Protein 3VZX (pdb70)

Nearest PDB structures (foldseek):
  3w00-assembly1_A  TM=1.002E+00  e=1.468E-45  Bacillus subtilis subsp. subtilis str. 168
  1viz-assembly3_A-2  TM=9.954E-01  e=1.372E-42  Bacillus subtilis
  1viz-assembly3_B  TM=9.935E-01  e=2.389E-42  Bacillus subtilis
  4naf-assembly1_A  TM=9.692E-01  e=4.344E-33  Geobacillus kaustophilus HTA426
  4naf-assembly1_B  TM=9.607E-01  e=8.177E-31  Geobacillus kaustophilus HTA426

Structure (mmCIF, N/CA/C/O backbone):
data_3VZX
#
_entry.id   3VZX
#
_cell.length_a   54.116
_cell.length_b   55.953
_cell.length_c   77.271
_cell.angle_alpha   90.00
_cell.angle_beta   108.46
_cell.angle_gamma   90.00
#
_symmetry.space_group_name_H-M   'P 1 21 1'
#
loop_
_entity.id
_entity.type
_entity.pdbx_description
1 polymer 'Heptaprenylglyceryl phosphate synthase'
2 non-polymer 'MAGNESIUM ION'
3 non-polymer 'CHLORIDE ION'
4 water water
#
loop_
_atom_site.group_PDB
_atom_site.id
_atom_site.type_symbol
_atom_site.label_atom_id
_atom_site.label_alt_id
_atom_site.label_comp_id
_atom_site.label_asym_id
_atom_site.label_entity_id
_atom_site.label_seq_id
_atom_site.pdbx_PDB_ins_code
_atom_site.Cartn_x
_atom_site.Cartn_y
_atom_site.Cartn_z
_atom_site.occupancy
_atom_site.B_iso_or_equiv
_atom_site.auth_seq_id
_atom_site.auth_comp_id
_atom_site.auth_asym_id
_atom_site.auth_atom_id
_atom_site.pdbx_PDB_model_num
ATOM 1 N N . MET A 1 1 ? 21.130 4.635 9.371 1.00 19.41 1 MET A N 1
ATOM 2 C CA . MET A 1 1 ? 21.535 3.307 8.794 1.00 17.34 1 MET A CA 1
ATOM 3 C C . MET A 1 1 ? 21.136 3.220 7.337 1.00 16.79 1 MET A C 1
ATOM 4 O O . MET A 1 1 ? 20.215 3.911 6.884 1.00 16.00 1 MET A O 1
ATOM 9 N N . TYR A 1 2 ? 21.845 2.358 6.614 1.00 14.45 2 TYR A N 1
ATOM 10 C CA . TYR A 1 2 ? 21.536 2.176 5.215 1.00 13.66 2 TYR A CA 1
ATOM 11 C C . TYR A 1 2 ? 20.070 1.773 5.108 1.00 14.67 2 TYR A C 1
ATOM 12 O O . TYR A 1 2 ? 19.548 1.043 5.977 1.00 18.22 2 TYR A O 1
ATOM 21 N N . ASP A 1 3 ? 19.440 2.224 4.022 1.00 15.11 3 ASP A N 1
ATOM 22 C CA . ASP A 1 3 ? 18.020 2.039 3.814 1.00 14.11 3 ASP A CA 1
ATOM 23 C C . ASP A 1 3 ? 17.679 0.839 2.976 1.00 14.93 3 ASP A C 1
ATOM 24 O O . ASP A 1 3 ? 17.807 0.886 1.744 1.00 16.55 3 ASP A O 1
ATOM 29 N N . VAL A 1 4 ? 17.206 -0.213 3.647 1.00 13.20 4 VAL A N 1
ATOM 30 C CA . VAL A 1 4 ? 16.901 -1.424 2.912 1.00 13.50 4 VAL A CA 1
ATOM 31 C C . VAL A 1 4 ? 15.725 -1.271 1.989 1.00 14.23 4 VAL A C 1
ATOM 32 O O . VAL A 1 4 ? 15.540 -2.116 1.092 1.00 13.22 4 VAL A O 1
ATOM 36 N N . THR A 1 5 ? 14.906 -0.216 2.172 1.00 14.22 5 THR A N 1
ATOM 37 C CA . THR A 1 5 ? 13.763 -0.056 1.244 1.00 14.20 5 THR A CA 1
ATOM 38 C C . THR A 1 5 ? 14.188 0.395 -0.160 1.00 16.53 5 THR A C 1
ATOM 39 O O . THR A 1 5 ? 13.352 0.421 -1.088 1.00 18.26 5 THR A O 1
ATOM 43 N N . GLU A 1 6 ? 15.458 0.739 -0.326 1.00 15.36 6 GLU A N 1
ATOM 44 C CA . GLU A 1 6 ? 15.975 1.127 -1.629 1.00 18.12 6 GLU A CA 1
ATOM 45 C C . GLU A 1 6 ? 16.754 -0.033 -2.276 1.00 17.38 6 GLU A C 1
ATOM 46 O O . GLU A 1 6 ? 17.153 0.049 -3.424 1.00 18.64 6 GLU A O 1
ATOM 52 N N . TRP A 1 7 ? 16.957 -1.117 -1.555 1.00 14.41 7 TRP A N 1
ATOM 53 C CA . TRP A 1 7 ? 17.713 -2.226 -2.171 1.00 12.84 7 TRP A CA 1
ATOM 54 C C . TRP A 1 7 ? 16.888 -3.067 -3.162 1.00 11.64 7 TRP A C 1
ATOM 55 O O . TRP A 1 7 ? 15.660 -3.064 -3.091 1.00 12.25 7 TRP A O 1
ATOM 66 N N . LYS A 1 8 ? 17.602 -3.775 -4.042 1.00 10.68 8 LYS A N 1
ATOM 67 C CA . LYS A 1 8 ? 16.960 -4.671 -5.019 1.00 11.58 8 LYS A CA 1
ATOM 68 C C . LYS A 1 8 ? 17.668 -6.028 -5.100 1.00 11.35 8 LYS A C 1
ATOM 69 O O . LYS A 1 8 ? 17.026 -7.024 -5.391 1.00 11.15 8 LYS A O 1
ATOM 75 N N . HIS A 1 9 ? 18.984 -6.041 -4.847 1.00 10.76 9 HIS A N 1
ATOM 76 C CA . HIS A 1 9 ? 19.767 -7.246 -4.991 1.00 11.59 9 HIS A CA 1
ATOM 77 C C . HIS A 1 9 ? 20.795 -7.333 -3.858 1.00 12.14 9 HIS A C 1
ATOM 78 O O . HIS A 1 9 ? 21.443 -6.351 -3.541 1.00 11.18 9 HIS A O 1
ATOM 85 N N . VAL A 1 10 ? 20.905 -8.495 -3.247 1.00 11.04 10 VAL A N 1
ATOM 86 C CA . VAL A 1 10 ? 21.957 -8.680 -2.254 1.00 10.27 10 VAL A CA 1
ATOM 87 C C . VAL A 1 10 ? 22.618 -10.059 -2.489 1.00 9.18 10 VAL A C 1
ATOM 88 O O . VAL A 1 10 ? 21.956 -10.990 -2.991 1.00 9.05 10 VAL A O 1
ATOM 92 N N . PHE A 1 11 ? 23.915 -10.160 -2.203 1.00 9.03 11 PHE A N 1
ATOM 93 C CA . PHE A 1 11 ? 24.598 -11.477 -2.229 1.00 8.38 11 PHE A CA 1
ATOM 94 C C . PHE A 1 11 ? 24.735 -11.920 -0.789 1.00 10.53 11 PHE A C 1
ATOM 95 O O . PHE A 1 11 ? 25.030 -11.098 0.091 1.00 12.53 11 PHE A O 1
ATOM 103 N N . LYS A 1 12 ? 24.458 -13.207 -0.552 1.00 11.20 12 LYS A N 1
ATOM 104 C CA . LYS A 1 12 ? 24.607 -13.724 0.820 1.00 11.06 12 LYS A CA 1
ATOM 105 C C . LYS A 1 12 ? 25.714 -14.799 0.752 1.00 13.41 12 LYS A C 1
ATOM 106 O O . LYS A 1 12 ? 25.627 -15.764 -0.036 1.00 13.14 12 LYS A O 1
ATOM 112 N N . LEU A 1 13 ? 26.762 -14.608 1.560 1.00 11.64 13 LEU A N 1
ATOM 113 C CA . LEU A 1 13 ? 27.918 -15.476 1.563 1.00 10.95 13 LEU A CA 1
ATOM 114 C C . LEU A 1 13 ? 27.936 -16.369 2.815 1.00 12.57 13 LEU A C 1
ATOM 115 O O . LEU A 1 13 ? 27.474 -15.972 3.880 1.00 14.68 13 LEU A O 1
ATOM 120 N N . ASP A 1 14 ? 28.510 -17.550 2.616 1.00 13.43 14 ASP A N 1
ATOM 121 C CA . ASP A 1 14 ? 28.702 -18.545 3.695 1.00 15.63 14 ASP A CA 1
ATOM 122 C C . ASP A 1 14 ? 30.159 -18.387 4.142 1.00 15.42 14 ASP A C 1
ATOM 123 O O . ASP A 1 14 ? 31.101 -18.712 3.422 1.00 15.85 14 ASP A O 1
ATOM 128 N N . PRO A 1 15 ? 30.376 -17.835 5.372 1.00 16.41 15 PRO A N 1
ATOM 129 C CA . PRO A 1 15 ? 31.735 -17.632 5.862 1.00 18.16 15 PRO A CA 1
ATOM 130 C C . PRO A 1 15 ? 32.563 -18.893 6.033 1.00 17.50 15 PRO A C 1
ATOM 131 O O . PRO A 1 15 ? 33.780 -18.777 6.188 1.00 19.51 15 PRO A O 1
ATOM 135 N N . ASN A 1 16 ? 31.905 -20.047 5.951 1.00 18.41 16 ASN A N 1
ATOM 136 C CA . ASN A 1 16 ? 32.641 -21.312 6.038 1.00 21.92 16 ASN A CA 1
ATOM 137 C C . ASN A 1 16 ? 33.217 -21.687 4.680 1.00 23.88 16 ASN A C 1
ATOM 138 O O . ASN A 1 16 ? 33.990 -22.642 4.592 1.00 25.17 16 ASN A O 1
ATOM 143 N N . LYS A 1 17 ? 32.836 -20.991 3.608 1.00 22.20 17 LYS A N 1
ATOM 144 C CA . LYS A 1 17 ? 33.390 -21.249 2.286 1.00 23.84 17 LYS A CA 1
ATOM 145 C C . LYS A 1 17 ? 34.265 -20.046 1.898 1.00 24.41 17 LYS A C 1
ATOM 146 O O . LYS A 1 17 ? 34.202 -18.991 2.539 1.00 24.78 17 LYS A O 1
ATOM 152 N N . ASP A 1 18 ? 35.119 -20.186 0.872 1.00 27.49 18 ASP A N 1
ATOM 153 C CA . ASP A 1 18 ? 35.960 -19.056 0.431 1.00 28.13 18 ASP A CA 1
ATOM 154 C C . ASP A 1 18 ? 35.944 -18.951 -1.071 1.00 26.90 18 ASP A C 1
ATOM 155 O O . ASP A 1 18 ? 36.123 -19.937 -1.801 1.00 26.52 18 ASP A O 1
ATOM 160 N N . LEU A 1 19 ? 35.780 -17.740 -1.545 1.00 25.50 19 LEU A N 1
ATOM 161 C CA . LEU A 1 19 ? 35.787 -17.460 -2.971 1.00 24.46 19 LEU A CA 1
ATOM 162 C C . LEU A 1 19 ? 37.244 -17.379 -3.417 1.00 25.43 19 LEU A C 1
ATOM 163 O O . LEU A 1 19 ? 38.044 -16.799 -2.709 1.00 25.68 19 LEU A O 1
ATOM 168 N N . PRO A 1 20 ? 37.571 -17.948 -4.601 1.00 25.75 20 PRO A N 1
ATOM 169 C CA . PRO A 1 20 ? 38.938 -17.952 -5.149 1.00 27.71 20 PRO A CA 1
ATOM 170 C C . PRO A 1 20 ? 39.344 -16.664 -5.739 1.00 28.21 20 PRO A C 1
ATOM 171 O O . PRO A 1 20 ? 38.484 -15.819 -6.028 1.00 27.98 20 PRO A O 1
ATOM 175 N N . ASP A 1 21 ? 40.650 -16.541 -5.963 1.00 30.74 21 ASP A N 1
ATOM 176 C CA . ASP A 1 21 ? 41.268 -15.369 -6.603 1.00 32.40 21 ASP A CA 1
ATOM 177 C C . ASP A 1 21 ? 40.667 -14.018 -6.135 1.00 31.59 21 ASP A C 1
ATOM 178 O O . ASP A 1 21 ? 40.604 -13.759 -4.940 1.00 33.48 21 ASP A O 1
ATOM 183 N N . GLU A 1 22 ? 40.243 -13.139 -7.042 1.00 28.62 22 GLU A N 1
ATOM 184 C CA . GLU A 1 22 ? 39.686 -11.852 -6.585 1.00 24.72 22 GLU A CA 1
ATOM 185 C C . GLU A 1 22 ? 38.168 -11.815 -6.733 1.00 20.59 22 GLU A C 1
ATOM 186 O O . GLU A 1 22 ? 37.567 -10.748 -7.005 1.00 19.07 22 GLU A O 1
ATOM 192 N N . GLN A 1 23 ? 37.532 -12.980 -6.624 1.00 16.31 23 GLN A N 1
ATOM 193 C CA . GLN A 1 23 ? 36.112 -13.014 -6.789 1.00 15.45 23 GLN A CA 1
ATOM 194 C C . GLN A 1 23 ? 35.354 -12.268 -5.677 1.00 13.87 23 GLN A C 1
ATOM 195 O O . GLN A 1 23 ? 34.287 -11.681 -5.928 1.00 13.84 23 GLN A O 1
ATOM 201 N N . LEU A 1 24 ? 35.855 -12.301 -4.443 1.00 13.03 24 LEU A N 1
ATOM 202 C CA . LEU A 1 24 ? 35.160 -11.602 -3.375 1.00 13.53 24 LEU A CA 1
ATOM 203 C C . LEU A 1 24 ? 35.167 -10.074 -3.658 1.00 13.62 24 LEU A C 1
ATOM 204 O O . LEU A 1 24 ? 34.133 -9.407 -3.520 1.00 12.84 24 LEU A O 1
ATOM 209 N N . GLU A 1 25 ? 36.312 -9.574 -4.092 1.00 14.40 25 GLU A N 1
ATOM 210 C CA . GLU A 1 25 ? 36.421 -8.131 -4.422 1.00 15.29 25 GLU A CA 1
ATOM 211 C C . GLU A 1 25 ? 35.480 -7.811 -5.600 1.00 14.43 25 GLU A C 1
ATOM 212 O O . GLU A 1 25 ? 34.776 -6.795 -5.594 1.00 14.39 25 GLU A O 1
ATOM 218 N N . ILE A 1 26 ? 35.479 -8.647 -6.630 1.00 14.02 26 ILE A N 1
ATOM 219 C CA . ILE A 1 26 ? 34.563 -8.406 -7.749 1.00 13.15 26 ILE A CA 1
ATOM 220 C C . ILE A 1 26 ? 33.101 -8.381 -7.285 1.00 14.00 26 ILE A C 1
ATOM 221 O O . ILE A 1 26 ? 32.272 -7.542 -7.745 1.00 13.44 26 ILE A O 1
ATOM 226 N N . LEU A 1 27 ? 32.750 -9.311 -6.408 1.00 12.97 27 LEU A N 1
ATOM 227 C CA . LEU A 1 27 ? 31.395 -9.323 -5.917 1.00 12.49 27 LEU A CA 1
ATOM 228 C C . LEU A 1 27 ? 31.066 -8.036 -5.124 1.00 11.31 27 LEU A C 1
ATOM 229 O O . LEU A 1 27 ? 30.009 -7.457 -5.259 1.00 12.76 27 LEU A O 1
ATOM 234 N N . CYS A 1 28 ? 32.001 -7.605 -4.307 1.00 11.63 28 CYS A N 1
ATOM 235 C CA . CYS A 1 28 ? 31.725 -6.442 -3.496 1.00 12.94 28 CYS A CA 1
ATOM 236 C C . CYS A 1 28 ? 31.709 -5.151 -4.292 1.00 15.61 28 CYS A C 1
ATOM 237 O O . CYS A 1 28 ? 31.051 -4.194 -3.890 1.00 15.90 28 CYS A O 1
ATOM 240 N N . GLU A 1 29 ? 32.316 -5.180 -5.456 1.00 13.70 29 GLU A N 1
ATOM 241 C CA . GLU A 1 29 ? 32.363 -3.981 -6.334 1.00 12.63 29 GLU A CA 1
ATOM 242 C C . GLU A 1 29 ? 31.343 -4.124 -7.466 1.00 14.90 29 GLU A C 1
ATOM 243 O O . GLU A 1 29 ? 31.264 -3.272 -8.354 1.00 16.53 29 GLU A O 1
ATOM 249 N N . SER A 1 30 ? 30.511 -5.158 -7.418 1.00 13.95 30 SER A N 1
ATOM 250 C CA . SER A 1 30 ? 29.574 -5.444 -8.497 1.00 14.63 30 SER A CA 1
ATOM 251 C C . SER A 1 30 ? 28.357 -4.582 -8.721 1.00 17.26 30 SER A C 1
ATOM 252 O O . SER A 1 30 ? 27.753 -4.658 -9.801 1.00 19.71 30 SER A O 1
ATOM 255 N N . GLY A 1 31 ? 27.966 -3.786 -7.761 1.00 15.21 31 GLY A N 1
ATOM 256 C CA . GLY A 1 31 ? 26.679 -3.122 -7.977 1.00 15.41 31 GLY A CA 1
ATOM 257 C C . GLY A 1 31 ? 25.571 -3.731 -7.101 1.00 14.38 31 GLY A C 1
ATOM 258 O O . GLY A 1 31 ? 24.471 -3.201 -6.969 1.00 14.70 31 GLY A O 1
ATOM 259 N N . THR A 1 32 ? 25.855 -4.870 -6.498 1.00 13.23 32 THR A N 1
ATOM 260 C CA . THR A 1 32 ? 24.872 -5.414 -5.548 1.00 11.55 32 THR A CA 1
ATOM 261 C C . THR A 1 32 ? 24.643 -4.380 -4.410 1.00 12.75 32 THR A C 1
ATOM 262 O O . THR A 1 32 ? 25.518 -3.530 -4.129 1.00 14.51 32 THR A O 1
ATOM 266 N N . ASP A 1 33 ? 23.489 -4.442 -3.776 1.00 11.45 33 ASP A N 1
ATOM 267 C CA . ASP A 1 33 ? 23.159 -3.424 -2.801 1.00 11.24 33 ASP A CA 1
ATOM 268 C C . ASP A 1 33 ? 23.676 -3.732 -1.383 1.00 10.44 33 ASP A C 1
ATOM 269 O O . ASP A 1 33 ? 23.760 -2.826 -0.551 1.00 12.30 33 ASP A O 1
ATOM 274 N N . ALA A 1 34 ? 24.053 -4.992 -1.132 1.00 10.52 34 ALA A N 1
ATOM 275 C CA . ALA A 1 34 ? 24.600 -5.346 0.182 1.00 10.27 34 ALA A CA 1
ATOM 276 C C . ALA A 1 34 ? 25.226 -6.708 0.083 1.00 10.76 34 ALA A C 1
ATOM 277 O O . ALA A 1 34 ? 24.858 -7.516 -0.777 1.00 10.28 34 ALA A O 1
ATOM 279 N N . VAL A 1 35 ? 26.210 -6.958 0.940 1.00 9.11 35 VAL A N 1
ATOM 280 C CA . VAL A 1 35 ? 26.825 -8.284 1.048 1.00 10.55 35 VAL A CA 1
ATOM 281 C C . VAL A 1 35 ? 26.461 -8.760 2.443 1.00 11.68 35 VAL A C 1
ATOM 282 O O . VAL A 1 35 ? 26.869 -8.110 3.446 1.00 13.19 35 VAL A O 1
ATOM 286 N N . ILE A 1 36 ? 25.698 -9.846 2.537 1.00 10.83 36 ILE A N 1
ATOM 287 C CA . ILE A 1 36 ? 25.252 -10.357 3.833 1.00 12.51 36 ILE A CA 1
ATOM 288 C C . ILE A 1 36 ? 26.049 -11.601 4.152 1.00 12.14 36 ILE A C 1
ATOM 289 O O . ILE A 1 36 ? 26.194 -12.460 3.309 1.00 11.16 36 ILE A O 1
ATOM 294 N N . ILE A 1 37 ? 26.609 -11.663 5.353 1.00 11.11 37 ILE A N 1
ATOM 295 C CA . ILE A 1 37 ? 27.373 -12.831 5.787 1.00 11.81 37 ILE A CA 1
ATOM 296 C C . ILE A 1 37 ? 26.370 -13.698 6.611 1.00 14.40 37 ILE A C 1
ATOM 297 O O . ILE A 1 37 ? 25.827 -13.285 7.666 1.00 13.06 37 ILE A O 1
ATOM 302 N N . GLY A 1 38 ? 26.120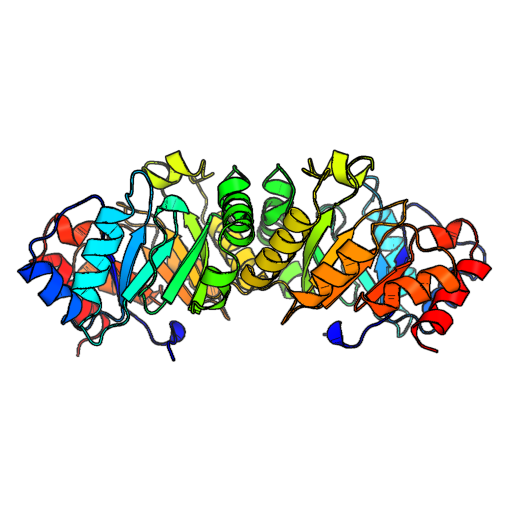 -14.904 6.103 1.00 15.40 38 GLY A N 1
ATOM 303 C CA . GLY A 1 38 ? 25.111 -15.736 6.714 1.00 19.47 38 GLY A CA 1
ATOM 304 C C . GLY A 1 38 ? 25.816 -16.949 7.205 1.00 24.05 38 GLY A C 1
ATOM 305 O O . GLY A 1 38 ? 26.598 -16.881 8.166 1.00 24.86 38 GLY A O 1
ATOM 306 N N . GLY A 1 39 ? 25.558 -18.052 6.526 1.00 27.03 39 GLY A N 1
ATOM 307 C CA . GLY A 1 39 ? 26.176 -19.322 6.904 1.00 31.49 39 GLY A CA 1
ATOM 308 C C . GLY A 1 39 ? 25.091 -20.337 7.245 1.00 35.32 39 GLY A C 1
ATOM 309 O O . GLY A 1 39 ? 23.903 -19.990 7.389 1.00 35.54 39 GLY A O 1
ATOM 310 N N . SER A 1 40 ? 25.506 -21.588 7.419 1.00 37.66 40 SER A N 1
ATOM 311 C CA . SER A 1 40 ? 24.579 -22.666 7.675 1.00 40.97 40 SER A CA 1
ATOM 312 C C . SER A 1 40 ? 24.952 -23.480 8.916 1.00 43.56 40 SER A C 1
ATOM 313 O O . SER A 1 40 ? 25.654 -24.479 8.831 1.00 44.85 40 SER A O 1
ATOM 316 N N . ASP A 1 41 ? 24.495 -23.012 10.070 1.00 46.61 41 ASP A N 1
ATOM 317 C CA . ASP A 1 41 ? 24.723 -23.669 11.361 1.00 48.42 41 ASP A CA 1
ATOM 318 C C . ASP A 1 41 ? 26.162 -23.837 11.821 1.00 48.30 41 ASP A C 1
ATOM 319 O O . ASP A 1 41 ? 26.495 -23.494 12.961 1.00 49.28 41 ASP A O 1
ATOM 324 N N . GLY A 1 42 ? 27.012 -24.383 10.957 1.00 46.80 42 GLY A N 1
ATOM 325 C CA . GLY A 1 42 ? 28.398 -24.584 11.340 1.00 44.55 42 GLY A CA 1
ATOM 326 C C . GLY A 1 42 ? 29.184 -23.288 11.460 1.00 42.62 42 GLY A C 1
ATOM 327 O O . GLY A 1 42 ? 30.408 -23.316 11.615 1.00 43.46 42 GLY A O 1
ATOM 328 N N . VAL A 1 43 ? 28.490 -22.158 11.346 1.00 39.90 43 VAL A N 1
ATOM 329 C CA . VAL A 1 43 ? 29.113 -20.824 11.454 1.00 35.91 43 VAL A CA 1
ATOM 330 C C . VAL A 1 43 ? 29.969 -20.646 12.724 1.00 32.42 43 VAL A C 1
ATOM 331 O O . VAL A 1 43 ? 29.554 -20.964 13.838 1.00 32.24 43 VAL A O 1
ATOM 335 N N . THR A 1 44 ? 31.166 -20.109 12.548 1.00 28.27 44 THR A N 1
ATOM 336 C CA . THR A 1 44 ? 32.073 -19.895 13.678 1.00 24.81 44 THR A CA 1
ATOM 337 C C . THR A 1 44 ? 32.422 -18.426 13.768 1.00 21.90 44 THR A C 1
ATOM 338 O O . THR A 1 44 ? 32.385 -17.727 12.761 1.00 20.60 44 THR A O 1
ATOM 342 N N . GLU A 1 45 ? 32.732 -17.954 14.969 1.00 19.15 45 GLU A N 1
ATOM 343 C CA . GLU A 1 45 ? 33.132 -16.592 15.159 1.00 17.77 45 GLU A CA 1
ATOM 344 C C . GLU A 1 45 ? 34.413 -16.308 14.397 1.00 17.17 45 GLU A C 1
ATOM 345 O O . GLU A 1 45 ? 34.564 -15.255 13.826 1.00 16.47 45 GLU A O 1
ATOM 351 N N . ASP A 1 46 ? 35.348 -17.252 14.320 1.00 17.14 46 ASP A N 1
ATOM 352 C CA . ASP A 1 46 ? 36.561 -16.958 13.596 1.00 16.98 46 ASP A CA 1
ATOM 353 C C . ASP A 1 46 ? 36.330 -16.763 12.093 1.00 15.62 46 ASP A C 1
ATOM 354 O O . ASP A 1 46 ? 36.967 -15.910 11.455 1.00 16.10 46 ASP A O 1
ATOM 359 N N . ASN A 1 47 ? 35.467 -17.572 11.532 1.00 15.21 47 ASN A N 1
ATOM 360 C CA . ASN A 1 47 ? 35.227 -17.414 10.096 1.00 16.30 47 ASN A CA 1
ATOM 361 C C . ASN A 1 47 ? 34.467 -16.123 9.832 1.00 14.90 47 ASN A C 1
ATOM 362 O O . ASN A 1 47 ? 34.740 -15.473 8.813 1.00 14.51 47 ASN A O 1
ATOM 367 N N . VAL A 1 48 ? 33.570 -15.750 10.732 1.00 13.79 48 VAL A N 1
ATOM 368 C CA . VAL A 1 48 ? 32.855 -14.477 10.535 1.00 13.07 48 VAL A CA 1
ATOM 369 C C . VAL A 1 48 ? 33.863 -13.315 10.648 1.00 14.28 48 VAL A C 1
ATOM 370 O O . VAL A 1 48 ? 33.781 -12.343 9.908 1.00 13.40 48 VAL A O 1
ATOM 374 N N . LEU A 1 49 ? 34.800 -13.376 11.615 1.00 13.64 49 LEU A N 1
ATOM 375 C CA . LEU A 1 49 ? 35.818 -12.321 11.755 1.00 13.73 49 LEU A CA 1
ATOM 376 C C . LEU A 1 49 ? 36.678 -12.144 10.519 1.00 13.91 49 LEU A C 1
ATOM 377 O O . LEU A 1 49 ? 36.930 -11.028 10.063 1.00 12.35 49 LEU A O 1
ATOM 382 N N . ARG A 1 50 ? 37.137 -13.246 9.937 1.00 13.19 50 ARG A N 1
ATOM 383 C CA . ARG A 1 50 ? 37.924 -13.149 8.727 1.00 13.94 50 ARG A CA 1
ATOM 384 C C . ARG A 1 50 ? 37.082 -12.518 7.628 1.00 14.42 50 ARG A C 1
ATOM 385 O O . ARG A 1 50 ? 37.596 -11.659 6.884 1.00 15.13 50 ARG A O 1
ATOM 393 N N . MET A 1 51 ? 35.814 -12.954 7.505 1.00 13.25 51 MET A N 1
ATOM 394 C CA . MET A 1 51 ? 34.966 -12.366 6.442 1.00 13.67 51 MET A CA 1
ATOM 395 C C . MET A 1 51 ? 34.761 -10.882 6.657 1.00 13.13 51 MET A C 1
ATOM 396 O O . MET A 1 51 ? 34.820 -10.070 5.726 1.00 13.78 51 MET A O 1
ATOM 401 N N . MET A 1 52 ? 34.526 -10.500 7.884 1.00 13.51 52 MET A N 1
ATOM 402 C CA . MET A 1 52 ? 34.326 -9.075 8.178 1.00 12.83 52 MET A CA 1
ATOM 403 C C . MET A 1 52 ? 35.541 -8.267 7.735 1.00 13.64 52 MET A C 1
ATOM 404 O O . MET A 1 52 ? 35.404 -7.207 7.094 1.00 13.38 52 MET A O 1
ATOM 409 N N . SER A 1 53 ? 36.734 -8.727 8.100 1.00 12.35 53 SER A N 1
ATOM 410 C CA . SER A 1 53 ? 37.942 -8.018 7.741 1.00 13.44 53 SER A CA 1
ATOM 411 C C . SER A 1 53 ? 38.150 -7.834 6.252 1.00 15.24 53 SER A C 1
ATOM 412 O O . SER A 1 53 ? 38.798 -6.861 5.835 1.00 18.78 53 SER A O 1
ATOM 415 N N . LYS A 1 54 ? 37.534 -8.707 5.454 1.00 14.73 54 LYS A N 1
ATOM 416 C CA . LYS A 1 54 ? 37.662 -8.580 4.022 1.00 16.93 54 LYS A CA 1
ATOM 417 C C . LYS A 1 54 ? 36.574 -7.655 3.435 1.00 17.32 54 LYS A C 1
ATOM 418 O O . LYS A 1 54 ? 36.844 -6.742 2.671 1.00 21.54 54 LYS A O 1
ATOM 424 N N . VAL A 1 55 ? 35.348 -7.842 3.842 1.00 13.39 55 VAL A N 1
ATOM 425 C CA . VAL A 1 55 ? 34.312 -7.022 3.242 1.00 12.82 55 VAL A CA 1
ATOM 426 C C . VAL A 1 55 ? 34.142 -5.616 3.731 1.00 13.45 55 VAL A C 1
ATOM 427 O O . VAL A 1 55 ? 33.601 -4.776 3.032 1.00 13.79 55 VAL A O 1
ATOM 431 N N . ARG A 1 56 ? 34.622 -5.340 4.921 1.00 13.27 56 ARG A N 1
ATOM 432 C CA . ARG A 1 56 ? 34.442 -4.006 5.506 1.00 12.89 56 ARG A CA 1
ATOM 433 C C 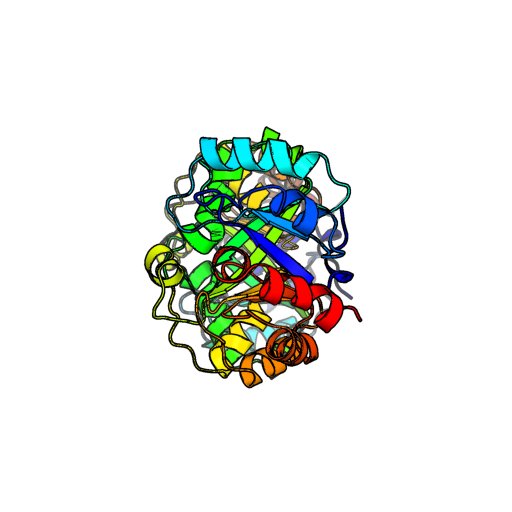. ARG A 1 56 ? 35.099 -2.867 4.715 1.00 11.77 56 ARG A C 1
ATOM 434 O O . ARG A 1 56 ? 34.661 -1.711 4.822 1.00 12.70 56 ARG A O 1
ATOM 442 N N . ARG A 1 57 ? 36.098 -3.189 3.913 1.00 13.80 57 ARG A N 1
ATOM 443 C CA . ARG A 1 57 ? 36.852 -2.155 3.217 1.00 13.83 57 ARG A CA 1
ATOM 444 C C . ARG A 1 57 ? 36.155 -1.587 1.993 1.00 13.66 57 ARG A C 1
ATOM 445 O O . ARG A 1 57 ? 36.666 -0.650 1.417 1.00 13.48 57 ARG A O 1
ATOM 453 N N . PHE A 1 58 ? 35.050 -2.187 1.597 1.00 12.79 58 PHE A N 1
ATOM 454 C CA . PHE A 1 58 ? 34.336 -1.706 0.392 1.00 12.30 58 PHE A CA 1
ATOM 455 C C . PHE A 1 58 ? 33.199 -0.765 0.766 1.00 11.58 58 PHE A C 1
ATOM 456 O O . PHE A 1 58 ? 32.720 -0.752 1.900 1.00 14.01 58 PHE A O 1
ATOM 464 N N . LEU A 1 59 ? 32.731 0.029 -0.197 1.00 12.53 59 LEU A N 1
ATOM 465 C CA . LEU A 1 59 ? 31.618 0.936 0.103 1.00 12.18 59 LEU A CA 1
ATOM 466 C C . LEU A 1 59 ? 30.315 0.191 0.292 1.00 12.40 59 LEU A C 1
ATOM 467 O O . LEU A 1 59 ? 29.433 0.650 1.011 1.00 14.18 59 LEU A O 1
ATOM 472 N N . VAL A 1 60 ? 30.150 -0.939 -0.406 1.00 11.17 60 VAL A N 1
ATOM 473 C CA . VAL A 1 60 ? 28.889 -1.661 -0.271 1.00 10.83 60 VAL A CA 1
ATOM 474 C C . VAL A 1 60 ? 28.564 -1.984 1.203 1.00 11.13 60 VAL A C 1
ATOM 475 O O . VAL A 1 60 ? 29.467 -2.365 1.974 1.00 12.09 60 VAL A O 1
ATOM 479 N N . PRO A 1 61 ? 27.294 -1.859 1.602 1.00 10.48 61 PRO A N 1
ATOM 480 C CA . PRO A 1 61 ? 26.984 -2.174 2.994 1.00 11.45 61 PRO A CA 1
ATOM 481 C C . PRO A 1 61 ? 27.287 -3.633 3.301 1.00 11.93 61 PRO A C 1
ATOM 482 O O . PRO A 1 61 ? 26.932 -4.522 2.486 1.00 11.42 61 PRO A O 1
ATOM 486 N N . CYS A 1 62 ? 27.972 -3.883 4.420 1.00 9.78 62 CYS A N 1
ATOM 487 C CA . CYS A 1 62 ? 28.196 -5.267 4.834 1.00 12.07 62 CYS A CA 1
ATOM 488 C C . CYS A 1 62 ? 27.278 -5.561 6.038 1.00 11.79 62 CYS A C 1
ATOM 489 O O . CYS A 1 62 ? 27.128 -4.755 6.987 1.00 12.01 62 CYS A O 1
ATOM 492 N N . VAL A 1 63 ? 26.646 -6.719 5.998 1.00 10.59 63 VAL A N 1
ATOM 493 C CA . VAL A 1 63 ? 25.661 -7.070 6.977 1.00 10.60 63 VAL A CA 1
ATOM 494 C C . VAL A 1 63 ? 25.994 -8.438 7.572 1.00 11.08 63 VAL A C 1
ATOM 495 O O . VAL A 1 63 ? 26.368 -9.365 6.843 1.00 12.33 63 VAL A O 1
ATOM 499 N N . LEU A 1 64 ? 25.868 -8.553 8.894 1.00 10.02 64 LEU A N 1
ATOM 500 C CA . LEU A 1 64 ? 25.997 -9.872 9.528 1.00 11.45 64 LEU A CA 1
ATOM 501 C C . LEU A 1 64 ? 24.607 -10.377 9.878 1.00 10.75 64 LEU A C 1
ATOM 502 O O . LEU A 1 64 ? 23.861 -9.712 10.572 1.00 11.59 64 LEU A O 1
ATOM 507 N N . GLU A 1 65 ? 24.222 -11.518 9.301 1.00 11.23 65 GLU A N 1
ATOM 508 C CA . GLU A 1 65 ? 22.960 -12.120 9.744 1.00 12.54 65 GLU A CA 1
ATOM 509 C C . GLU A 1 65 ? 23.324 -12.976 10.951 1.00 13.45 65 GLU A C 1
ATOM 510 O O . GLU A 1 65 ? 24.054 -13.960 10.850 1.00 17.43 65 GLU A O 1
ATOM 516 N N . VAL A 1 66 ? 22.820 -12.574 12.110 1.00 13.11 66 VAL A N 1
ATOM 517 C CA . VAL A 1 66 ? 23.137 -13.235 13.374 1.00 17.03 66 VAL A CA 1
ATOM 518 C C . VAL A 1 66 ? 22.303 -14.468 13.624 1.00 19.53 66 VAL A C 1
ATOM 519 O O . VAL A 1 66 ? 21.198 -14.334 14.107 1.00 22.37 66 VAL A O 1
ATOM 523 N N . SER A 1 67 ? 22.874 -15.630 13.337 1.00 21.16 67 SER A N 1
ATOM 524 C CA . SER A 1 67 ? 22.153 -16.899 13.569 1.00 24.19 67 SER A CA 1
ATOM 525 C C . SER A 1 67 ? 22.691 -17.605 14.815 1.00 26.76 67 SER A C 1
ATOM 526 O O . SER A 1 67 ? 22.236 -18.700 15.156 1.00 26.97 67 SER A O 1
ATOM 529 N N . ALA A 1 68 ? 23.686 -17.021 15.463 1.00 23.32 68 ALA A N 1
ATOM 530 C CA . ALA A 1 68 ? 24.217 -17.617 16.708 1.00 24.08 68 ALA A CA 1
ATOM 531 C C . ALA A 1 68 ? 24.878 -16.493 17.476 1.00 23.31 68 ALA A C 1
ATOM 532 O O . ALA A 1 68 ? 25.713 -15.830 16.884 1.00 21.11 68 ALA A O 1
ATOM 534 N N . ILE A 1 69 ? 24.571 -16.288 18.767 1.00 23.35 69 ILE A N 1
ATOM 535 C CA . ILE A 1 69 ? 25.168 -15.145 19.438 1.00 25.94 69 ILE A CA 1
ATOM 536 C C . ILE A 1 69 ? 26.647 -15.352 19.664 1.00 22.84 69 ILE A C 1
ATOM 537 O O . ILE A 1 69 ? 27.377 -14.379 19.770 1.00 23.10 69 ILE A O 1
ATOM 542 N N . GLU A 1 70 ? 27.094 -16.604 19.679 1.00 23.41 70 GLU A N 1
ATOM 543 C CA . GLU A 1 70 ? 28.528 -16.848 19.840 1.00 23.60 70 GLU A CA 1
ATOM 544 C C . GLU A 1 70 ? 29.317 -16.352 18.656 1.00 21.82 70 GLU A C 1
ATOM 545 O O . GLU A 1 70 ? 30.523 -16.203 18.752 1.00 19.70 70 GLU A O 1
ATOM 551 N N . ALA A 1 71 ? 28.647 -16.054 17.544 1.00 20.78 71 ALA A N 1
ATOM 552 C CA . ALA A 1 71 ? 29.384 -15.619 16.389 1.00 21.63 71 ALA A CA 1
ATOM 553 C C . ALA A 1 71 ? 29.176 -14.143 16.075 1.00 20.68 71 ALA A C 1
ATOM 554 O O . ALA A 1 71 ? 29.489 -13.708 14.934 1.00 26.59 71 ALA A O 1
ATOM 556 N N . ILE A 1 72 ? 28.679 -13.367 17.024 1.00 20.32 72 ILE A N 1
ATOM 557 C CA . ILE A 1 72 ? 28.548 -11.946 16.756 1.00 21.73 72 ILE A CA 1
ATOM 558 C C . ILE A 1 72 ? 29.963 -11.380 16.742 1.00 21.99 72 ILE A C 1
ATOM 559 O O . ILE A 1 72 ? 30.825 -11.755 17.574 1.00 23.92 72 ILE A O 1
ATOM 564 N N . VAL A 1 73 ? 30.212 -10.493 15.808 1.00 17.32 73 VAL A N 1
ATOM 565 C CA . VAL A 1 73 ? 31.517 -9.888 15.653 1.00 16.47 73 VAL A CA 1
ATOM 566 C C . VAL A 1 73 ? 31.306 -8.424 15.328 1.00 16.07 73 VAL A C 1
ATOM 567 O O . VAL A 1 73 ? 30.471 -8.105 14.459 1.00 15.07 73 VAL A O 1
ATOM 571 N N . PRO A 1 74 ? 32.041 -7.517 15.981 1.00 15.34 74 PRO A N 1
ATOM 572 C CA . PRO A 1 74 ? 31.914 -6.079 15.699 1.00 14.85 74 PRO A CA 1
ATOM 573 C C . PRO A 1 74 ? 32.481 -5.770 14.292 1.00 14.07 74 PRO A C 1
ATOM 574 O O . PRO A 1 74 ? 33.267 -6.525 13.780 1.00 15.38 74 PRO A O 1
ATOM 578 N N . GLY A 1 75 ? 32.079 -4.653 13.698 1.00 12.08 75 GLY A N 1
ATOM 579 C CA . GLY A 1 75 ? 32.689 -4.280 12.456 1.00 14.30 75 GLY A CA 1
ATOM 580 C C . GLY A 1 75 ? 31.818 -4.217 11.246 1.00 14.02 75 GLY A C 1
ATOM 581 O O . GLY A 1 75 ? 32.276 -3.723 10.199 1.00 15.39 75 GLY A O 1
ATOM 582 N N . PHE A 1 76 ? 30.596 -4.723 11.370 1.00 12.60 76 PHE A N 1
ATOM 583 C CA . PHE A 1 76 ? 29.690 -4.677 10.223 1.00 12.05 76 PHE A CA 1
ATOM 584 C C . PHE A 1 76 ? 28.847 -3.436 10.191 1.00 13.40 76 PHE A C 1
ATOM 585 O O . PHE A 1 76 ? 28.632 -2.757 11.213 1.00 13.28 76 PHE A O 1
ATOM 593 N N . ASP A 1 77 ? 28.392 -3.096 9.003 1.00 12.21 77 ASP A N 1
ATOM 594 C CA . ASP A 1 77 ? 27.560 -1.920 8.920 1.00 12.43 77 ASP A CA 1
ATOM 595 C C . ASP A 1 77 ? 26.173 -2.105 9.559 1.00 13.70 77 ASP A C 1
ATOM 596 O O . ASP A 1 77 ? 25.625 -1.176 10.171 1.00 15.21 77 ASP A O 1
ATOM 601 N N . LEU A 1 78 ? 25.600 -3.290 9.418 1.00 13.02 78 LEU A N 1
ATOM 602 C CA . LEU A 1 78 ? 24.244 -3.586 9.918 1.00 12.27 78 LEU A CA 1
ATOM 603 C C . LEU A 1 78 ? 24.271 -5.024 10.389 1.00 11.68 78 LEU A C 1
ATOM 604 O O . LEU A 1 78 ? 25.047 -5.854 9.856 1.00 12.32 78 LEU A O 1
ATOM 609 N N . TYR A 1 79 ? 23.403 -5.303 11.351 1.00 10.69 79 TYR A N 1
ATOM 610 C CA . TYR A 1 79 ? 23.256 -6.665 11.871 1.00 9.92 79 TYR A CA 1
ATOM 611 C C . TYR A 1 79 ? 21.785 -7.001 11.725 1.00 11.13 79 TYR A C 1
ATOM 612 O O . TYR A 1 79 ? 20.891 -6.252 12.173 1.00 12.41 79 TYR A O 1
ATOM 621 N N . PHE A 1 80 ? 21.539 -8.150 11.078 1.00 9.93 80 PHE A N 1
ATOM 622 C CA . PHE A 1 80 ? 20.147 -8.587 10.933 1.00 10.89 80 PHE A CA 1
ATOM 623 C C . PHE A 1 80 ? 19.946 -9.711 11.958 1.00 12.23 80 PHE A C 1
ATOM 624 O O . PHE A 1 80 ? 20.734 -10.674 11.987 1.00 13.26 80 PHE A O 1
ATOM 632 N N . ILE A 1 81 ? 18.895 -9.591 12.768 1.00 11.43 81 ILE A N 1
ATOM 633 C CA . ILE A 1 81 ? 18.655 -10.647 13.754 1.00 14.64 81 ILE A CA 1
ATOM 634 C C . ILE A 1 81 ? 17.353 -11.301 13.356 1.00 13.61 81 ILE A C 1
ATOM 635 O O . ILE A 1 81 ? 16.274 -10.674 13.407 1.00 12.72 81 ILE A O 1
ATOM 640 N N . PRO A 1 82 ? 17.414 -12.575 12.942 1.00 13.14 82 PRO A N 1
ATOM 641 C CA . PRO A 1 82 ? 16.159 -13.216 12.535 1.00 14.92 82 PRO A CA 1
ATOM 642 C C . PRO A 1 82 ? 15.258 -13.668 13.624 1.00 13.54 82 PRO A C 1
ATOM 643 O O . PRO A 1 82 ? 15.709 -14.095 14.689 1.00 14.88 82 PRO A O 1
ATOM 647 N N . SER A 1 83 ? 13.963 -13.543 13.372 1.00 12.16 83 SER A N 1
ATOM 648 C CA . SER A 1 83 ? 12.949 -14.147 14.236 1.00 11.70 83 SER A CA 1
ATOM 649 C C . SER A 1 83 ? 12.290 -15.149 13.265 1.00 12.30 83 SER A C 1
ATOM 650 O O . SER A 1 83 ? 11.676 -14.704 12.258 1.00 13.69 83 SER A O 1
ATOM 653 N N . VAL A 1 84 ? 12.408 -16.458 13.527 1.00 10.76 84 VAL A N 1
ATOM 654 C CA . VAL A 1 84 ? 11.859 -17.458 12.596 1.00 11.63 84 VAL A CA 1
ATOM 655 C C . VAL A 1 84 ? 10.374 -17.617 13.009 1.00 11.34 84 VAL A C 1
ATOM 656 O O . VAL A 1 84 ? 10.011 -18.295 13.988 1.00 11.22 84 VAL A O 1
ATOM 660 N N . LEU A 1 85 ? 9.538 -16.909 12.259 1.00 13.13 85 LEU A N 1
ATOM 661 C CA . LEU A 1 85 ? 8.159 -16.783 12.689 1.00 12.44 85 LEU A CA 1
ATOM 662 C C . LEU A 1 85 ? 7.412 -18.081 12.771 1.00 12.34 85 LEU A C 1
ATOM 663 O O . LEU A 1 85 ? 6.475 -18.191 13.589 1.00 13.61 85 LEU A O 1
ATOM 668 N N . ASN A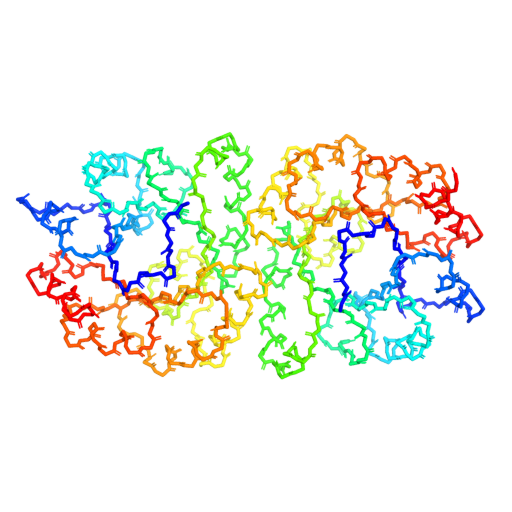 1 86 ? 7.791 -19.018 11.892 1.00 12.95 86 ASN A N 1
ATOM 669 C CA . ASN A 1 86 ? 7.116 -20.299 11.897 1.00 12.13 86 ASN A CA 1
ATOM 670 C C . ASN A 1 86 ? 7.868 -21.387 12.680 1.00 13.39 86 ASN A C 1
ATOM 671 O O . ASN A 1 86 ? 7.628 -22.579 12.512 1.00 14.69 86 ASN A O 1
ATOM 676 N N . SER A 1 87 ? 8.788 -20.964 13.553 1.00 13.78 87 SER A N 1
ATOM 677 C CA . SER A 1 87 ? 9.490 -21.943 14.384 1.00 13.12 87 SER A CA 1
ATOM 678 C C . SER A 1 87 ? 8.578 -22.480 15.509 1.00 15.17 87 SER A C 1
ATOM 679 O O . SER A 1 87 ? 7.769 -21.743 16.056 1.00 15.03 87 SER A O 1
ATOM 682 N N . LYS A 1 88 ? 8.728 -23.765 15.816 1.00 15.42 88 LYS A N 1
ATOM 683 C CA . LYS A 1 88 ? 7.995 -24.369 16.931 1.00 17.51 88 LYS A CA 1
ATOM 684 C C . LYS A 1 88 ? 8.780 -24.111 18.226 1.00 18.55 88 LYS A C 1
ATOM 685 O O . LYS A 1 88 ? 8.325 -24.491 19.324 1.00 22.55 88 LYS A O 1
ATOM 691 N N . ASN A 1 89 ? 9.932 -23.470 18.138 1.00 16.86 89 ASN A N 1
ATOM 692 C CA . ASN A 1 89 ? 10.787 -23.255 19.319 1.00 19.07 89 ASN A CA 1
ATOM 693 C C . ASN A 1 89 ? 10.915 -21.759 19.610 1.00 18.71 89 ASN A C 1
ATOM 694 O O . ASN A 1 89 ? 11.441 -20.982 18.788 1.00 19.63 89 ASN A O 1
ATOM 699 N N . ALA A 1 90 ? 10.407 -21.330 20.759 1.00 18.81 90 ALA A N 1
ATOM 700 C CA . ALA A 1 90 ? 10.520 -19.911 21.108 1.00 18.90 90 ALA A CA 1
ATOM 701 C C . ALA A 1 90 ? 11.933 -19.371 21.058 1.00 18.62 90 ALA A C 1
ATOM 702 O O . ALA A 1 90 ? 12.151 -18.141 20.846 1.00 18.61 90 ALA A O 1
ATOM 704 N N . ASP A 1 91 ? 12.950 -20.221 21.240 1.00 18.16 91 ASP A N 1
ATOM 705 C CA . ASP A 1 91 ? 14.297 -19.655 21.180 1.00 19.89 91 ASP A CA 1
ATOM 706 C C . ASP A 1 91 ? 14.688 -19.025 19.851 1.00 18.39 91 ASP A C 1
ATOM 707 O O . ASP A 1 91 ? 15.525 -18.141 19.819 1.00 20.60 91 ASP A O 1
ATOM 712 N N . TRP A 1 92 ? 14.071 -19.510 18.770 1.00 16.24 92 TRP A N 1
ATOM 713 C CA . TRP A 1 92 ? 14.308 -18.975 17.467 1.00 13.84 92 TRP A CA 1
ATOM 714 C C . TRP A 1 92 ? 13.407 -17.785 17.125 1.00 14.29 92 TRP A C 1
ATOM 715 O O . TRP A 1 92 ? 13.582 -17.198 16.070 1.00 13.30 92 TRP A O 1
ATOM 726 N N . ILE A 1 93 ? 12.470 -17.442 18.025 1.00 14.68 93 ILE A N 1
ATOM 727 C CA . ILE A 1 93 ? 11.597 -16.297 17.754 1.00 14.51 93 ILE A CA 1
ATOM 728 C C . ILE A 1 93 ? 12.042 -15.097 18.544 1.00 16.37 93 ILE A C 1
ATOM 729 O O . ILE A 1 93 ? 12.242 -14.041 17.957 1.00 19.02 93 ILE A O 1
ATOM 734 N N . VAL A 1 94 ? 12.211 -15.270 19.847 1.00 18.49 94 VAL A N 1
ATOM 735 C CA . VAL A 1 94 ? 12.625 -14.166 20.731 1.00 22.14 94 VAL A CA 1
ATOM 736 C C . VAL A 1 94 ? 13.828 -14.555 21.608 1.00 24.61 94 VAL A C 1
ATOM 737 O O . VAL A 1 94 ? 14.590 -13.674 21.982 1.00 22.53 94 VAL A O 1
ATOM 741 N N . GLY A 1 95 ? 13.978 -15.845 21.922 1.00 25.77 95 GLY A N 1
ATOM 742 C CA . GLY A 1 95 ? 15.070 -16.282 22.789 1.00 30.51 95 GLY A CA 1
ATOM 743 C C . GLY A 1 95 ? 16.468 -15.712 22.540 1.00 33.50 95 GLY A C 1
ATOM 744 O O . GLY A 1 95 ? 17.134 -15.234 23.471 1.00 33.88 95 GLY A O 1
ATOM 745 N N . MET A 1 96 ? 16.914 -15.738 21.292 1.00 33.69 96 MET A N 1
ATOM 746 C CA . MET A 1 96 ? 18.242 -15.254 20.932 1.00 35.68 96 MET A CA 1
ATOM 747 C C . MET A 1 96 ? 18.370 -13.746 21.022 1.00 33.47 96 MET A C 1
ATOM 748 O O . MET A 1 96 ? 19.439 -13.209 21.372 1.00 32.74 96 MET A O 1
ATOM 753 N N . HIS A 1 97 ? 17.307 -13.046 20.668 1.00 29.94 97 HIS A N 1
ATOM 754 C CA . HIS A 1 97 ? 17.336 -11.590 20.764 1.00 24.91 97 HIS A CA 1
ATOM 755 C C . HIS A 1 97 ? 17.556 -11.278 22.249 1.00 25.09 97 HIS A C 1
ATOM 756 O O . HIS A 1 97 ? 18.307 -10.349 22.575 1.00 24.15 97 HIS A O 1
ATOM 763 N N . GLN A 1 98 ? 16.874 -12.028 23.125 1.00 24.50 98 GLN A N 1
ATOM 764 C CA . GLN A 1 98 ? 16.934 -11.782 24.564 1.00 24.29 98 GLN A CA 1
ATOM 765 C C . GLN A 1 98 ? 18.314 -12.103 25.062 1.00 25.58 98 GLN A C 1
ATOM 766 O O . GLN A 1 98 ? 18.811 -11.396 25.926 1.00 21.88 98 GLN A O 1
ATOM 772 N N . LYS A 1 99 ? 18.932 -13.152 24.503 1.00 26.21 99 LYS A N 1
ATOM 773 C CA . LYS A 1 99 ? 20.283 -13.550 24.968 1.00 28.91 99 LYS A CA 1
ATOM 774 C C . LYS A 1 99 ? 21.276 -12.484 24.591 1.00 28.13 99 LYS A C 1
ATOM 775 O O . LYS A 1 99 ? 22.107 -12.090 25.426 1.00 28.75 99 LYS A O 1
ATOM 781 N N . ALA A 1 100 ? 21.168 -12.018 23.352 1.00 27.53 100 ALA A N 1
ATOM 782 C CA . ALA A 1 100 ? 22.030 -10.988 22.828 1.00 26.92 100 ALA A CA 1
ATOM 783 C C . ALA A 1 100 ? 21.904 -9.747 23.673 1.00 26.29 100 ALA A C 1
ATOM 784 O O . ALA A 1 100 ? 22.901 -9.080 23.948 1.00 25.84 100 ALA A O 1
ATOM 786 N N . MET A 1 101 ? 20.674 -9.425 24.101 1.00 23.41 101 MET A N 1
ATOM 787 C CA . MET A 1 101 ? 20.548 -8.193 24.877 1.00 20.59 101 MET A CA 1
ATOM 788 C C . MET A 1 101 ? 21.023 -8.412 26.288 1.00 19.19 101 MET A C 1
ATOM 789 O O . MET A 1 101 ? 21.522 -7.474 26.898 1.00 18.78 101 MET A O 1
ATOM 794 N N . LYS A 1 102 ? 20.855 -9.611 26.802 1.00 19.85 102 LYS A N 1
ATOM 795 C CA . LYS A 1 102 ? 21.265 -9.870 28.185 1.00 21.99 102 LYS A CA 1
ATOM 796 C C . LYS A 1 102 ? 22.783 -9.994 28.264 1.00 23.16 102 LYS A C 1
ATOM 797 O O . LYS A 1 102 ? 23.416 -9.455 29.177 1.00 23.15 102 LYS A O 1
ATOM 803 N N . GLU A 1 103 ? 23.358 -10.692 27.309 1.00 23.36 103 GLU A N 1
ATOM 804 C CA . GLU A 1 103 ? 24.820 -10.902 27.346 1.00 24.60 103 GLU A CA 1
ATOM 805 C C . GLU A 1 103 ? 25.659 -9.824 26.723 1.00 23.20 103 GLU A C 1
ATOM 806 O O . GLU A 1 103 ? 26.796 -9.577 27.175 1.00 23.48 103 GLU A O 1
ATOM 812 N N . TYR A 1 104 ? 25.118 -9.186 25.695 1.00 19.35 104 TYR A N 1
ATOM 813 C CA . TYR A 1 104 ? 25.866 -8.165 24.941 1.00 19.89 104 TYR A CA 1
ATOM 814 C C . TYR A 1 104 ? 25.099 -6.885 24.751 1.00 20.03 104 TYR A C 1
ATOM 815 O O . TYR A 1 104 ? 25.141 -6.297 23.677 1.00 18.80 104 TYR A O 1
ATOM 824 N N . GLY A 1 105 ? 24.405 -6.462 25.801 1.00 20.38 105 GLY A N 1
ATOM 825 C CA . GLY A 1 105 ? 23.613 -5.244 25.698 1.00 21.04 105 GLY A CA 1
ATOM 826 C C . GLY A 1 105 ? 24.368 -4.007 25.251 1.00 21.86 105 GLY A C 1
ATOM 827 O O . GLY A 1 105 ? 23.847 -3.180 24.458 1.00 20.26 105 GLY A O 1
ATOM 828 N N . GLU A 1 106 ? 25.600 -3.864 25.712 1.00 21.14 106 GLU A N 1
ATOM 829 C CA . GLU A 1 106 ? 26.372 -2.676 25.382 1.00 21.51 106 GLU A CA 1
ATOM 830 C C . GLU A 1 106 ? 26.766 -2.722 23.909 1.00 20.73 106 GLU A C 1
ATOM 831 O O . GLU A 1 106 ? 26.700 -1.714 23.180 1.00 22.18 106 GLU A O 1
ATOM 837 N N . LEU A 1 107 ? 27.152 -3.895 23.461 1.00 19.87 107 LEU A N 1
ATOM 838 C CA . LEU A 1 107 ? 27.506 -4.039 22.068 1.00 20.04 107 LEU A CA 1
ATOM 839 C C . LEU A 1 107 ? 26.277 -3.804 21.174 1.00 19.82 107 LEU A C 1
ATOM 840 O O . LEU A 1 107 ? 26.367 -3.114 20.170 1.00 19.79 107 LEU A O 1
ATOM 845 N N . MET A 1 108 ? 25.136 -4.373 21.548 1.00 18.82 108 MET A N 1
ATOM 846 C CA . MET A 1 108 ? 23.931 -4.169 20.744 1.00 19.86 108 MET A CA 1
ATOM 847 C C . MET A 1 108 ? 23.602 -2.693 20.554 1.00 21.49 108 MET A C 1
ATOM 848 O O . MET A 1 108 ? 23.269 -2.238 19.467 1.00 22.35 108 MET A O 1
ATOM 853 N N . SER A 1 109 ? 23.749 -1.925 21.622 1.00 22.11 109 SER A N 1
ATOM 854 C CA . SER A 1 109 ? 23.453 -0.507 21.572 1.00 24.89 109 SER A CA 1
ATOM 855 C C . SER A 1 109 ? 24.374 0.224 20.611 1.00 25.88 109 SER A C 1
ATOM 856 O O . SER A 1 109 ? 23.952 1.173 19.969 1.00 29.16 109 SER A O 1
ATOM 859 N N . MET A 1 110 ? 25.628 -0.193 20.505 1.00 24.48 110 MET A N 1
ATOM 860 C CA . MET A 1 110 ? 26.541 0.526 19.643 1.00 25.10 110 MET A CA 1
ATOM 861 C C . MET A 1 110 ? 26.412 0.155 18.163 1.00 23.90 110 MET A C 1
ATOM 862 O O . MET A 1 110 ? 26.900 0.868 17.278 1.00 26.03 110 MET A O 1
ATOM 867 N N . GLU A 1 111 ? 25.747 -0.950 17.909 1.00 19.95 111 GLU A N 1
ATOM 868 C CA . GLU A 1 111 ? 25.570 -1.396 16.527 1.00 19.42 111 GLU A CA 1
ATOM 869 C C . GLU A 1 111 ? 24.229 -1.077 15.935 1.00 18.89 111 GLU A C 1
ATOM 870 O O . GLU A 1 111 ? 23.255 -0.746 16.632 1.00 20.37 111 GLU A O 1
ATOM 876 N N . GLU A 1 112 ? 24.140 -1.113 14.615 1.00 16.80 112 GLU A N 1
ATOM 877 C CA . GLU A 1 112 ? 22.816 -0.859 13.955 1.00 16.24 112 GLU A CA 1
ATOM 878 C C . GLU A 1 112 ? 22.182 -2.232 13.745 1.00 16.44 112 GLU A C 1
ATOM 879 O O . GLU A 1 112 ? 22.735 -3.042 13.009 1.00 14.78 112 GLU A O 1
ATOM 885 N N . ILE A 1 113 ? 21.040 -2.450 14.388 1.00 15.69 113 ILE A N 1
ATOM 886 C CA . ILE A 1 113 ? 20.399 -3.778 14.395 1.00 16.96 113 ILE A CA 1
ATOM 887 C C . ILE A 1 113 ? 19.060 -3.674 13.719 1.00 16.74 113 ILE A C 1
ATOM 888 O O . ILE A 1 113 ? 18.280 -2.733 13.963 1.00 18.92 113 ILE A O 1
ATOM 893 N N . VAL A 1 114 ? 18.759 -4.671 12.905 1.00 14.75 114 VAL A N 1
ATOM 894 C CA . VAL A 1 114 ? 17.494 -4.718 12.181 1.00 16.75 114 VAL A CA 1
ATOM 895 C C . VAL A 1 114 ? 16.835 -6.086 12.460 1.00 16.45 114 VAL A C 1
ATOM 896 O O . VAL A 1 114 ? 17.477 -7.126 12.290 1.00 16.92 114 VAL A O 1
ATOM 900 N N . ALA A 1 115 ? 15.572 -6.076 12.866 1.00 15.62 115 ALA A N 1
ATOM 901 C CA . ALA A 1 115 ? 14.906 -7.340 13.111 1.00 17.25 115 ALA A CA 1
ATOM 902 C C . ALA A 1 115 ? 14.364 -7.813 11.770 1.00 18.98 115 ALA A C 1
ATOM 903 O O . ALA A 1 115 ? 13.794 -7.059 10.972 1.00 21.36 115 ALA A O 1
ATOM 905 N N . GLU A 1 116 ? 14.506 -9.084 11.546 1.00 17.07 116 GLU A N 1
ATOM 906 C CA . GLU A 1 116 ? 14.081 -9.663 10.297 1.00 18.24 116 GLU A CA 1
ATOM 907 C C . GLU A 1 116 ? 13.052 -10.792 10.573 1.00 18.51 116 GLU A C 1
ATOM 908 O O . GLU A 1 116 ? 13.377 -11.735 11.315 1.00 20.36 116 GLU A O 1
ATOM 914 N N . GLY A 1 117 ? 11.825 -10.717 10.049 1.00 14.92 117 GLY A N 1
ATOM 915 C CA . GLY A 1 117 ? 10.841 -11.770 10.237 1.00 14.87 117 GLY A CA 1
ATOM 916 C C . GLY A 1 117 ? 11.001 -12.854 9.156 1.00 17.04 117 GLY A C 1
ATOM 917 O O . GLY A 1 117 ? 10.611 -12.664 8.001 1.00 19.98 117 GLY A O 1
ATOM 918 N N . TYR A 1 118 ? 11.481 -14.019 9.543 1.00 14.19 118 TYR A N 1
ATOM 919 C CA . TYR A 1 118 ? 11.723 -15.074 8.598 1.00 15.46 118 TYR A CA 1
ATOM 920 C C . TYR A 1 118 ? 10.590 -15.987 8.518 1.00 14.83 118 TYR A C 1
ATOM 921 O O . TYR A 1 118 ? 9.890 -16.236 9.494 1.00 16.22 118 TYR A O 1
ATOM 930 N N . CYS A 1 119 ? 10.363 -16.514 7.309 1.00 14.39 119 CYS A N 1
ATOM 931 C CA . CYS A 1 119 ? 9.362 -17.558 7.112 1.00 13.84 119 CYS A CA 1
ATOM 932 C C . CYS A 1 119 ? 10.110 -18.612 6.266 1.00 12.30 119 CYS A C 1
ATOM 933 O O . CYS A 1 119 ? 10.408 -18.391 5.062 1.00 13.69 119 CYS A O 1
ATOM 936 N N . ILE A 1 120 ? 10.468 -19.741 6.899 1.00 11.58 120 ILE A N 1
ATOM 937 C CA . ILE A 1 120 ? 11.159 -20.801 6.156 1.00 11.50 120 ILE A CA 1
ATOM 938 C C . ILE A 1 120 ? 10.056 -21.682 5.578 1.00 11.88 120 ILE A C 1
ATOM 939 O O . ILE A 1 120 ? 9.341 -22.395 6.300 1.00 12.55 120 ILE A O 1
ATOM 944 N N . ALA A 1 121 ? 9.929 -21.624 4.247 1.00 11.22 121 ALA A N 1
ATOM 945 C CA . ALA A 1 121 ? 8.837 -22.312 3.572 1.00 13.37 121 ALA A CA 1
ATOM 946 C C . ALA A 1 121 ? 9.242 -23.580 2.854 1.00 13.97 121 ALA A C 1
ATOM 947 O O . ALA A 1 121 ? 8.462 -24.158 2.124 1.00 15.67 121 ALA A O 1
ATOM 949 N N . ASN A 1 122 ? 10.464 -24.012 3.097 1.00 13.64 122 ASN A N 1
ATOM 950 C CA . ASN A 1 122 ? 11.010 -25.277 2.504 1.00 13.77 122 ASN A CA 1
ATOM 951 C C . ASN A 1 122 ? 11.195 -26.206 3.704 1.00 15.18 122 ASN A C 1
ATOM 952 O O . ASN A 1 122 ? 12.103 -25.977 4.533 1.00 13.50 122 ASN A O 1
ATOM 957 N N . PRO A 1 123 ? 10.393 -27.246 3.811 1.00 15.07 123 PRO A N 1
ATOM 958 C CA . PRO A 1 123 ? 10.543 -28.153 4.947 1.00 15.54 123 PRO A CA 1
ATOM 959 C C . PRO A 1 123 ? 11.696 -29.096 4.830 1.00 18.16 123 PRO A C 1
ATOM 960 O O . PRO A 1 123 ? 12.061 -29.754 5.829 1.00 20.91 123 PRO A O 1
ATOM 964 N N . ASP A 1 124 ? 12.280 -29.181 3.646 1.00 15.78 124 ASP A N 1
ATOM 965 C CA . ASP A 1 124 ? 13.378 -30.103 3.450 1.00 18.18 124 ASP A CA 1
ATOM 966 C C . ASP A 1 124 ? 14.750 -29.417 3.313 1.00 16.05 124 ASP A C 1
ATOM 967 O O . ASP A 1 124 ? 15.427 -29.490 2.300 1.00 16.84 124 ASP A O 1
ATOM 972 N N . CYS A 1 125 ? 15.177 -28.779 4.409 1.00 14.50 125 CYS A N 1
ATOM 973 C CA . CYS A 1 125 ? 16.448 -28.103 4.382 1.00 13.40 125 CYS A CA 1
ATOM 974 C C . CYS A 1 125 ? 17.016 -27.993 5.772 1.00 13.26 125 CYS A C 1
ATOM 975 O O . CYS A 1 125 ? 16.264 -28.133 6.745 1.00 12.45 125 CYS A O 1
ATOM 978 N N . LYS A 1 126 ? 18.326 -27.788 5.811 1.00 13.41 126 LYS A N 1
ATOM 979 C CA . LYS A 1 126 ? 19.056 -27.652 7.099 1.00 14.69 126 LYS A CA 1
ATOM 980 C C . LYS A 1 126 ? 18.435 -26.561 7.965 1.00 15.42 126 LYS A C 1
ATOM 981 O O . LYS A 1 126 ? 18.273 -26.764 9.151 1.00 15.25 126 LYS A O 1
ATOM 987 N N . ALA A 1 127 ? 18.028 -25.440 7.368 1.00 14.33 127 ALA A N 1
ATOM 988 C CA . ALA A 1 127 ? 17.513 -24.330 8.163 1.00 13.83 127 ALA A CA 1
ATOM 989 C C . ALA A 1 127 ? 16.221 -24.719 8.849 1.00 14.59 127 ALA A C 1
ATOM 990 O O . ALA A 1 127 ? 15.989 -24.371 10.004 1.00 15.04 127 ALA A O 1
ATOM 992 N N . ALA A 1 128 ? 15.344 -25.443 8.166 1.00 13.49 128 ALA A N 1
ATOM 993 C CA . ALA A 1 128 ? 14.112 -25.840 8.793 1.00 13.96 128 ALA A CA 1
ATOM 994 C C . ALA A 1 128 ? 14.358 -26.796 9.897 1.00 15.59 128 ALA A C 1
ATOM 995 O O . ALA A 1 128 ? 13.696 -26.760 10.922 1.00 16.81 128 ALA A O 1
ATOM 997 N N . ALA A 1 129 ? 15.319 -27.698 9.711 1.00 14.72 129 ALA A N 1
ATOM 998 C CA . ALA A 1 129 ? 15.582 -28.661 10.769 1.00 15.67 129 ALA A CA 1
ATOM 999 C C . ALA A 1 129 ? 16.184 -27.968 12.008 1.00 16.55 129 ALA A C 1
ATOM 1000 O O . ALA A 1 129 ? 15.721 -28.213 13.147 1.00 17.69 129 ALA A O 1
ATOM 1002 N N . LEU A 1 130 ? 17.139 -27.073 11.769 1.00 15.60 130 LEU A N 1
ATOM 1003 C CA . LEU A 1 130 ? 17.831 -26.365 12.845 1.00 17.63 130 LEU A CA 1
ATOM 1004 C C . LEU A 1 130 ? 16.879 -25.536 13.684 1.00 18.50 130 LEU A C 1
ATOM 1005 O O . LEU A 1 130 ? 16.948 -25.541 14.937 1.00 20.79 130 LEU A O 1
ATOM 1010 N N . THR A 1 131 ? 15.948 -24.872 13.020 1.00 16.45 131 THR A N 1
ATOM 1011 C CA . THR A 1 131 ? 15.034 -23.963 13.705 1.00 16.94 131 THR A CA 1
ATOM 1012 C C . THR A 1 131 ? 13.672 -24.570 14.099 1.00 18.58 131 THR A C 1
ATOM 1013 O O . THR A 1 131 ? 12.756 -23.837 14.534 1.00 18.32 131 THR A O 1
ATOM 1017 N N . GLU A 1 132 ? 13.528 -25.892 13.959 1.00 17.53 132 GLU A N 1
ATOM 1018 C CA . GLU A 1 132 ? 12.296 -26.585 14.234 1.00 18.78 132 GLU A CA 1
ATOM 1019 C C . GLU A 1 132 ? 11.136 -25.850 13.522 1.00 19.32 132 GLU A C 1
ATOM 1020 O O . GLU A 1 132 ? 10.041 -25.657 14.073 1.00 18.72 132 GLU A O 1
ATOM 1026 N N . ALA A 1 133 ? 11.346 -25.476 12.263 1.00 16.16 133 ALA A N 1
ATOM 1027 C CA . ALA A 1 133 ? 10.296 -24.737 11.573 1.00 17.05 133 ALA A CA 1
ATOM 1028 C C . ALA A 1 133 ? 9.137 -25.609 11.079 1.00 18.75 133 ALA A C 1
ATOM 1029 O O . ALA A 1 133 ? 9.343 -26.744 10.656 1.00 19.08 133 ALA A O 1
ATOM 1031 N N . ASP A 1 134 ? 7.916 -25.066 11.173 1.00 18.76 134 ASP A N 1
ATOM 1032 C CA . ASP A 1 134 ? 6.704 -25.746 10.651 1.00 19.42 134 ASP A CA 1
ATOM 1033 C C . ASP A 1 134 ? 6.725 -25.140 9.248 1.00 18.53 134 ASP A C 1
ATOM 1034 O O . ASP A 1 134 ? 6.107 -24.104 8.962 1.00 17.69 134 ASP A O 1
ATOM 1039 N N . ALA A 1 135 ? 7.418 -25.857 8.361 1.00 17.46 135 ALA A N 1
ATOM 1040 C CA . ALA A 1 135 ? 7.677 -25.361 7.028 1.00 19.77 135 ALA A CA 1
ATOM 1041 C C . ALA A 1 135 ? 6.932 -25.885 5.865 1.00 21.43 135 ALA A C 1
ATOM 1042 O O . ALA A 1 135 ? 7.199 -25.435 4.748 1.00 21.36 135 ALA A O 1
ATOM 1044 N N . ASP A 1 136 ? 6.059 -26.855 6.095 1.00 23.20 136 ASP A N 1
ATOM 1045 C CA . ASP A 1 136 ? 5.252 -27.430 5.025 1.00 26.40 136 ASP A CA 1
ATOM 1046 C C . ASP A 1 136 ? 3.995 -26.562 5.096 1.00 26.62 136 ASP A C 1
ATOM 1047 O O . ASP A 1 136 ? 3.041 -26.864 5.818 1.00 27.15 136 ASP A O 1
ATOM 1052 N N . LEU A 1 137 ? 4.030 -25.471 4.341 1.00 24.71 137 LEU A N 1
ATOM 1053 C CA . LEU A 1 137 ? 2.975 -24.466 4.398 1.00 25.56 137 LEU A CA 1
ATOM 1054 C C . LEU A 1 137 ? 2.220 -24.264 3.124 1.00 26.46 137 LEU A C 1
ATOM 1055 O O . LEU A 1 137 ? 2.787 -24.380 2.018 1.00 28.62 137 LEU A O 1
ATOM 1060 N N . ASN A 1 138 ? 0.937 -23.944 3.292 1.00 25.54 138 ASN A N 1
ATOM 1061 C CA . ASN A 1 138 ? 0.043 -23.626 2.164 1.00 25.29 138 ASN A CA 1
ATOM 1062 C C . ASN A 1 138 ? 0.215 -22.123 1.943 1.00 25.03 138 ASN A C 1
ATOM 1063 O O . ASN A 1 138 ? 0.656 -21.397 2.870 1.00 24.29 138 ASN A O 1
ATOM 1068 N N . MET A 1 139 ? -0.176 -21.612 0.770 1.00 26.30 139 MET A N 1
ATOM 1069 C CA . MET A 1 139 ? 0.017 -20.182 0.526 1.00 25.94 139 MET A CA 1
ATOM 1070 C C . MET A 1 139 ? -0.711 -19.322 1.563 1.00 25.11 139 MET A C 1
ATOM 1071 O O . MET A 1 139 ? -0.177 -18.290 1.977 1.00 24.05 139 MET A O 1
ATOM 1076 N N . ASP A 1 140 ? -1.899 -19.733 2.005 1.00 23.07 140 ASP A N 1
ATOM 1077 C CA . ASP A 1 140 ? -2.561 -18.885 2.990 1.00 22.47 140 ASP A CA 1
ATOM 1078 C C . ASP A 1 140 ? -1.789 -18.822 4.314 1.00 20.53 140 ASP A C 1
ATOM 1079 O O . ASP A 1 140 ? -1.868 -17.827 5.028 1.00 18.20 140 ASP A O 1
ATOM 1084 N N . ASP A 1 141 ? -1.034 -19.871 4.629 1.00 18.04 141 ASP A N 1
ATOM 1085 C CA . ASP A 1 141 ? -0.219 -19.826 5.853 1.00 17.85 141 ASP A CA 1
ATOM 1086 C C . ASP A 1 141 ? 0.899 -18.801 5.694 1.00 15.05 141 ASP A C 1
ATOM 1087 O O . ASP A 1 141 ? 1.182 -18.029 6.617 1.00 13.40 141 ASP A O 1
ATOM 1092 N N . ILE A 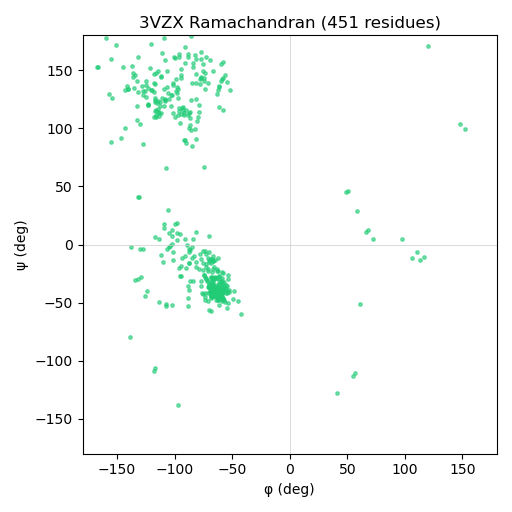1 142 ? 1.537 -18.802 4.541 1.00 16.56 142 ILE A N 1
ATOM 1093 C CA . ILE A 1 142 ? 2.635 -17.895 4.283 1.00 16.13 142 ILE A CA 1
ATOM 1094 C C . ILE A 1 142 ? 2.160 -16.443 4.342 1.00 16.20 142 ILE A C 1
ATOM 1095 O O . ILE A 1 142 ? 2.795 -15.571 4.971 1.00 15.95 142 ILE A O 1
ATOM 1100 N N . VAL A 1 143 ? 1.026 -16.195 3.678 1.00 15.83 143 VAL A N 1
ATOM 1101 C CA . VAL A 1 143 ? 0.453 -14.862 3.664 1.00 16.51 143 VAL A CA 1
ATOM 1102 C C . VAL A 1 143 ? 0.116 -14.415 5.099 1.00 16.23 143 VAL A C 1
ATOM 1103 O O . VAL A 1 143 ? 0.371 -13.269 5.456 1.00 14.79 143 VAL A O 1
ATOM 1107 N N . ALA A 1 144 ? -0.400 -15.317 5.914 1.00 14.09 144 ALA A N 1
ATOM 1108 C CA . ALA A 1 144 ? -0.725 -14.984 7.289 1.00 14.83 144 ALA A CA 1
ATOM 1109 C C . ALA A 1 144 ? 0.539 -14.668 8.098 1.00 16.01 144 ALA A C 1
ATOM 1110 O O . ALA A 1 144 ? 0.525 -13.707 8.900 1.00 16.06 144 ALA A O 1
ATOM 1112 N N . TYR A 1 145 ? 1.650 -15.401 7.842 1.00 14.64 145 TYR A N 1
ATOM 1113 C CA . TYR A 1 145 ? 2.923 -15.063 8.532 1.00 15.02 145 TYR A CA 1
ATOM 1114 C C . TYR A 1 145 ? 3.421 -13.680 8.113 1.00 14.71 145 TYR A C 1
ATOM 1115 O O . TYR A 1 145 ? 3.950 -12.935 8.911 1.00 15.15 145 TYR A O 1
ATOM 1124 N N . ALA A 1 146 ? 3.237 -13.306 6.864 1.00 14.16 146 ALA A N 1
ATOM 1125 C CA . ALA A 1 146 ? 3.621 -11.998 6.391 1.00 13.43 146 ALA A CA 1
ATOM 1126 C C . ALA A 1 146 ? 2.753 -10.947 7.139 1.00 17.26 146 ALA A C 1
ATOM 1127 O O . ALA A 1 146 ? 3.282 -9.900 7.532 1.00 17.54 146 ALA A O 1
ATOM 1129 N N . ARG A 1 147 ? 1.442 -11.217 7.303 1.00 17.22 147 ARG A N 1
ATOM 1130 C CA . ARG A 1 147 ? 0.624 -10.254 8.043 1.00 19.46 147 ARG A CA 1
ATOM 1131 C C . ARG A 1 147 ? 1.102 -10.102 9.486 1.00 20.04 147 ARG A C 1
ATOM 1132 O O . ARG A 1 147 ? 1.055 -8.964 10.061 1.00 21.48 147 ARG A O 1
ATOM 1140 N N . VAL A 1 148 ? 1.538 -11.206 10.097 1.00 19.32 148 VAL A N 1
ATOM 1141 C CA . VAL A 1 148 ? 2.043 -11.149 11.464 1.00 19.67 148 VAL A CA 1
ATOM 1142 C C . VAL A 1 148 ? 3.341 -10.346 11.512 1.00 22.27 148 VAL A C 1
ATOM 1143 O O . VAL A 1 148 ? 3.506 -9.499 12.401 1.00 24.88 148 VAL A O 1
ATOM 1147 N N . SER A 1 149 ? 4.243 -10.593 10.552 1.00 21.00 149 SER A N 1
ATOM 1148 C CA . SER A 1 149 ? 5.540 -9.907 10.532 1.00 23.78 149 SER A CA 1
ATOM 1149 C C . SER A 1 149 ? 5.273 -8.438 10.690 1.00 24.43 149 SER A C 1
ATOM 1150 O O . SER A 1 149 ? 5.918 -7.753 11.515 1.00 25.78 149 SER A O 1
ATOM 1153 N N . GLU A 1 150 ? 4.326 -7.915 9.933 1.00 26.25 150 GLU A N 1
ATOM 1154 C CA . GLU A 1 150 ? 4.029 -6.519 10.109 1.00 29.52 150 GLU A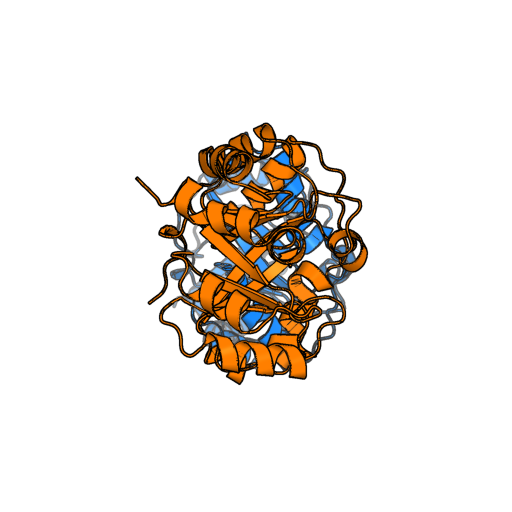 CA 1
ATOM 1155 C C . GLU A 1 150 ? 3.374 -6.191 11.461 1.00 30.92 150 GLU A C 1
ATOM 1156 O O . GLU A 1 150 ? 3.673 -5.156 12.068 1.00 30.59 150 GLU A O 1
ATOM 1162 N N . LEU A 1 151 ? 2.499 -7.067 11.953 1.00 30.91 151 LEU A N 1
ATOM 1163 C CA . LEU A 1 151 ? 1.885 -6.829 13.255 1.00 30.28 151 LEU A CA 1
ATOM 1164 C C . LEU A 1 151 ? 3.022 -6.589 14.249 1.00 29.09 151 LEU A C 1
ATOM 1165 O O . LEU A 1 151 ? 2.925 -5.717 15.140 1.00 27.86 151 LEU A O 1
ATOM 1170 N N . LEU A 1 152 ? 4.096 -7.374 14.117 1.00 28.84 152 LEU A N 1
ATOM 1171 C CA . LEU A 1 152 ? 5.221 -7.256 15.020 1.00 28.00 152 LEU A CA 1
ATOM 1172 C C . LEU A 1 152 ? 6.182 -6.152 14.711 1.00 29.02 152 LEU A C 1
ATOM 1173 O O . LEU A 1 152 ? 7.283 -6.119 15.301 1.00 29.10 152 LEU A O 1
ATOM 1178 N N . GLN A 1 153 ? 5.798 -5.266 13.784 1.00 26.40 153 GLN A N 1
ATOM 1179 C CA . GLN A 1 153 ? 6.607 -4.135 13.403 1.00 26.41 153 GLN A CA 1
ATOM 1180 C C . GLN A 1 153 ? 7.896 -4.375 12.540 1.00 24.96 153 GLN A C 1
ATOM 1181 O O . GLN A 1 153 ? 8.605 -3.409 12.101 1.00 24.91 153 GLN A O 1
ATOM 1187 N N . LEU A 1 154 ? 8.103 -5.625 12.135 1.00 20.94 154 LEU A N 1
ATOM 1188 C CA . LEU A 1 154 ? 9.380 -5.942 11.458 1.00 17.43 154 LEU A CA 1
ATOM 1189 C C . LEU A 1 154 ? 9.692 -5.256 10.124 1.00 16.53 154 LEU A C 1
ATOM 1190 O O . LEU A 1 154 ? 8.920 -5.325 9.156 1.00 16.95 154 LEU A O 1
ATOM 1195 N N . PRO A 1 155 ? 10.893 -4.664 9.998 1.00 14.95 155 PRO A N 1
ATOM 1196 C CA . PRO A 1 155 ? 11.223 -3.971 8.739 1.00 16.15 155 PRO A CA 1
ATOM 1197 C C . PRO A 1 155 ? 11.396 -4.861 7.527 1.00 13.56 155 PRO A C 1
ATOM 1198 O O . PRO A 1 155 ? 11.237 -4.420 6.398 1.00 15.87 155 PRO A O 1
ATOM 1202 N N . ILE A 1 156 ? 11.814 -6.083 7.789 1.00 12.78 156 ILE A N 1
ATOM 1203 C CA . ILE A 1 156 ? 12.043 -7.073 6.735 1.00 12.78 156 ILE A CA 1
ATOM 1204 C C . ILE A 1 156 ? 11.240 -8.345 6.938 1.00 12.74 156 ILE A C 1
ATOM 1205 O O . ILE A 1 156 ? 11.120 -8.824 8.058 1.00 12.22 156 ILE A O 1
ATOM 1210 N N . PHE A 1 157 ? 10.622 -8.836 5.863 1.00 9.90 157 PHE A N 1
ATOM 1211 C CA . PHE A 1 157 ? 9.974 -10.176 5.920 1.00 11.26 157 PHE A CA 1
ATOM 1212 C C . PHE A 1 157 ? 10.837 -10.969 4.906 1.00 10.62 157 PHE A C 1
ATOM 1213 O O . PHE A 1 157 ? 10.979 -10.588 3.747 1.00 11.18 157 PHE A O 1
ATOM 1221 N N . TYR A 1 158 ? 11.451 -12.049 5.351 1.00 10.49 158 TYR A N 1
ATOM 1222 C CA . TYR A 1 158 ? 12.349 -12.821 4.512 1.00 11.55 158 TYR A CA 1
ATOM 1223 C C . TYR A 1 158 ? 11.716 -14.181 4.230 1.00 11.21 158 TYR A C 1
ATOM 1224 O O . TYR A 1 158 ? 11.573 -14.995 5.144 1.00 12.39 158 TYR A O 1
ATOM 1233 N N . LEU A 1 159 ? 11.352 -14.420 2.959 1.00 9.84 159 LEU A N 1
ATOM 1234 C CA . LEU A 1 159 ? 10.728 -15.692 2.583 1.00 12.07 159 LEU A CA 1
ATOM 1235 C C . LEU A 1 159 ? 11.867 -16.554 2.065 1.00 11.37 159 LEU A C 1
ATOM 1236 O O . LEU A 1 159 ? 12.500 -16.224 1.068 1.00 11.99 159 LEU A O 1
ATOM 1241 N N . GLU A 1 160 ? 12.142 -17.656 2.798 1.00 9.98 160 GLU A N 1
ATOM 1242 C CA . GLU A 1 160 ? 13.287 -18.493 2.568 1.00 12.21 160 GLU A CA 1
ATOM 1243 C C . GLU A 1 160 ? 12.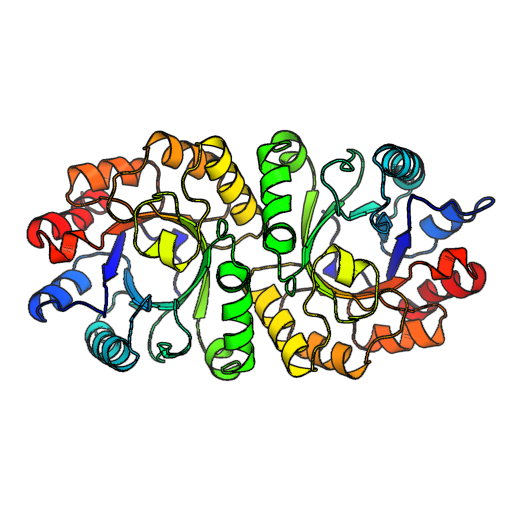983 -19.902 2.097 1.00 10.48 160 GLU A C 1
ATOM 1244 O O . GLU A 1 160 ? 12.263 -20.638 2.767 1.00 12.42 160 GLU A O 1
ATOM 1250 N N . TYR A 1 161 ? 13.554 -20.254 0.949 1.00 12.75 161 TYR A N 1
ATOM 1251 C CA . TYR A 1 161 ? 13.435 -21.615 0.445 1.00 11.53 161 TYR A CA 1
ATOM 1252 C C . TYR A 1 161 ? 14.807 -22.294 0.351 1.00 13.12 161 TYR A C 1
ATOM 1253 O O . TYR A 1 161 ? 14.896 -23.420 -0.132 1.00 13.18 161 TYR A O 1
ATOM 1262 N N . SER A 1 162 ? 15.863 -21.643 0.844 1.00 12.59 162 SER A N 1
ATOM 1263 C CA . SER A 1 162 ? 17.212 -22.197 0.876 1.00 14.51 162 SER A CA 1
ATOM 1264 C C . SER A 1 162 ? 17.753 -22.681 -0.478 1.00 16.24 162 SER A C 1
ATOM 1265 O O . SER A 1 162 ? 17.953 -21.835 -1.335 1.00 17.84 162 SER A O 1
ATOM 1268 N N . GLY A 1 163 ? 17.963 -23.987 -0.665 1.00 15.96 163 GLY A N 1
ATOM 1269 C CA . GLY A 1 163 ? 18.555 -24.465 -1.907 1.00 16.15 163 GLY A CA 1
ATOM 1270 C C . GLY A 1 163 ? 17.663 -24.701 -3.106 1.00 15.36 163 GLY A C 1
ATOM 1271 O O . GLY A 1 163 ? 18.173 -25.164 -4.110 1.00 18.50 163 GLY A O 1
ATOM 1272 N N . VAL A 1 164 ? 16.379 -24.369 -3.023 1.00 14.90 164 VAL A N 1
ATOM 1273 C CA . VAL A 1 164 ? 15.499 -24.532 -4.187 1.00 14.42 164 VAL A CA 1
ATOM 1274 C C . VAL A 1 164 ? 14.688 -23.291 -4.431 1.00 13.77 164 VAL A C 1
ATOM 1275 O O . VAL A 1 164 ? 14.590 -22.420 -3.567 1.00 13.16 164 VAL A O 1
ATOM 1279 N N . LEU A 1 165 ? 14.161 -23.170 -5.630 1.00 13.76 165 LEU A N 1
ATOM 1280 C CA . LEU A 1 165 ? 13.280 -22.092 -5.967 1.00 13.11 165 LEU A CA 1
ATOM 1281 C C . LEU A 1 165 ? 11.916 -22.283 -5.346 1.00 15.67 165 LEU A C 1
ATOM 1282 O O . LEU A 1 165 ? 11.318 -23.376 -5.476 1.00 17.29 165 LEU A O 1
ATOM 1287 N N . GLY A 1 166 ? 11.367 -21.223 -4.726 1.00 13.76 166 GLY A N 1
ATOM 1288 C CA . GLY A 1 166 ? 10.054 -21.343 -4.115 1.00 14.33 166 GLY A CA 1
ATOM 1289 C C . GLY A 1 166 ? 8.971 -20.965 -5.117 1.00 17.11 166 GLY A C 1
ATOM 1290 O O . GLY A 1 166 ? 9.238 -20.423 -6.148 1.00 18.52 166 GLY A O 1
ATOM 1291 N N . ASP A 1 167 ? 7.746 -21.238 -4.726 1.00 20.95 167 ASP A N 1
ATOM 1292 C CA . ASP A 1 167 ? 6.545 -20.928 -5.498 1.00 22.34 167 ASP A CA 1
ATOM 1293 C C . ASP A 1 167 ? 6.469 -19.425 -5.793 1.00 20.99 167 ASP A C 1
ATOM 1294 O O . ASP A 1 167 ? 6.374 -18.608 -4.896 1.00 21.78 167 ASP A O 1
ATOM 1299 N N . ILE A 1 168 ? 6.544 -19.066 -7.066 1.00 20.32 168 ILE A N 1
ATOM 1300 C CA . ILE A 1 168 ? 6.491 -17.690 -7.471 1.00 20.47 168 ILE A CA 1
ATOM 1301 C C . ILE A 1 168 ? 5.180 -17.014 -7.034 1.00 19.98 168 ILE A C 1
ATOM 1302 O O . ILE A 1 168 ? 5.147 -15.841 -6.663 1.00 19.24 168 ILE A O 1
ATOM 1307 N N . GLU A 1 169 ? 4.108 -17.800 -7.004 1.00 19.66 169 GLU A N 1
ATOM 1308 C CA . GLU A 1 169 ? 2.818 -17.283 -6.602 1.00 21.50 169 GLU A CA 1
ATOM 1309 C C . GLU A 1 169 ? 2.866 -16.893 -5.120 1.00 20.57 169 GLU A C 1
ATOM 1310 O O . GLU A 1 169 ? 2.176 -15.969 -4.705 1.00 19.98 169 GLU A O 1
ATOM 1316 N N . ALA A 1 170 ? 3.679 -17.586 -4.339 1.00 20.62 170 ALA A N 1
ATOM 1317 C CA . ALA A 1 170 ? 3.762 -17.239 -2.906 1.00 19.87 170 ALA A CA 1
ATOM 1318 C C . ALA A 1 170 ? 4.455 -15.904 -2.777 1.00 18.15 170 ALA A C 1
ATOM 1319 O O . ALA A 1 170 ? 4.167 -15.105 -1.879 1.00 19.24 170 ALA A O 1
ATOM 1321 N N . VAL A 1 171 ? 5.429 -15.668 -3.628 1.00 16.30 171 VAL A N 1
ATOM 1322 C CA . VAL A 1 171 ? 6.137 -14.394 -3.559 1.00 15.32 171 VAL A CA 1
ATOM 1323 C C . VAL A 1 171 ? 5.207 -13.233 -3.907 1.00 15.96 171 VAL A C 1
ATOM 1324 O O . VAL A 1 171 ? 5.179 -12.200 -3.281 1.00 16.16 171 VAL A O 1
ATOM 1328 N N . LYS A 1 172 ? 4.427 -13.443 -4.965 1.00 16.46 172 LYS A N 1
ATOM 1329 C CA . LYS A 1 172 ? 3.482 -12.429 -5.377 1.00 17.25 172 LYS A CA 1
ATOM 1330 C C . LYS A 1 172 ? 2.419 -12.150 -4.291 1.00 15.46 172 LYS A C 1
ATOM 1331 O O . LYS A 1 172 ? 2.132 -11.005 -3.968 1.00 17.17 172 LYS A O 1
ATOM 1337 N N . LYS A 1 173 ? 1.820 -13.196 -3.740 1.00 17.68 173 LYS A N 1
ATOM 1338 C CA . LYS A 1 173 ? 0.764 -13.004 -2.737 1.00 17.73 173 LYS A CA 1
ATOM 1339 C C . LYS A 1 173 ? 1.299 -12.378 -1.446 1.00 17.08 173 LYS A C 1
ATOM 1340 O O . LYS A 1 173 ? 0.579 -11.659 -0.752 1.00 18.30 173 LYS A O 1
ATOM 1346 N N . THR A 1 174 ? 2.582 -12.641 -1.153 1.00 18.29 174 THR A N 1
ATOM 1347 C CA . THR A 1 174 ? 3.174 -12.068 0.044 1.00 17.05 174 THR A CA 1
ATOM 1348 C C . THR A 1 174 ? 3.430 -10.575 -0.184 1.00 17.97 174 THR A C 1
ATOM 1349 O O . THR A 1 174 ? 3.097 -9.730 0.636 1.00 17.39 174 THR A O 1
ATOM 1353 N N . LYS A 1 175 ? 4.019 -10.245 -1.311 1.00 17.32 175 LYS A N 1
ATOM 1354 C CA . LYS A 1 175 ? 4.235 -8.843 -1.628 1.00 17.64 175 LYS A CA 1
ATOM 1355 C C . LYS A 1 175 ? 2.895 -8.032 -1.523 1.00 18.02 175 LYS A C 1
ATOM 1356 O O . LYS A 1 175 ? 2.875 -6.908 -1.040 1.00 17.48 175 LYS A O 1
ATOM 1362 N N . ALA A 1 176 ? 1.804 -8.651 -1.973 1.00 19.86 176 ALA A N 1
ATOM 1363 C CA . ALA A 1 176 ? 0.483 -7.996 -1.950 1.00 20.65 176 ALA A CA 1
ATOM 1364 C C . ALA A 1 176 ? 0.033 -7.591 -0.577 1.00 22.67 176 ALA A C 1
ATOM 1365 O O . ALA A 1 176 ? -0.614 -6.547 -0.416 1.00 23.40 176 ALA A O 1
ATOM 1367 N N . VAL A 1 177 ? 0.378 -8.373 0.447 1.00 20.73 177 VAL A N 1
ATOM 1368 C CA . VAL A 1 177 ? -0.077 -7.986 1.774 1.00 23.54 177 VAL A CA 1
ATOM 1369 C C . VAL A 1 177 ? 0.890 -7.162 2.570 1.00 26.05 177 VAL A C 1
ATOM 1370 O O . VAL A 1 177 ? 0.538 -6.599 3.627 1.00 28.66 177 VAL A O 1
ATOM 1374 N N . LEU A 1 178 ? 2.128 -7.063 2.117 1.00 26.07 178 LEU A N 1
ATOM 1375 C CA . LEU A 1 178 ? 3.106 -6.289 2.855 1.00 28.74 178 LEU A CA 1
ATOM 1376 C C . LEU A 1 178 ? 2.902 -4.819 2.510 1.00 32.56 178 LEU A C 1
ATOM 1377 O O . LEU A 1 178 ? 3.2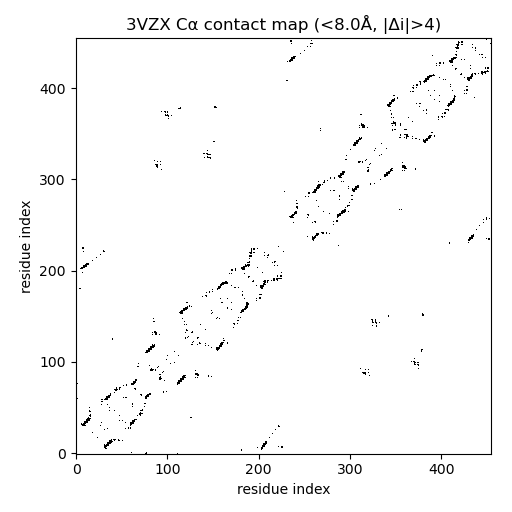73 -4.330 1.427 1.00 33.92 178 LEU A O 1
ATOM 1382 N N . GLU A 1 179 ? 2.343 -4.115 3.473 1.00 34.40 179 GLU A N 1
ATOM 1383 C CA . GLU A 1 179 ? 2.024 -2.714 3.271 1.00 37.07 179 GLU A CA 1
ATOM 1384 C C . GLU A 1 179 ? 3.100 -1.788 3.801 1.00 37.01 179 GLU A C 1
ATOM 1385 O O . GLU A 1 179 ? 3.182 -0.642 3.377 1.00 37.50 179 GLU A O 1
ATOM 1391 N N . THR A 1 180 ? 3.944 -2.292 4.703 1.00 35.96 180 THR A N 1
ATOM 1392 C CA . THR A 1 180 ? 4.935 -1.446 5.315 1.00 34.61 180 THR A CA 1
ATOM 1393 C C . THR A 1 180 ? 6.353 -2.002 5.509 1.00 33.30 180 THR A C 1
ATOM 1394 O O . THR A 1 180 ? 7.201 -1.313 6.039 1.00 34.54 180 THR A O 1
ATOM 1398 N N . SER A 1 181 ? 6.600 -3.250 5.143 1.00 27.70 181 SER A N 1
ATOM 1399 C CA . SER A 1 181 ? 7.920 -3.802 5.303 1.00 25.58 181 SER A CA 1
ATOM 1400 C C . SER A 1 181 ? 8.474 -4.243 3.972 1.00 22.54 181 SER A C 1
ATOM 1401 O O . SER A 1 181 ? 7.777 -4.234 2.954 1.00 23.14 181 SER A O 1
ATOM 1404 N N . THR A 1 182 ? 9.743 -4.626 3.980 1.00 17.20 182 THR A N 1
ATOM 1405 C CA . THR A 1 182 ? 10.447 -4.968 2.742 1.00 14.16 182 THR A CA 1
ATOM 1406 C C . THR A 1 182 ? 10.555 -6.482 2.602 1.00 13.97 182 THR A C 1
ATOM 1407 O O . THR A 1 182 ? 11.087 -7.148 3.494 1.00 12.20 182 THR A O 1
ATOM 1411 N N . LEU A 1 183 ? 10.154 -6.994 1.439 1.00 11.52 183 LEU A N 1
ATOM 1412 C CA . LEU A 1 183 ? 10.129 -8.434 1.157 1.00 10.74 183 LEU A CA 1
ATOM 1413 C C . LEU A 1 183 ? 11.430 -8.904 0.528 1.00 11.46 183 LEU A C 1
ATOM 1414 O O . LEU A 1 183 ? 11.816 -8.568 -0.586 1.00 11.26 183 LEU A O 1
ATOM 1419 N N . PHE A 1 184 ? 12.162 -9.696 1.293 1.00 9.99 184 PHE A N 1
ATOM 1420 C CA . PHE A 1 184 ? 13.374 -10.339 0.784 1.00 10.44 184 PHE A CA 1
ATOM 1421 C C . PHE A 1 184 ? 13.004 -11.752 0.366 1.00 10.92 184 PHE A C 1
ATOM 1422 O O . PHE A 1 184 ? 12.266 -12.425 1.084 1.00 12.26 184 PHE A O 1
ATOM 1430 N N . TYR A 1 185 ? 13.451 -12.177 -0.807 1.00 10.28 185 TYR A N 1
ATOM 1431 C CA . TYR A 1 185 ? 13.199 -13.573 -1.202 1.00 10.27 185 TYR A CA 1
ATOM 1432 C C . TYR A 1 185 ? 14.570 -14.237 -1.398 1.00 9.59 185 TYR A C 1
ATOM 1433 O O . TYR A 1 185 ? 15.437 -13.665 -2.058 1.00 10.98 185 TYR A O 1
ATOM 1442 N N . GLY A 1 186 ? 14.734 -15.444 -0.821 1.00 8.85 186 GLY A N 1
ATOM 1443 C CA . GLY A 1 186 ? 15.966 -16.179 -1.077 1.00 10.11 186 GLY A CA 1
ATOM 1444 C C . GLY A 1 186 ? 15.519 -17.635 -1.344 1.00 9.48 186 GLY A C 1
ATOM 1445 O O . GLY A 1 186 ? 14.574 -18.164 -0.736 1.00 11.17 186 GLY A O 1
ATOM 1446 N N . GLY A 1 187 ? 16.249 -18.251 -2.263 1.00 11.85 187 GLY A N 1
ATOM 1447 C CA . GLY A 1 187 ? 15.966 -19.634 -2.589 1.00 15.69 187 GLY A CA 1
ATOM 1448 C C . GLY A 1 187 ? 16.233 -20.013 -4.032 1.00 13.34 187 GLY A C 1
ATOM 1449 O O . GLY A 1 187 ? 15.525 -19.608 -4.965 1.00 13.44 187 GLY A O 1
ATOM 1450 N N . GLY A 1 188 ? 17.347 -20.700 -4.203 1.00 12.72 188 GLY A N 1
ATOM 1451 C CA . GLY A 1 188 ? 17.672 -21.238 -5.521 1.00 14.44 188 GLY A CA 1
ATOM 1452 C C . GLY A 1 188 ? 17.994 -20.327 -6.706 1.00 14.59 188 GLY A C 1
ATOM 1453 O O . GLY A 1 188 ? 18.027 -20.807 -7.855 1.00 19.10 188 GLY A O 1
ATOM 1454 N N . ILE A 1 189 ? 18.192 -19.033 -6.504 1.00 12.61 189 ILE A N 1
ATOM 1455 C CA . ILE A 1 189 ? 18.477 -18.139 -7.653 1.00 13.13 189 ILE A CA 1
ATOM 1456 C C . ILE A 1 189 ? 19.935 -18.282 -8.071 1.00 14.34 189 ILE A C 1
ATOM 1457 O O . ILE A 1 189 ? 20.846 -18.066 -7.304 1.00 15.07 189 ILE A O 1
ATOM 1462 N N . LYS A 1 190 ? 20.162 -18.681 -9.311 1.00 14.55 190 LYS A N 1
ATOM 1463 C CA . LYS A 1 190 ? 21.518 -18.873 -9.769 1.00 16.02 190 LYS A CA 1
ATOM 1464 C C . LYS A 1 190 ? 21.840 -18.200 -11.090 1.00 15.64 190 LYS A C 1
ATOM 1465 O O . LYS A 1 190 ? 23.003 -18.242 -11.526 1.00 16.65 190 LYS A O 1
ATOM 1471 N N . ASP A 1 191 ? 20.850 -17.573 -11.734 1.00 17.67 191 ASP A N 1
ATOM 1472 C CA . ASP A 1 191 ? 21.175 -16.950 -13.026 1.00 18.10 191 ASP A CA 1
ATOM 1473 C C . ASP A 1 191 ? 20.286 -15.757 -13.299 1.00 17.54 191 ASP A C 1
ATOM 1474 O O . ASP A 1 191 ? 19.347 -15.495 -12.532 1.00 16.18 191 ASP A O 1
ATOM 1479 N N . ALA A 1 192 ? 20.605 -15.014 -14.351 1.00 16.87 192 ALA A N 1
ATOM 1480 C CA . ALA A 1 192 ? 19.853 -13.799 -14.664 1.00 17.39 192 ALA A CA 1
ATOM 1481 C C . ALA A 1 192 ? 18.363 -13.966 -14.938 1.00 16.35 192 ALA A C 1
ATOM 1482 O O . ALA A 1 192 ? 17.533 -13.231 -14.426 1.00 16.83 192 ALA A O 1
ATOM 1484 N N . GLU A 1 193 ? 18.009 -14.977 -15.703 1.00 16.42 193 GLU A N 1
ATOM 1485 C CA . GLU A 1 193 ? 16.577 -15.183 -16.001 1.00 21.03 193 GLU A CA 1
ATOM 1486 C C . GLU A 1 193 ? 15.723 -15.384 -14.736 1.00 19.35 193 GLU A C 1
ATOM 1487 O O . GLU A 1 193 ? 14.696 -14.748 -14.584 1.00 19.63 193 GLU A O 1
ATOM 1493 N N . THR A 1 194 ? 16.168 -16.273 -13.840 1.00 18.31 194 THR A N 1
ATOM 1494 C CA . THR A 1 194 ? 15.447 -16.519 -12.613 1.00 18.46 194 THR A CA 1
ATOM 1495 C C . THR A 1 194 ? 15.503 -15.295 -11.673 1.00 15.36 194 THR A C 1
ATOM 1496 O O . THR A 1 194 ? 14.513 -14.973 -11.028 1.00 16.90 194 THR A O 1
ATOM 1500 N N . ALA A 1 195 ? 16.639 -14.614 -11.611 1.00 15.61 195 ALA A N 1
ATOM 1501 C CA . ALA A 1 195 ? 16.719 -13.436 -10.756 1.00 15.20 195 ALA A CA 1
ATOM 1502 C C . ALA A 1 195 ? 15.690 -12.396 -11.214 1.00 16.88 195 ALA A C 1
ATOM 1503 O O . ALA A 1 195 ? 15.004 -11.781 -10.404 1.00 16.02 195 ALA A O 1
ATOM 1505 N N . LYS A 1 196 ? 15.571 -12.215 -12.532 1.00 18.13 196 LYS A N 1
ATOM 1506 C CA . LYS A 1 196 ? 14.623 -11.234 -13.063 1.00 19.22 196 LYS A CA 1
ATOM 1507 C C . LYS A 1 196 ? 13.206 -11.649 -12.752 1.00 18.37 196 LYS A C 1
ATOM 1508 O O . LYS A 1 196 ? 12.380 -10.820 -12.350 1.00 18.69 196 LYS A O 1
ATOM 1514 N N . GLN A 1 197 ? 12.907 -12.930 -12.919 1.00 17.80 197 GLN A N 1
ATOM 1515 C CA . GLN A 1 197 ? 11.587 -13.443 -12.628 1.00 18.71 197 GLN A CA 1
ATOM 1516 C C . GLN A 1 197 ? 11.125 -13.173 -11.190 1.00 18.21 197 GLN A C 1
ATOM 1517 O O . GLN A 1 197 ? 10.033 -12.643 -10.935 1.00 19.87 197 GLN A O 1
ATOM 1523 N N . TYR A 1 198 ? 11.987 -13.497 -10.215 1.00 16.77 198 TYR A N 1
ATOM 1524 C CA . TYR A 1 198 ? 11.574 -13.290 -8.855 1.00 15.39 198 TYR A CA 1
ATOM 1525 C C . TYR A 1 198 ? 11.576 -11.813 -8.423 1.00 15.11 198 TYR A C 1
ATOM 1526 O O . TYR A 1 198 ? 10.820 -11.443 -7.519 1.00 15.30 198 TYR A O 1
ATOM 1535 N N . ALA A 1 199 ? 12.410 -10.998 -9.068 1.00 15.07 199 ALA A N 1
ATOM 1536 C CA . ALA A 1 199 ? 12.495 -9.582 -8.754 1.00 15.47 199 ALA A CA 1
ATOM 1537 C C . ALA A 1 199 ? 11.217 -8.870 -9.214 1.00 18.06 199 ALA A C 1
ATOM 1538 O O . ALA A 1 199 ? 11.007 -7.732 -8.845 1.00 18.86 199 ALA A O 1
ATOM 1540 N N . GLU A 1 200 ? 10.389 -9.528 -10.032 1.00 18.99 200 GLU A N 1
ATOM 1541 C CA . GLU A 1 200 ? 9.132 -8.832 -10.397 1.00 20.47 200 GLU A CA 1
ATOM 1542 C C . GLU A 1 200 ? 8.206 -8.766 -9.191 1.00 20.92 200 GLU A C 1
ATOM 1543 O O . GLU A 1 200 ? 7.253 -7.999 -9.202 1.00 22.71 200 GLU A O 1
ATOM 1549 N N . HIS A 1 201 ? 8.455 -9.556 -8.131 1.00 19.72 201 HIS A N 1
ATOM 1550 C CA . HIS A 1 201 ? 7.544 -9.548 -6.995 1.00 21.44 201 HIS A CA 1
ATOM 1551 C C . HIS A 1 201 ? 8.265 -9.236 -5.720 1.00 19.86 201 HIS A C 1
ATOM 1552 O O . HIS A 1 201 ? 7.789 -8.465 -4.870 1.00 20.56 201 HIS A O 1
ATOM 1559 N N . ALA A 1 202 ? 9.448 -9.791 -5.589 1.00 17.83 202 ALA A N 1
ATOM 1560 C CA . ALA A 1 202 ? 10.155 -9.515 -4.337 1.00 15.12 202 ALA A CA 1
ATOM 1561 C C . ALA A 1 202 ? 10.715 -8.085 -4.345 1.00 14.89 202 ALA A C 1
ATOM 1562 O O . ALA A 1 202 ? 11.036 -7.545 -5.414 1.00 17.20 202 ALA A O 1
ATOM 1564 N N . ASP A 1 203 ? 10.830 -7.438 -3.183 1.00 13.28 203 ASP A N 1
ATOM 1565 C CA . ASP A 1 203 ? 11.504 -6.146 -3.146 1.00 12.98 203 ASP A CA 1
ATOM 1566 C C . ASP A 1 203 ? 13.050 -6.349 -3.310 1.00 12.90 203 ASP A C 1
ATOM 1567 O O . ASP A 1 203 ? 13.739 -5.568 -3.951 1.00 14.28 203 ASP A O 1
ATOM 1572 N N . VAL A 1 204 ? 13.592 -7.390 -2.631 1.00 11.19 204 VAL A N 1
ATOM 1573 C CA . VAL A 1 204 ? 15.032 -7.657 -2.716 1.00 10.60 204 VAL A CA 1
ATOM 1574 C C . VAL A 1 204 ? 15.204 -9.158 -2.999 1.00 9.87 204 VAL A C 1
ATOM 1575 O O . VAL A 1 204 ? 14.536 -9.966 -2.342 1.00 10.95 204 VAL A O 1
ATOM 1579 N N . ILE A 1 205 ? 16.024 -9.498 -3.995 1.00 10.67 205 ILE A N 1
ATOM 1580 C CA . ILE A 1 205 ? 16.328 -10.889 -4.242 1.00 11.42 205 ILE A CA 1
ATOM 1581 C C . ILE A 1 205 ? 17.718 -11.151 -3.639 1.00 10.78 205 ILE A C 1
ATOM 1582 O O . ILE A 1 205 ? 18.660 -10.318 -3.698 1.00 11.56 205 ILE A O 1
ATOM 1587 N N . VAL A 1 206 ? 17.830 -12.322 -2.993 1.00 11.20 206 VAL A N 1
ATOM 1588 C CA . VAL A 1 206 ? 19.081 -12.771 -2.390 1.00 10.03 206 VAL A CA 1
ATOM 1589 C C . VAL A 1 206 ? 19.658 -13.901 -3.207 1.00 10.95 206 VAL A C 1
ATOM 1590 O O . VAL A 1 206 ? 18.982 -14.898 -3.471 1.00 13.40 206 VAL A O 1
ATOM 1594 N N . VAL A 1 207 ? 20.876 -13.698 -3.641 1.00 9.81 207 VAL A N 1
ATOM 1595 C CA . VAL A 1 207 ? 21.611 -14.712 -4.388 1.00 10.33 207 VAL A CA 1
ATOM 1596 C C . VAL A 1 207 ? 22.686 -15.220 -3.434 1.00 12.24 207 VAL A C 1
ATOM 1597 O O . VAL A 1 207 ? 23.477 -14.437 -2.960 1.00 10.76 207 VAL A O 1
ATOM 1601 N N . GLY A 1 208 ? 22.689 -16.553 -3.218 1.00 10.46 208 GLY A N 1
ATOM 1602 C CA . GLY A 1 208 ? 23.587 -17.136 -2.240 1.00 11.35 208 GLY A CA 1
ATOM 1603 C C . GLY A 1 208 ? 24.593 -18.092 -2.797 1.00 10.24 208 GLY A C 1
ATOM 1604 O O . GLY A 1 208 ? 25.528 -17.682 -3.470 1.00 12.46 208 GLY A O 1
ATOM 1605 N N . ASN A 1 209 ? 24.368 -19.389 -2.551 1.00 10.84 209 ASN A N 1
ATOM 1606 C CA . ASN A 1 209 ? 25.436 -20.309 -2.925 1.00 12.28 209 ASN A CA 1
ATOM 1607 C C . ASN A 1 209 ? 25.831 -20.485 -4.387 1.00 11.26 209 ASN A C 1
ATOM 1608 O O . ASN A 1 209 ? 26.883 -21.034 -4.700 1.00 12.46 209 ASN A O 1
ATOM 1613 N N . ALA A 1 210 ? 24.965 -19.972 -5.251 1.00 13.99 210 ALA A N 1
ATOM 1614 C CA . ALA A 1 210 ? 25.314 -19.943 -6.652 1.00 13.78 210 ALA A CA 1
ATOM 1615 C C . ALA A 1 210 ? 26.660 -19.254 -6.848 1.00 12.63 210 ALA A C 1
ATOM 1616 O O . ALA A 1 210 ? 27.342 -19.550 -7.807 1.00 13.50 210 ALA A O 1
ATOM 1618 N N . VAL A 1 211 ? 27.050 -18.297 -5.977 1.00 11.02 211 VAL A N 1
ATOM 1619 C CA . VAL A 1 211 ? 28.337 -17.671 -6.212 1.00 13.00 211 VAL A CA 1
ATOM 1620 C C . VAL A 1 211 ? 29.511 -18.645 -6.113 1.00 11.15 211 VAL A C 1
ATOM 1621 O O . VAL A 1 211 ? 30.551 -18.418 -6.726 1.00 12.38 211 VAL A O 1
ATOM 1625 N N . TYR A 1 212 ? 29.314 -19.753 -5.407 1.00 12.19 212 TYR A N 1
ATOM 1626 C CA . TYR A 1 212 ? 30.384 -20.744 -5.264 1.00 12.40 212 TYR A CA 1
ATOM 1627 C C . TYR A 1 212 ? 30.328 -21.759 -6.422 1.00 13.28 212 TYR A C 1
ATOM 1628 O O . TYR A 1 212 ? 31.367 -22.212 -6.910 1.00 14.94 212 TYR A O 1
ATOM 1637 N N . GLU A 1 213 ? 29.107 -22.063 -6.841 1.00 13.51 213 GLU A N 1
ATOM 1638 C CA . GLU A 1 213 ? 28.914 -23.066 -7.908 1.00 15.08 213 GLU A CA 1
ATOM 1639 C C . GLU A 1 213 ? 29.290 -22.585 -9.274 1.00 14.82 213 GLU A C 1
ATOM 1640 O O . GLU A 1 213 ? 30.004 -23.260 -9.988 1.00 13.71 213 GLU A O 1
ATOM 1646 N N . ASP A 1 214 ? 28.860 -21.372 -9.603 1.00 13.43 214 ASP A N 1
ATOM 1647 C CA . ASP A 1 214 ? 29.171 -20.797 -10.946 1.00 14.63 214 ASP A CA 1
ATOM 1648 C C . ASP A 1 214 ? 29.120 -19.284 -10.790 1.00 14.44 214 ASP A C 1
ATOM 1649 O O . ASP A 1 214 ? 28.104 -18.644 -10.939 1.00 13.87 214 ASP A O 1
ATOM 1654 N N . PHE A 1 215 ? 30.284 -18.759 -10.420 1.00 13.54 215 PHE A N 1
ATOM 1655 C CA . PHE A 1 215 ? 30.427 -17.350 -10.146 1.00 15.00 215 PHE A CA 1
ATOM 1656 C C . PHE A 1 215 ? 30.040 -16.416 -11.279 1.00 14.97 215 PHE A C 1
ATOM 1657 O O . PHE A 1 215 ? 29.314 -15.481 -11.061 1.00 12.93 215 PHE A O 1
ATOM 1665 N N . ASP A 1 216 ? 30.522 -16.687 -12.482 1.00 16.13 216 ASP A N 1
ATOM 1666 C CA . ASP A 1 216 ? 30.207 -15.776 -13.596 1.00 18.73 216 ASP A CA 1
ATOM 1667 C C . ASP A 1 216 ? 28.712 -15.708 -13.862 1.00 18.58 216 ASP A C 1
ATOM 1668 O O . ASP A 1 216 ? 28.157 -14.640 -14.138 1.00 18.17 216 ASP A O 1
ATOM 1673 N N . ARG A 1 217 ? 28.035 -16.842 -13.769 1.00 15.79 217 ARG A N 1
ATOM 1674 C CA . ARG A 1 217 ? 26.600 -16.864 -13.990 1.00 17.73 217 ARG A CA 1
ATOM 1675 C C . ARG A 1 217 ? 25.864 -16.101 -12.860 1.00 18.34 217 ARG A C 1
ATOM 1676 O O . ARG A 1 217 ? 24.908 -15.336 -13.099 1.00 15.89 217 ARG A O 1
ATOM 1684 N N . ALA A 1 218 ? 26.302 -16.310 -11.613 1.00 13.94 218 ALA A N 1
ATOM 1685 C CA . ALA A 1 218 ? 25.679 -15.626 -10.487 1.00 15.43 218 ALA A CA 1
ATOM 1686 C C . ALA A 1 218 ? 25.940 -14.082 -10.527 1.00 14.40 218 ALA A C 1
ATOM 1687 O O . ALA A 1 218 ? 25.095 -13.295 -10.120 1.00 15.15 218 ALA A O 1
ATOM 1689 N N . LEU A 1 219 ? 27.079 -13.684 -11.065 1.00 14.01 219 LEU A N 1
ATOM 1690 C CA . LEU A 1 219 ? 27.408 -12.254 -11.083 1.00 14.64 219 LEU A CA 1
ATOM 1691 C C . LEU A 1 219 ? 26.446 -11.522 -11.994 1.00 15.42 219 LEU A C 1
ATOM 1692 O O . LEU A 1 219 ? 26.097 -10.375 -11.758 1.00 15.08 219 LEU A O 1
ATOM 1697 N N . LYS A 1 220 ? 25.966 -12.229 -12.997 1.00 13.50 220 LYS A N 1
ATOM 1698 C CA . LYS A 1 220 ? 25.059 -11.566 -13.934 1.00 15.11 220 LYS A CA 1
ATOM 1699 C C . LYS A 1 220 ? 23.711 -11.275 -13.315 1.00 15.66 220 LYS A C 1
ATOM 1700 O O . LYS A 1 220 ? 22.884 -10.573 -13.911 1.00 18.35 220 LYS A O 1
ATOM 1706 N N . THR A 1 221 ? 23.411 -11.828 -12.149 1.00 14.84 221 THR A N 1
ATOM 1707 C CA . THR A 1 221 ? 22.129 -11.510 -11.534 1.00 14.54 221 THR A CA 1
ATOM 1708 C C . THR A 1 221 ? 21.965 -10.049 -11.087 1.00 14.86 221 THR A C 1
ATOM 1709 O O . THR A 1 221 ? 20.838 -9.611 -10.910 1.00 15.12 221 THR A O 1
ATOM 1713 N N . VAL A 1 222 ? 23.067 -9.322 -10.887 1.00 14.59 222 VAL A N 1
ATOM 1714 C CA . VAL A 1 222 ? 22.978 -7.934 -10.419 1.00 14.16 222 VAL A CA 1
ATOM 1715 C C . VAL A 1 222 ? 22.371 -7.096 -11.556 1.00 16.94 222 VAL A C 1
ATOM 1716 O O . VAL A 1 222 ? 21.329 -6.489 -11.379 1.00 17.47 222 VAL A O 1
ATOM 1720 N N . ALA A 1 223 ? 23.024 -7.139 -12.714 1.00 18.27 223 ALA A N 1
ATOM 1721 C CA . ALA A 1 223 ? 22.463 -6.377 -13.843 1.00 20.23 223 ALA A CA 1
ATOM 1722 C C . ALA A 1 223 ? 21.049 -6.847 -14.243 1.00 22.12 223 ALA A C 1
ATOM 1723 O O . ALA A 1 223 ? 20.214 -6.042 -14.732 1.00 22.64 223 ALA A O 1
ATOM 1725 N N . ALA A 1 224 ? 20.752 -8.120 -14.041 1.00 20.53 224 ALA A N 1
ATOM 1726 C CA . ALA A 1 224 ? 19.446 -8.666 -14.388 1.00 22.27 224 ALA A CA 1
ATOM 1727 C C . ALA A 1 224 ? 18.353 -7.977 -13.606 1.00 24.00 224 ALA A C 1
ATOM 1728 O O . ALA A 1 224 ? 17.278 -7.641 -14.142 1.00 25.18 224 ALA A O 1
ATOM 1730 N N . VAL A 1 225 ? 18.640 -7.712 -12.337 1.00 23.03 225 VAL A N 1
ATOM 1731 C CA . VAL A 1 225 ? 17.699 -7.102 -11.434 1.00 24.02 225 VAL A CA 1
ATOM 1732 C C . VAL A 1 225 ? 17.707 -5.591 -11.461 1.00 25.69 225 VAL A C 1
ATOM 1733 O O . VAL A 1 225 ? 16.637 -4.983 -11.405 1.00 27.71 225 VAL A O 1
ATOM 1737 N N . LYS A 1 226 ? 18.887 -4.993 -11.573 1.00 25.47 226 LYS A N 1
ATOM 1738 C CA . LYS A 1 226 ? 19.034 -3.539 -11.537 1.00 28.69 226 LYS A CA 1
ATOM 1739 C C . LYS A 1 226 ? 19.230 -2.868 -12.894 1.00 32.38 226 LYS A C 1
ATOM 1740 O O . LYS A 1 226 ? 19.402 -1.643 -12.971 1.00 33.86 226 LYS A O 1
ATOM 1746 N N . GLY A 1 227 ? 19.228 -3.671 -13.953 1.00 35.10 227 GLY A N 1
ATOM 1747 C CA . GLY A 1 227 ? 19.453 -3.136 -15.284 1.00 37.82 227 GLY A CA 1
ATOM 1748 C C . GLY A 1 227 ? 20.929 -2.812 -15.481 1.00 39.72 227 GLY A C 1
ATOM 1749 O O . GLY A 1 227 ? 21.585 -2.374 -14.495 1.00 41.75 227 GLY A O 1
ATOM 1750 N N . MET B 1 1 ? -7.504 7.770 16.172 1.00 43.88 1 MET B N 1
ATOM 1751 C CA . MET B 1 1 ? -6.794 9.015 16.577 1.00 43.60 1 MET B CA 1
ATOM 1752 C C . MET B 1 1 ? -6.308 8.855 18.024 1.00 41.68 1 MET B C 1
ATOM 1753 O O . MET B 1 1 ? -6.252 9.834 18.790 1.00 41.82 1 MET B O 1
ATOM 1758 N N . TYR B 1 2 ? -5.961 7.621 18.396 1.00 38.04 2 TYR B N 1
ATOM 1759 C CA . TYR B 1 2 ? -5.515 7.355 19.766 1.00 34.41 2 TYR B CA 1
ATOM 1760 C C . TYR B 1 2 ? -4.005 7.402 19.856 1.00 32.08 2 TYR B C 1
ATOM 1761 O O . TYR B 1 2 ? -3.303 7.126 18.891 1.00 33.33 2 TYR B O 1
ATOM 1770 N N . ASP B 1 3 ? -3.521 7.777 21.029 1.00 28.12 3 ASP B N 1
ATOM 1771 C CA . ASP B 1 3 ? -2.093 7.886 21.270 1.00 25.45 3 ASP B CA 1
ATOM 1772 C C . ASP B 1 3 ? -1.775 7.423 22.701 1.00 23.63 3 ASP B C 1
ATOM 1773 O O . ASP B 1 3 ? -1.948 8.176 23.662 1.00 22.43 3 ASP B O 1
ATOM 1778 N N . VAL B 1 4 ? -1.302 6.180 22.828 1.00 21.61 4 VAL B N 1
ATOM 1779 C CA . VAL B 1 4 ? -0.974 5.646 24.138 1.00 20.09 4 VAL B CA 1
ATOM 1780 C C . VAL B 1 4 ? 0.195 6.333 24.804 1.00 19.77 4 VAL B C 1
ATOM 1781 O O . VAL B 1 4 ? 0.375 6.154 25.981 1.00 19.58 4 VAL B O 1
ATOM 1785 N N . THR B 1 5 ? 0.989 7.120 24.069 1.00 19.69 5 THR B N 1
ATOM 1786 C CA . THR B 1 5 ? 2.106 7.871 24.689 1.00 20.78 5 THR B CA 1
ATOM 1787 C C . THR B 1 5 ? 1.544 9.066 25.514 1.00 20.28 5 THR B C 1
ATOM 1788 O O . THR B 1 5 ? 2.305 9.724 26.214 1.00 23.01 5 THR B O 1
ATOM 1792 N N . GLU B 1 6 ? 0.238 9.300 25.457 1.00 20.61 6 GLU B N 1
ATOM 1793 C CA . GLU B 1 6 ? -0.386 10.383 26.236 1.00 21.99 6 GLU B CA 1
ATOM 1794 C C . GLU B 1 6 ? -1.082 9.864 27.502 1.00 20.37 6 GLU B C 1
ATOM 1795 O O . GLU B 1 6 ? -1.414 10.629 28.424 1.00 20.02 6 GLU B O 1
ATOM 1801 N N . TRP B 1 7 ? -1.260 8.550 27.568 1.00 17.30 7 TRP B N 1
ATOM 1802 C CA . TRP B 1 7 ? -1.928 7.917 28.687 1.00 15.28 7 TRP B CA 1
ATOM 1803 C C . TRP B 1 7 ? -1.060 7.831 29.960 1.00 15.25 7 TRP B C 1
ATOM 1804 O O . TRP B 1 7 ? 0.191 7.873 29.911 1.00 14.92 7 TRP B O 1
ATOM 1815 N N . LYS B 1 8 ? -1.770 7.757 31.087 1.00 15.71 8 LYS B N 1
ATOM 1816 C CA . LYS B 1 8 ? -1.140 7.598 32.388 1.00 14.71 8 LYS B CA 1
ATOM 1817 C C . LYS B 1 8 ? -1.814 6.499 33.189 1.00 13.03 8 LYS B C 1
ATOM 1818 O O . LYS B 1 8 ? -1.167 5.891 34.015 1.00 13.37 8 LYS B O 1
ATOM 1824 N N . HIS B 1 9 ? -3.123 6.269 32.969 1.00 12.61 9 HIS B N 1
ATOM 1825 C CA . HIS B 1 9 ? -3.862 5.272 33.761 1.00 12.48 9 HIS B CA 1
ATOM 1826 C C . HIS B 1 9 ? -4.849 4.499 32.931 1.00 11.85 9 HIS B C 1
ATOM 1827 O O . HIS B 1 9 ? -5.500 5.078 32.128 1.00 11.73 9 HIS B O 1
ATOM 1834 N N . VAL B 1 10 ? -4.927 3.191 33.116 1.00 10.31 10 VAL B N 1
ATOM 1835 C CA . VAL B 1 10 ? -6.004 2.439 32.483 1.00 10.38 10 VAL B CA 1
ATOM 1836 C C . VAL B 1 10 ? -6.635 1.474 33.446 1.00 11.86 10 VAL B C 1
ATOM 1837 O O . VAL B 1 10 ? -5.957 0.947 34.353 1.00 11.50 10 VAL B O 1
ATOM 1841 N N . PHE B 1 11 ? -7.940 1.238 33.324 1.00 11.34 11 PHE B N 1
ATOM 1842 C CA . PHE B 1 11 ? -8.568 0.160 34.087 1.00 12.30 11 PHE B CA 1
ATOM 1843 C C . PHE B 1 11 ? -8.675 -1.059 33.150 1.00 15.02 11 PHE B C 1
ATOM 1844 O O . PHE B 1 11 ? -9.046 -0.916 31.962 1.00 14.75 11 PHE B O 1
ATOM 1852 N N . LYS B 1 12 ? -8.322 -2.232 33.666 1.00 14.00 12 LYS B N 1
ATOM 1853 C CA . LYS B 1 12 ? -8.469 -3.482 32.885 1.00 15.17 12 LYS B CA 1
ATOM 1854 C C . LYS B 1 12 ? -9.539 -4.314 33.566 1.00 15.39 12 LYS B C 1
ATOM 1855 O O . LYS B 1 12 ? -9.488 -4.650 34.774 1.00 16.79 12 LYS B O 1
ATOM 1861 N N . LEU B 1 13 ? -10.558 -4.647 32.807 1.00 14.53 13 LEU B N 1
ATOM 1862 C CA . LEU B 1 13 ? -11.713 -5.354 33.341 1.00 15.26 13 LEU B CA 1
ATOM 1863 C C . LEU B 1 13 ? -11.772 -6.743 32.801 1.00 17.14 13 LEU B C 1
ATOM 1864 O O . LEU B 1 13 ? -11.409 -7.009 31.663 1.00 17.90 13 LEU B O 1
ATOM 1869 N N . ASP B 1 14 ? -12.224 -7.646 33.642 1.00 16.93 14 ASP B N 1
ATOM 1870 C CA . ASP B 1 14 ? -12.277 -9.071 33.270 1.00 18.41 14 ASP B CA 1
ATOM 1871 C C . ASP B 1 14 ? -13.695 -9.421 32.908 1.00 16.99 14 ASP B C 1
ATOM 1872 O O . ASP B 1 14 ? -14.548 -9.413 33.743 1.00 18.31 14 ASP B O 1
ATOM 1877 N N . PRO B 1 15 ? -13.952 -9.743 31.615 1.00 17.23 15 PRO B N 1
ATOM 1878 C CA . PRO B 1 15 ? -15.296 -10.085 31.224 1.00 18.50 15 PRO B CA 1
ATOM 1879 C C . PRO B 1 15 ? -15.759 -11.400 31.832 1.00 19.68 15 PRO B C 1
ATOM 1880 O O . PRO B 1 15 ? -16.934 -11.695 31.747 1.00 20.82 15 PRO B O 1
ATOM 1884 N N . ASN B 1 16 ? -14.831 -12.175 32.404 1.00 18.71 16 ASN B N 1
ATOM 1885 C CA . ASN B 1 16 ? -15.182 -13.442 33.050 1.00 20.27 16 ASN B CA 1
ATOM 1886 C C . ASN B 1 16 ? -15.850 -13.163 34.414 1.00 22.65 16 ASN B C 1
ATOM 1887 O O . ASN B 1 16 ? -16.437 -14.069 35.022 1.00 21.25 16 ASN B O 1
ATOM 1892 N N . LYS B 1 17 ? -15.704 -11.935 34.930 1.00 21.74 17 LYS B N 1
ATOM 1893 C CA . LYS B 1 17 ? -16.335 -11.580 36.214 1.00 24.55 17 LYS B CA 1
ATOM 1894 C C . LYS B 1 17 ? -17.463 -10.625 35.966 1.00 26.21 17 LYS B C 1
ATOM 1895 O O . LYS B 1 17 ? -17.685 -10.217 34.847 1.00 27.02 17 LYS B O 1
ATOM 1901 N N . ASP B 1 18 ? -18.165 -10.252 37.021 1.00 27.52 18 ASP B N 1
ATOM 1902 C CA . ASP B 1 18 ? -19.264 -9.336 36.872 1.00 29.12 18 ASP B CA 1
ATOM 1903 C C . ASP B 1 18 ? -19.182 -8.113 37.759 1.00 30.33 18 ASP B C 1
ATOM 1904 O O . ASP B 1 18 ? -18.929 -8.163 38.962 1.00 31.61 18 ASP B O 1
ATOM 1909 N N . LEU B 1 19 ? -19.402 -6.979 37.139 1.00 28.80 19 LEU B N 1
ATOM 1910 C CA . LEU B 1 19 ? -19.333 -5.737 37.866 1.00 28.70 19 LEU B CA 1
ATOM 1911 C C . LEU B 1 19 ? -20.697 -5.071 37.808 1.00 28.86 19 LEU B C 1
ATOM 1912 O O . LEU B 1 19 ? -21.372 -5.084 36.784 1.00 28.03 19 LEU B O 1
ATOM 1917 N N . PRO B 1 20 ? -21.141 -4.501 38.913 1.00 27.54 20 PRO B N 1
ATOM 1918 C CA . PRO B 1 20 ? -22.449 -3.850 38.799 1.00 28.59 20 PRO B CA 1
ATOM 1919 C C . PRO B 1 20 ? -22.452 -2.774 37.708 1.00 29.41 20 PRO B C 1
ATOM 1920 O O . PRO B 1 20 ? -21.474 -2.028 37.531 1.00 27.59 20 PRO B O 1
ATOM 1924 N N . ASP B 1 21 ? -23.557 -2.642 36.982 1.00 30.38 21 ASP B N 1
ATOM 1925 C CA . ASP B 1 21 ? -23.576 -1.635 35.936 1.00 31.40 21 ASP B CA 1
ATOM 1926 C C . ASP B 1 21 ? -23.254 -0.209 36.395 1.00 30.71 21 ASP B C 1
ATOM 1927 O O . ASP B 1 21 ? -22.623 0.547 35.644 1.00 29.07 21 ASP B O 1
ATOM 1932 N N . GLU B 1 22 ? -23.661 0.176 37.610 1.00 29.58 22 GLU B N 1
ATOM 1933 C CA . GLU B 1 22 ? -23.331 1.544 38.066 1.00 29.77 22 GLU B CA 1
ATOM 1934 C C . GLU B 1 22 ? -21.812 1.672 38.223 1.00 26.01 22 GLU B C 1
ATOM 1935 O O . GLU B 1 22 ? -21.237 2.707 37.864 1.00 25.03 22 GLU B O 1
ATOM 1941 N N . GLN B 1 23 ? -21.160 0.624 38.745 1.00 23.14 23 GLN B N 1
ATOM 1942 C CA . GLN B 1 23 ? -19.679 0.677 38.914 1.00 20.24 23 GLN B CA 1
ATOM 1943 C C . GLN B 1 23 ? -18.973 0.752 37.558 1.00 18.75 23 GLN B C 1
ATOM 1944 O O . GLN B 1 23 ? -18.031 1.510 37.368 1.00 15.22 23 GLN B O 1
ATOM 1950 N N . LEU B 1 24 ? -19.452 0.001 36.574 1.00 18.48 24 LEU B N 1
ATOM 1951 C CA . LEU B 1 24 ? -18.845 0.082 35.272 1.00 18.97 24 LEU B CA 1
ATOM 1952 C C . LEU B 1 24 ? -18.958 1.491 34.660 1.00 18.59 24 LEU B C 1
ATOM 1953 O O . LEU B 1 24 ? -17.995 1.994 34.079 1.00 18.16 24 LEU B O 1
ATOM 1958 N N . GLU B 1 25 ? -20.128 2.132 34.793 1.00 19.36 25 GLU B N 1
ATOM 1959 C CA . GLU B 1 25 ? -20.348 3.514 34.308 1.00 20.22 25 GLU B CA 1
ATOM 1960 C C . GLU B 1 25 ? -19.369 4.472 35.025 1.00 19.71 25 GLU B C 1
ATOM 1961 O O . GLU B 1 25 ? -18.692 5.328 34.408 1.00 19.56 25 GLU B O 1
ATOM 1967 N N . ILE B 1 26 ? -19.278 4.314 36.339 1.00 17.55 26 ILE B N 1
ATOM 1968 C CA . ILE B 1 26 ? -18.382 5.151 37.095 1.00 18.25 26 ILE B CA 1
ATOM 1969 C C . ILE B 1 26 ? -16.943 4.985 36.624 1.00 17.10 26 ILE B C 1
ATOM 1970 O O . ILE B 1 26 ? -16.289 5.991 36.426 1.00 17.77 26 ILE B O 1
ATOM 1975 N N . LEU B 1 27 ? -16.446 3.740 36.435 1.00 16.27 27 LEU B N 1
ATOM 1976 C CA . LEU B 1 27 ? -15.059 3.566 35.928 1.00 14.71 27 LEU B CA 1
ATOM 1977 C C . LEU B 1 27 ? -14.898 4.254 34.550 1.00 14.59 27 LEU B C 1
ATOM 1978 O O . LEU B 1 27 ? -13.888 4.899 34.276 1.00 14.91 27 LEU B O 1
ATOM 1983 N N . CYS B 1 28 ? -15.911 4.092 33.695 1.00 15.03 28 CYS B N 1
ATOM 1984 C CA . CYS B 1 28 ? -15.802 4.722 32.377 1.00 16.20 28 CYS B CA 1
ATOM 1985 C C . CYS B 1 28 ? -15.755 6.252 32.367 1.00 16.74 28 CYS B C 1
ATOM 1986 O O . CYS B 1 28 ? -15.104 6.828 31.514 1.00 18.81 28 CYS B O 1
ATOM 1989 N N . GLU B 1 29 ? -16.385 6.863 33.385 1.00 16.59 29 GLU B N 1
ATOM 1990 C CA . GLU B 1 29 ? -16.475 8.319 33.520 1.00 16.82 29 GLU B CA 1
ATOM 1991 C C . GLU B 1 29 ? -15.486 8.796 34.544 1.00 17.10 29 GLU B C 1
ATOM 1992 O O . GLU B 1 29 ? -15.502 9.966 34.918 1.00 17.61 29 GLU B O 1
ATOM 1998 N N . SER B 1 30 ? -14.562 7.923 34.938 1.00 15.51 30 SER B N 1
ATOM 1999 C CA . SER B 1 30 ? -13.617 8.287 36.010 1.00 15.78 30 SER B CA 1
ATOM 2000 C C . SER B 1 30 ? -12.481 9.219 35.708 1.00 16.82 30 SER B C 1
ATOM 2001 O O . SER B 1 30 ? -11.871 9.809 36.635 1.00 19.71 30 SER B O 1
ATOM 2004 N N . GLY B 1 31 ? -12.105 9.333 34.455 1.00 15.29 31 GLY B N 1
ATOM 2005 C CA . GLY B 1 31 ? -10.950 10.109 34.108 1.00 15.60 31 GLY B CA 1
ATOM 2006 C C . GLY B 1 31 ? -9.844 9.175 33.642 1.00 15.19 31 GLY B C 1
ATOM 2007 O O . GLY B 1 31 ? -8.792 9.623 33.204 1.00 16.80 31 GLY B O 1
ATOM 2008 N N . THR B 1 32 ? -10.073 7.846 33.753 1.00 15.34 32 THR B N 1
ATOM 2009 C CA . THR B 1 32 ? -9.035 6.913 33.259 1.00 13.10 32 THR B CA 1
ATOM 2010 C C . THR B 1 32 ? -8.797 7.195 31.783 1.00 13.42 32 THR B C 1
ATOM 2011 O O . THR B 1 32 ? -9.683 7.720 31.107 1.00 15.12 32 THR B O 1
ATOM 2015 N N . ASP B 1 33 ? -7.622 6.821 31.287 1.00 12.38 33 ASP B N 1
ATOM 2016 C CA . ASP B 1 33 ? -7.332 7.048 29.876 1.00 13.18 33 ASP B CA 1
ATOM 2017 C C . ASP B 1 33 ? -7.899 6.015 28.927 1.00 13.36 33 ASP B C 1
ATOM 2018 O O . ASP B 1 33 ? -8.001 6.326 27.756 1.00 15.22 33 ASP B O 1
ATOM 2023 N N . ALA B 1 34 ? -8.244 4.844 29.433 1.00 13.22 34 ALA B N 1
ATOM 2024 C CA . ALA B 1 34 ? -8.835 3.798 28.616 1.00 12.97 34 ALA B CA 1
ATOM 2025 C C . ALA B 1 34 ? -9.394 2.743 29.499 1.00 12.87 34 ALA B C 1
ATOM 2026 O O . ALA B 1 34 ? -8.961 2.528 30.640 1.00 12.72 34 ALA B O 1
ATOM 2028 N N . VAL B 1 35 ? -10.402 2.081 28.962 1.00 12.67 35 VAL B N 1
ATOM 2029 C CA . VAL B 1 35 ? -10.949 0.903 29.641 1.00 12.16 35 VAL B CA 1
ATOM 2030 C C . VAL B 1 35 ? -10.600 -0.268 28.734 1.00 13.96 35 VAL B C 1
ATOM 2031 O O . VAL B 1 35 ? -11.015 -0.315 27.560 1.00 13.67 35 VAL B O 1
ATOM 2035 N N . ILE B 1 36 ? -9.830 -1.185 29.291 1.00 12.25 36 ILE B N 1
ATOM 2036 C CA . ILE B 1 36 ? -9.385 -2.347 28.550 1.00 13.22 36 ILE B CA 1
ATOM 2037 C C . ILE B 1 36 ? -10.155 -3.578 28.989 1.00 13.49 36 ILE B C 1
ATOM 2038 O O . ILE B 1 36 ? -10.251 -3.885 30.182 1.00 14.77 36 ILE B O 1
ATOM 2043 N N . ILE B 1 37 ? -10.767 -4.261 28.010 1.00 11.65 37 ILE B N 1
ATOM 2044 C CA . ILE B 1 37 ? -11.469 -5.512 28.289 1.00 13.93 37 ILE B CA 1
ATOM 2045 C C . ILE B 1 37 ? -10.515 -6.672 28.075 1.00 16.23 37 ILE B C 1
ATOM 2046 O O . ILE B 1 37 ? -9.973 -6.890 26.980 1.00 13.87 37 ILE B O 1
ATOM 2051 N N . GLY B 1 38 ? -10.243 -7.433 29.136 1.00 18.88 38 GLY B N 1
ATOM 2052 C CA . GLY B 1 38 ? -9.313 -8.542 28.955 1.00 27.18 38 GLY B CA 1
ATOM 2053 C C . GLY B 1 38 ? -9.881 -9.828 28.349 1.00 29.35 38 GLY B C 1
ATOM 2054 O O . GLY B 1 38 ? -10.313 -10.675 29.075 1.00 32.98 38 GLY B O 1
ATOM 2055 N N . GLY B 1 39 ? -9.845 -9.989 27.019 1.00 34.30 39 GLY B N 1
ATOM 2056 C CA . GLY B 1 39 ? -10.334 -11.217 26.364 1.00 36.31 39 GLY B CA 1
ATOM 2057 C C . GLY B 1 39 ? -9.390 -12.444 26.526 1.00 38.53 39 GLY B C 1
ATOM 2058 O O . GLY B 1 39 ? -8.851 -12.954 25.527 1.00 38.23 39 GLY B O 1
ATOM 2059 N N . SER B 1 40 ? -9.242 -12.942 27.767 1.00 39.78 40 SER B N 1
ATOM 2060 C CA . SER B 1 40 ? -8.321 -14.047 28.168 1.00 39.85 40 SER B CA 1
ATOM 2061 C C . SER B 1 40 ? -8.688 -15.563 28.347 1.00 38.81 40 SER B C 1
ATOM 2062 O O . SER B 1 40 ? -9.406 -16.121 27.505 1.00 40.21 40 SER B O 1
ATOM 2065 N N . ASP B 1 41 ? -8.169 -16.222 29.418 1.00 37.83 41 ASP B N 1
ATOM 2066 C CA . ASP B 1 41 ? -8.407 -17.679 29.630 1.00 32.82 41 ASP B CA 1
ATOM 2067 C C . ASP B 1 41 ? -9.733 -18.026 30.221 1.00 30.18 41 ASP B C 1
ATOM 2068 O O . ASP B 1 41 ? -10.010 -17.806 31.408 1.00 30.23 41 ASP B O 1
ATOM 2073 N N . GLY B 1 42 ? -10.546 -18.624 29.372 1.00 25.72 42 GLY B N 1
ATOM 2074 C CA . GLY B 1 42 ? -11.871 -19.014 29.775 1.00 21.80 42 GLY B CA 1
ATOM 2075 C C . GLY B 1 42 ? -12.836 -17.953 29.330 1.00 18.37 42 GLY B C 1
ATOM 2076 O O . GLY B 1 42 ? -13.971 -18.032 29.688 1.00 16.86 42 GLY B O 1
ATOM 2077 N N . VAL B 1 43 ? -12.362 -16.946 28.597 1.00 19.38 43 VAL B N 1
ATOM 2078 C CA . VAL B 1 43 ? -13.267 -15.899 28.194 1.00 20.56 43 VAL B CA 1
ATOM 2079 C C . VAL B 1 43 ? -14.230 -16.342 27.078 1.00 18.24 43 VAL B C 1
ATOM 2080 O O . VAL B 1 43 ? -13.887 -17.209 26.286 1.00 19.10 43 VAL B O 1
ATOM 2084 N N . THR B 1 44 ? -15.431 -15.789 27.104 1.00 17.45 44 THR B N 1
ATOM 2085 C CA . THR B 1 44 ? -16.405 -16.069 26.032 1.00 17.49 44 THR B CA 1
ATOM 2086 C C . THR B 1 44 ? -16.750 -14.813 25.248 1.00 15.82 44 THR B C 1
ATOM 2087 O O . THR B 1 44 ? -16.799 -13.704 25.797 1.00 14.13 44 THR B O 1
ATOM 2091 N N . GLU B 1 45 ? -17.021 -15.039 23.964 1.00 14.61 45 GLU B N 1
ATOM 2092 C CA . GLU B 1 45 ? -17.368 -13.936 23.081 1.00 14.13 45 GLU B CA 1
ATOM 2093 C C . GLU B 1 45 ? -18.618 -13.239 23.574 1.00 12.51 45 GLU B C 1
ATOM 2094 O O . GLU B 1 45 ? -18.709 -12.036 23.454 1.00 12.85 45 GLU B O 1
ATOM 2100 N N . ASP B 1 46 ? -19.610 -13.973 24.092 1.00 13.64 46 ASP B N 1
ATOM 2101 C CA . ASP B 1 46 ? -20.842 -13.363 24.558 1.00 12.94 46 ASP B CA 1
ATOM 2102 C C . ASP B 1 46 ? -20.570 -12.329 25.692 1.00 14.27 46 ASP B C 1
ATOM 2103 O O . ASP B 1 46 ? -21.181 -11.263 25.743 1.00 13.80 46 ASP B O 1
ATOM 2108 N N . ASN B 1 47 ? -19.677 -12.682 26.621 1.00 12.55 47 ASN B N 1
ATOM 2109 C CA . ASN B 1 47 ? -19.394 -11.722 27.674 1.00 14.01 47 ASN B CA 1
ATOM 2110 C C . ASN B 1 47 ? -18.606 -10.510 27.107 1.00 11.44 47 ASN B C 1
ATOM 2111 O O . ASN B 1 47 ? -18.851 -9.403 27.561 1.00 13.09 47 ASN B O 1
ATOM 2116 N N . VAL B 1 48 ? -17.703 -10.743 26.154 1.00 12.54 48 VAL B N 1
ATOM 2117 C CA . VAL B 1 48 ? -16.963 -9.612 25.545 1.00 11.96 48 VAL B CA 1
ATOM 2118 C C . VAL B 1 48 ? -17.959 -8.701 24.796 1.00 14.46 48 VAL B C 1
ATOM 2119 O O . VAL B 1 48 ? -17.925 -7.472 24.910 1.00 13.81 48 VAL B O 1
ATOM 2123 N N . LEU B 1 49 ? -18.909 -9.320 24.098 1.00 12.82 49 LEU B N 1
ATOM 2124 C CA . LEU B 1 49 ? -19.913 -8.545 23.332 1.00 14.15 49 LEU B CA 1
ATOM 2125 C C . LEU B 1 49 ? -20.777 -7.695 24.243 1.00 14.04 49 LEU B C 1
ATOM 2126 O O . LEU B 1 49 ? -21.003 -6.525 23.950 1.00 14.49 49 LEU B O 1
ATOM 2131 N N . ARG B 1 50 ? -21.241 -8.255 25.379 1.00 13.49 50 ARG B N 1
ATOM 2132 C CA . ARG B 1 50 ? -22.035 -7.471 26.316 1.00 13.76 50 ARG B CA 1
ATOM 2133 C C . ARG B 1 50 ? -21.210 -6.347 26.882 1.00 15.60 50 ARG B C 1
ATOM 2134 O O . ARG B 1 50 ? -21.681 -5.227 26.969 1.00 16.70 50 ARG B O 1
ATOM 2142 N N . MET B 1 51 ? -19.953 -6.644 27.219 1.00 15.22 51 MET B N 1
ATOM 2143 C CA . MET B 1 51 ? -19.134 -5.562 27.741 1.00 17.19 51 MET B CA 1
ATOM 2144 C C . MET B 1 51 ? -18.924 -4.437 26.745 1.00 15.94 51 MET B C 1
ATOM 2145 O O . MET B 1 51 ? -19.022 -3.264 27.112 1.00 16.86 51 MET B O 1
ATOM 2150 N N . MET B 1 52 ? -18.617 -4.798 25.501 1.00 15.63 52 MET B N 1
ATOM 2151 C CA . MET B 1 52 ? -18.419 -3.805 24.445 1.00 15.72 52 MET B CA 1
ATOM 2152 C C . MET B 1 52 ? -19.666 -2.890 24.400 1.00 15.03 52 MET B C 1
ATOM 2153 O O . MET B 1 52 ? -19.570 -1.661 24.390 1.00 16.25 52 MET B O 1
ATOM 2158 N N . SER B 1 53 ? -20.844 -3.512 24.347 1.00 14.98 53 SER B N 1
ATOM 2159 C CA . SER B 1 53 ? -22.048 -2.734 24.220 1.00 16.16 53 SER B CA 1
ATOM 2160 C C . SER B 1 53 ? -22.302 -1.756 25.382 1.00 17.67 53 SER B C 1
ATOM 2161 O O . SER B 1 53 ? -22.893 -0.693 25.210 1.00 18.31 53 SER B O 1
ATOM 2164 N N . LYS B 1 54 ? -21.779 -2.094 26.560 1.00 16.94 54 LYS B N 1
ATOM 2165 C CA . LYS B 1 54 ? -21.956 -1.232 27.678 1.00 19.26 54 LYS B CA 1
ATOM 2166 C C . LYS B 1 54 ? -20.935 -0.100 27.758 1.00 19.15 54 LYS B C 1
ATOM 2167 O O . LYS B 1 54 ? -21.269 0.969 28.250 1.00 21.16 54 LYS B O 1
ATOM 2173 N N . VAL B 1 55 ? -19.711 -0.319 27.292 1.00 18.36 55 VAL B N 1
ATOM 2174 C CA . VAL B 1 55 ? -18.691 0.726 27.416 1.00 19.20 55 VAL B CA 1
ATOM 2175 C C . VAL B 1 55 ? -18.575 1.604 26.188 1.00 20.17 55 VAL B C 1
ATOM 2176 O O . VAL B 1 55 ? -18.018 2.724 26.229 1.00 21.23 55 VAL B O 1
ATOM 2180 N N . ARG B 1 56 ? -19.084 1.118 25.069 1.00 22.00 56 ARG B N 1
ATOM 2181 C CA . ARG B 1 56 ? -18.880 1.900 23.863 1.00 25.55 56 ARG B CA 1
ATOM 2182 C C . ARG B 1 56 ? -19.588 3.277 23.818 1.00 24.52 56 ARG B C 1
ATOM 2183 O O . ARG B 1 56 ? -19.164 4.139 23.073 1.00 25.47 56 ARG B O 1
ATOM 2191 N N . ARG B 1 57 ? -20.601 3.492 24.645 1.00 25.27 57 ARG B N 1
ATOM 2192 C CA . ARG B 1 57 ? -21.307 4.766 24.685 1.00 26.37 57 ARG B CA 1
ATOM 2193 C C . ARG B 1 57 ? -20.498 5.932 25.298 1.00 25.03 57 ARG B C 1
ATOM 2194 O O . ARG B 1 57 ? -20.756 7.108 25.050 1.00 25.74 57 ARG B O 1
ATOM 2202 N N . PHE B 1 58 ? -19.494 5.602 26.078 1.00 22.47 58 PHE B N 1
ATOM 2203 C CA . PHE B 1 58 ? -18.691 6.610 26.741 1.00 21.04 58 PHE B CA 1
ATOM 2204 C C . PHE B 1 58 ? -17.600 7.226 25.861 1.00 22.00 58 PHE B C 1
ATOM 2205 O O . PHE B 1 58 ? -17.162 6.601 24.885 1.00 20.71 58 PHE B O 1
ATOM 2213 N N . LEU B 1 59 ? -17.099 8.411 26.219 1.00 21.82 59 LEU B N 1
ATOM 2214 C CA . LEU B 1 59 ? -16.079 9.033 25.404 1.00 23.49 59 LEU B CA 1
ATOM 2215 C C . LEU B 1 59 ? -14.728 8.333 25.530 1.00 21.69 59 LEU B C 1
ATOM 2216 O O . LEU B 1 59 ? -13.910 8.324 24.628 1.00 20.81 59 LEU B O 1
ATOM 2221 N N . VAL B 1 60 ? -14.481 7.737 26.695 1.00 19.26 60 VAL B N 1
ATOM 2222 C CA . VAL B 1 60 ? -13.192 7.071 26.898 1.00 18.36 60 VAL B CA 1
ATOM 2223 C C . VAL B 1 60 ? -12.914 5.953 25.883 1.00 16.44 60 VAL B C 1
ATOM 2224 O O . VAL B 1 60 ? -13.821 5.239 25.469 1.00 17.15 60 VAL B O 1
ATOM 2228 N N . PRO B 1 61 ? -11.674 5.838 25.462 1.00 15.88 61 PRO B N 1
ATOM 2229 C CA . PRO B 1 61 ? -11.355 4.760 24.517 1.00 16.49 61 PRO B CA 1
ATOM 2230 C C . PRO B 1 61 ? -11.629 3.386 25.138 1.00 16.95 61 PRO B C 1
ATOM 2231 O O . PRO B 1 61 ? -11.249 3.116 26.295 1.00 16.08 61 PRO B O 1
ATOM 2235 N N . CYS B 1 62 ? -12.258 2.493 24.373 1.00 13.75 62 CYS B N 1
ATOM 2236 C CA . CYS B 1 62 ? -12.481 1.134 24.828 1.00 14.39 62 CYS B CA 1
ATOM 2237 C C . CYS B 1 62 ? -11.546 0.252 23.983 1.00 15.24 62 CYS B C 1
ATOM 2238 O O . CYS B 1 62 ? -11.433 0.375 22.757 1.00 13.36 62 CYS B O 1
ATOM 2241 N N . VAL B 1 63 ? -10.857 -0.640 24.664 1.00 12.12 63 VAL B N 1
ATOM 2242 C CA . VAL B 1 63 ? -9.873 -1.462 24.052 1.00 12.26 63 VAL B CA 1
ATOM 2243 C C . VAL B 1 63 ? -10.195 -2.915 24.325 1.00 12.78 63 VAL B C 1
ATOM 2244 O O . VAL B 1 63 ? -10.609 -3.247 25.463 1.00 13.26 63 VAL B O 1
ATOM 2248 N N . LEU B 1 64 ? -10.005 -3.808 23.328 1.00 10.06 64 LEU B N 1
ATOM 2249 C CA . LEU B 1 64 ? -10.114 -5.241 23.637 1.00 11.09 64 LEU B CA 1
ATOM 2250 C C . LEU B 1 64 ? -8.712 -5.839 23.594 1.00 10.34 64 LEU B C 1
ATOM 2251 O O . LEU B 1 64 ? -7.991 -5.671 22.597 1.00 12.32 64 LEU B O 1
ATOM 2256 N N . GLU B 1 65 ? -8.285 -6.503 24.670 1.00 11.89 65 GLU B N 1
ATOM 2257 C CA . GLU B 1 65 ? -6.982 -7.165 24.656 1.00 13.24 65 GLU B CA 1
ATOM 2258 C C . GLU B 1 65 ? -7.305 -8.589 24.186 1.00 14.59 65 GLU B C 1
ATOM 2259 O O . GLU B 1 65 ? -8.019 -9.336 24.863 1.00 16.29 65 GLU B O 1
ATOM 2265 N N . VAL B 1 66 ? -6.821 -8.935 23.002 1.00 13.69 66 VAL B N 1
ATOM 2266 C CA . VAL B 1 66 ? -7.174 -10.223 22.417 1.00 18.85 66 VAL B CA 1
ATOM 2267 C C . VAL B 1 66 ? -6.281 -11.349 22.849 1.00 19.86 66 VAL B C 1
ATOM 2268 O O . VAL B 1 66 ? -5.183 -11.443 22.358 1.00 24.60 66 VAL B O 1
ATOM 2272 N N . SER B 1 67 ? -6.784 -12.164 23.775 1.00 23.70 67 SER B N 1
ATOM 2273 C CA . SER B 1 67 ? -6.087 -13.346 24.322 1.00 26.81 67 SER B CA 1
ATOM 2274 C C . SER B 1 67 ? -6.680 -14.649 23.789 1.00 27.29 67 SER B C 1
ATOM 2275 O O . SER B 1 67 ? -6.168 -15.732 24.095 1.00 29.68 67 SER B O 1
ATOM 2278 N N . ALA B 1 68 ? -7.752 -14.582 23.005 1.00 24.45 68 ALA B N 1
ATOM 2279 C CA . ALA B 1 68 ? -8.321 -15.794 22.434 1.00 24.19 68 ALA B CA 1
ATOM 2280 C C . ALA B 1 68 ? -9.041 -15.360 21.186 1.00 24.68 68 ALA B C 1
ATOM 2281 O O . ALA B 1 68 ? -9.859 -14.483 21.236 1.00 24.08 68 ALA B O 1
ATOM 2283 N N . ILE B 1 69 ? -8.719 -15.983 20.068 1.00 24.14 69 ILE B N 1
ATOM 2284 C CA . ILE B 1 69 ? -9.302 -15.636 18.789 1.00 27.22 69 ILE B CA 1
ATOM 2285 C C . ILE B 1 69 ? -10.839 -15.758 18.810 1.00 25.57 69 ILE B C 1
ATOM 2286 O O . ILE B 1 69 ? -11.554 -14.912 18.259 1.00 23.92 69 ILE B O 1
ATOM 2291 N N . GLU B 1 70 ? -11.344 -16.785 19.492 1.00 23.62 70 GLU B N 1
ATOM 2292 C CA . GLU B 1 70 ? -12.793 -17.047 19.533 1.00 23.54 70 GLU B CA 1
ATOM 2293 C C . GLU B 1 70 ? -13.560 -15.942 20.186 1.00 21.99 70 GLU B C 1
ATOM 2294 O O . GLU B 1 70 ? -14.785 -15.872 19.958 1.00 21.01 70 GLU B O 1
ATOM 2300 N N . ALA B 1 71 ? -12.888 -15.125 21.001 1.00 21.70 71 ALA B N 1
ATOM 2301 C CA . ALA B 1 71 ? -13.533 -14.021 21.754 1.00 23.64 71 ALA B CA 1
ATOM 2302 C C . ALA B 1 71 ? -13.438 -12.618 21.135 1.00 23.90 71 ALA B C 1
ATOM 2303 O O . ALA B 1 71 ? -13.914 -11.620 21.754 1.00 25.79 71 ALA B O 1
ATOM 2305 N N . ILE B 1 72 ? -12.855 -12.552 19.944 1.00 22.11 72 ILE B N 1
ATOM 2306 C CA . ILE B 1 72 ? -12.713 -11.307 19.158 1.00 22.65 72 ILE B CA 1
ATOM 2307 C C . ILE B 1 72 ? -14.176 -10.813 18.876 1.00 22.72 72 ILE B C 1
ATOM 2308 O O . ILE B 1 72 ? -15.077 -11.614 18.531 1.00 23.49 72 ILE B O 1
ATOM 2313 N N . VAL B 1 73 ? -14.416 -9.517 19.024 1.00 16.72 73 VAL B N 1
ATOM 2314 C CA . VAL B 1 73 ? -15.722 -8.920 18.814 1.00 17.85 73 VAL B CA 1
ATOM 2315 C C . VAL B 1 73 ? -15.462 -7.560 18.169 1.00 17.45 73 VAL B C 1
ATOM 2316 O O . VAL B 1 73 ? -14.608 -6.810 18.596 1.00 15.16 73 VAL B O 1
ATOM 2320 N N . PRO B 1 74 ? -16.188 -7.236 17.105 1.00 15.86 74 PRO B N 1
ATOM 2321 C CA . PRO B 1 74 ? -16.022 -5.939 16.477 1.00 16.09 74 PRO B CA 1
ATOM 2322 C C . PRO B 1 74 ? -16.639 -4.842 17.366 1.00 15.69 74 PRO B C 1
ATOM 2323 O O . PRO B 1 74 ? -17.446 -5.114 18.304 1.00 18.53 74 PRO B O 1
ATOM 2327 N N . GLY B 1 75 ? -16.232 -3.600 17.111 1.00 16.63 75 GLY B N 1
ATOM 2328 C CA . GLY B 1 75 ? -16.836 -2.509 17.844 1.00 16.72 75 GLY B CA 1
ATOM 2329 C C . GLY B 1 75 ? -15.982 -1.719 18.811 1.00 16.35 75 GLY B C 1
ATOM 2330 O O . GLY B 1 75 ? -16.393 -0.653 19.243 1.00 17.42 75 GLY B O 1
ATOM 2331 N N . PHE B 1 76 ? -14.806 -2.239 19.141 1.00 14.23 76 PHE B N 1
ATOM 2332 C CA . PHE B 1 76 ? -13.936 -1.530 20.088 1.00 14.61 76 PHE B CA 1
ATOM 2333 C C . PHE B 1 76 ? -13.120 -0.489 19.347 1.00 14.65 76 PHE B C 1
ATOM 2334 O O . PHE B 1 76 ? -12.918 -0.568 18.114 1.00 15.71 76 PHE B O 1
ATOM 2342 N N . ASP B 1 77 ? -12.685 0.531 20.078 1.00 14.70 77 ASP B N 1
ATOM 2343 C CA . ASP B 1 77 ? -11.864 1.558 19.449 1.00 14.83 77 ASP B CA 1
ATOM 2344 C C . ASP B 1 77 ? -10.485 1.039 19.069 1.00 14.67 77 ASP B C 1
ATOM 2345 O O . ASP B 1 77 ? -9.976 1.359 17.991 1.00 15.56 77 ASP B O 1
ATOM 2350 N N . LEU B 1 78 ? -9.880 0.238 19.937 1.00 13.18 78 LEU B N 1
ATOM 2351 C CA . LEU B 1 78 ? -8.511 -0.313 19.709 1.00 12.10 78 LEU B CA 1
ATOM 2352 C C . LEU B 1 78 ? -8.472 -1.776 20.103 1.00 11.79 78 LEU B C 1
ATOM 2353 O O . LEU B 1 78 ? -9.230 -2.207 20.968 1.00 12.18 78 LEU B O 1
ATOM 2358 N N . TYR B 1 79 ? -7.556 -2.506 19.465 1.00 10.80 79 TYR B N 1
ATOM 2359 C CA . TYR B 1 79 ? -7.374 -3.923 19.757 1.00 12.46 79 TYR B CA 1
ATOM 2360 C C . TYR B 1 79 ? -5.929 -4.085 20.156 1.00 12.73 79 TYR B C 1
ATOM 2361 O O . TYR B 1 79 ? -5.042 -3.795 19.384 1.00 13.18 79 TYR B O 1
ATOM 2370 N N . PHE B 1 80 ? -5.672 -4.567 21.376 1.00 11.93 80 PHE B N 1
ATOM 2371 C CA . PHE B 1 80 ? -4.278 -4.802 21.790 1.00 13.86 80 PHE B CA 1
ATOM 2372 C C . PHE B 1 80 ? -4.018 -6.283 21.574 1.00 12.55 80 PHE B C 1
ATOM 2373 O O . PHE B 1 80 ? -4.801 -7.128 22.014 1.00 13.15 80 PHE B O 1
ATOM 2381 N N . ILE B 1 81 ? -2.924 -6.597 20.909 1.00 13.47 81 ILE B N 1
ATOM 2382 C CA . ILE B 1 81 ? -2.617 -7.984 20.592 1.00 15.31 81 ILE B CA 1
ATOM 2383 C C . ILE B 1 81 ? -1.304 -8.323 21.303 1.00 14.55 81 ILE B C 1
ATOM 2384 O O . ILE B 1 81 ? -0.251 -7.862 20.888 1.00 14.82 81 ILE B O 1
ATOM 2389 N N . PRO B 1 82 ? -1.373 -9.164 22.343 1.00 15.17 82 PRO B N 1
ATOM 2390 C CA . PRO B 1 82 ? -0.143 -9.499 23.091 1.00 16.55 82 PRO B CA 1
ATOM 2391 C C . PRO B 1 82 ? 0.715 -10.553 22.483 1.00 15.71 82 PRO B C 1
ATOM 2392 O O . PRO B 1 82 ? 0.212 -11.485 21.876 1.00 16.71 82 PRO B O 1
ATOM 2396 N N . SER B 1 83 ? 2.003 -10.364 22.697 1.00 14.91 83 SER B N 1
ATOM 2397 C CA . SER B 1 83 ? 3.005 -11.386 22.366 1.00 15.50 83 SER B CA 1
ATOM 2398 C C . SER B 1 83 ? 3.698 -11.588 23.724 1.00 13.98 83 SER B C 1
ATOM 2399 O O . SER B 1 83 ? 4.285 -10.638 24.237 1.00 15.92 83 SER B O 1
ATOM 2402 N N . VAL B 1 84 ? 3.669 -12.805 24.266 1.00 12.86 84 VAL B N 1
ATOM 2403 C CA . VAL B 1 84 ? 4.275 -13.049 25.597 1.00 12.33 84 VAL B CA 1
ATOM 2404 C C . VAL B 1 84 ? 5.723 -13.377 25.329 1.00 14.10 84 VAL B C 1
ATOM 2405 O O . VAL B 1 84 ? 6.075 -14.520 24.994 1.00 14.54 84 VAL B O 1
ATOM 2409 N N . LEU B 1 85 ? 6.568 -12.386 25.526 1.00 15.74 85 LEU B N 1
ATOM 2410 C CA . LEU B 1 85 ? 7.953 -12.515 25.105 1.00 14.52 85 LEU B CA 1
ATOM 2411 C C . LEU B 1 85 ? 8.733 -13.592 25.831 1.00 15.26 85 LEU B C 1
ATOM 2412 O O . LEU B 1 85 ? 9.650 -14.187 25.240 1.00 16.92 85 LEU B O 1
ATOM 2417 N N . ASN B 1 86 ? 8.336 -13.865 27.069 1.00 14.54 86 ASN B N 1
ATOM 2418 C CA . ASN B 1 86 ? 9.000 -14.888 27.848 1.00 16.45 86 ASN B CA 1
ATOM 2419 C C . ASN B 1 86 ? 8.269 -16.213 27.878 1.00 16.97 86 ASN B C 1
ATOM 2420 O O . ASN B 1 86 ? 8.541 -17.101 28.719 1.00 17.95 86 ASN B O 1
ATOM 2425 N N . SER B 1 87 ? 7.347 -16.416 26.934 1.00 16.31 87 SER B N 1
ATOM 2426 C CA . SER B 1 87 ? 6.649 -17.688 26.859 1.00 17.32 87 SER B CA 1
ATOM 2427 C C . SER B 1 87 ? 7.543 -18.755 26.220 1.00 18.59 87 SER B C 1
ATOM 2428 O O . SER B 1 87 ? 8.275 -18.452 25.268 1.00 19.18 87 SER B O 1
ATOM 2431 N N . LYS B 1 88 ? 7.432 -19.978 26.721 1.00 19.23 88 LYS B N 1
ATOM 2432 C CA . LYS B 1 88 ? 8.147 -21.120 26.162 1.00 21.99 88 LYS B CA 1
ATOM 2433 C C . LYS B 1 88 ? 7.345 -21.731 25.034 1.00 21.63 88 LYS B C 1
ATOM 2434 O O . LYS B 1 88 ? 7.805 -22.693 24.390 1.00 24.95 88 LYS B O 1
ATOM 2440 N N . ASN B 1 89 ? 6.132 -21.237 24.800 1.00 20.16 89 ASN B N 1
ATOM 2441 C CA . ASN B 1 89 ? 5.263 -21.775 23.750 1.00 20.39 89 ASN B CA 1
ATOM 2442 C C . ASN B 1 89 ? 5.159 -20.743 22.589 1.00 20.27 89 ASN B C 1
ATOM 2443 O O . ASN B 1 89 ? 4.701 -19.610 22.798 1.00 19.15 89 ASN B O 1
ATOM 2448 N N . ALA B 1 90 ? 5.600 -21.150 21.389 1.00 19.23 90 ALA B N 1
ATOM 2449 C CA . ALA B 1 90 ? 5.537 -20.246 20.259 1.00 18.87 90 ALA B CA 1
ATOM 2450 C C . ALA B 1 90 ? 4.115 -19.776 20.003 1.00 18.79 90 ALA B C 1
ATOM 2451 O O . ALA B 1 90 ? 3.918 -18.732 19.381 1.00 19.35 90 ALA B O 1
ATOM 2453 N N . ASP B 1 91 ? 3.115 -20.546 20.426 1.00 19.21 91 ASP B N 1
ATOM 2454 C CA . ASP B 1 91 ? 1.740 -20.104 20.190 1.00 19.84 91 ASP B CA 1
ATOM 2455 C C . ASP B 1 91 ? 1.412 -18.748 20.823 1.00 18.66 91 ASP B C 1
ATOM 2456 O O . ASP B 1 91 ? 0.608 -18.016 20.321 1.00 18.33 91 ASP B O 1
ATOM 2461 N N . TRP B 1 92 ? 2.041 -18.441 21.943 1.00 17.32 92 TRP B N 1
ATOM 2462 C CA . TRP B 1 92 ? 1.765 -17.196 22.666 1.00 17.15 92 TRP B CA 1
ATOM 2463 C C . TRP B 1 92 ? 2.630 -16.027 22.209 1.00 17.21 92 TRP B C 1
ATOM 2464 O O . TRP B 1 92 ? 2.547 -14.913 22.764 1.00 16.12 92 TRP B O 1
ATOM 2475 N N . ILE B 1 93 ? 3.503 -16.323 21.226 1.00 15.59 93 ILE B N 1
ATOM 2476 C CA . ILE B 1 93 ? 4.376 -15.305 20.681 1.00 15.87 93 ILE B CA 1
ATOM 2477 C C . ILE B 1 93 ? 3.950 -14.883 19.296 1.00 15.78 93 ILE B C 1
ATOM 2478 O O . ILE B 1 93 ? 3.714 -13.706 19.084 1.00 20.87 93 ILE B O 1
ATOM 2483 N N . VAL B 1 94 ? 3.801 -15.883 18.426 1.00 18.27 94 VAL B N 1
ATOM 2484 C CA . VAL B 1 94 ? 3.387 -15.765 17.027 1.00 20.16 94 VAL B CA 1
ATOM 2485 C C . VAL B 1 94 ? 2.184 -16.610 16.590 1.00 22.31 94 VAL B C 1
ATOM 2486 O O . VAL B 1 94 ? 1.359 -16.134 15.766 1.00 24.31 94 VAL B O 1
ATOM 2490 N N . GLY B 1 95 ? 2.187 -17.870 17.030 1.00 24.32 95 GLY B N 1
ATOM 2491 C CA . GLY B 1 95 ? 1.200 -18.872 16.638 1.00 26.04 95 GLY B CA 1
ATOM 2492 C C . GLY B 1 95 ? -0.229 -18.425 16.587 1.00 28.68 95 GLY B C 1
ATOM 2493 O O . GLY B 1 95 ? -0.914 -18.475 15.554 1.00 27.71 95 GLY B O 1
ATOM 2494 N N . MET B 1 96 ? -0.710 -17.970 17.728 1.00 29.68 96 MET B N 1
ATOM 2495 C CA . MET B 1 96 ? -2.078 -17.528 17.780 1.00 30.04 96 MET B CA 1
ATOM 2496 C C . MET B 1 96 ? -2.366 -16.339 16.843 1.00 28.50 96 MET B C 1
ATOM 2497 O O . MET B 1 96 ? -3.449 -16.274 16.253 1.00 27.89 96 MET B O 1
ATOM 2502 N N . HIS B 1 97 ? -1.408 -15.429 16.641 1.00 25.76 97 HIS B N 1
ATOM 2503 C CA . HIS B 1 97 ? -1.651 -14.304 15.749 1.00 25.69 97 HIS B CA 1
ATOM 2504 C C . HIS B 1 97 ? -1.691 -14.742 14.325 1.00 21.96 97 HIS B C 1
ATOM 2505 O O . HIS B 1 97 ? -2.371 -14.095 13.540 1.00 22.83 97 HIS B O 1
ATOM 2512 N N . GLN B 1 98 ? -0.934 -15.781 13.985 1.00 20.35 98 GLN B N 1
ATOM 2513 C CA . GLN B 1 98 ? -0.946 -16.258 12.595 1.00 19.75 98 GLN B CA 1
ATOM 2514 C C . GLN B 1 98 ? -2.312 -16.894 12.323 1.00 22.74 98 GLN B C 1
ATOM 2515 O O . GLN B 1 98 ? -2.845 -16.706 11.264 1.00 19.99 98 GLN B O 1
ATOM 2521 N N . LYS B 1 99 ? -2.837 -17.649 13.293 1.00 24.33 99 LYS B N 1
ATOM 2522 C CA . LYS B 1 99 ? -4.146 -18.279 13.114 1.00 25.18 99 LYS B CA 1
ATOM 2523 C C . LYS B 1 99 ? -5.203 -17.187 12.938 1.00 26.01 99 LYS B C 1
ATOM 2524 O O . LYS B 1 99 ? -6.125 -17.324 12.105 1.00 27.16 99 LYS B O 1
ATOM 2530 N N . ALA B 1 100 ? -5.088 -16.089 13.682 1.00 24.32 100 ALA B N 1
ATOM 2531 C CA . ALA B 1 100 ? -6.034 -15.013 13.569 1.00 25.56 100 ALA B CA 1
ATOM 2532 C C . ALA B 1 100 ? -5.984 -14.314 12.231 1.00 24.44 100 ALA B C 1
ATOM 2533 O O . ALA B 1 100 ? -7.016 -13.891 11.685 1.00 25.61 100 ALA B O 1
ATOM 2535 N N . MET B 1 101 ? -4.778 -14.141 11.689 1.00 21.45 101 MET B N 1
ATOM 2536 C CA . MET B 1 101 ? -4.677 -13.447 10.408 1.00 20.76 101 MET B CA 1
ATOM 2537 C C . MET B 1 101 ? -5.155 -14.328 9.312 1.00 20.24 101 MET B C 1
ATOM 2538 O O . MET B 1 101 ? -5.656 -13.842 8.277 1.00 21.20 101 MET B O 1
ATOM 2543 N N . LYS B 1 102 ? -5.021 -15.624 9.537 1.00 20.11 102 LYS B N 1
ATOM 2544 C CA . LYS B 1 102 ? -5.432 -16.564 8.515 1.00 21.63 102 LYS B CA 1
ATOM 2545 C C . LYS B 1 102 ? -6.935 -16.685 8.506 1.00 21.68 102 LYS B C 1
ATOM 2546 O O . LYS B 1 102 ? -7.535 -16.811 7.451 1.00 22.13 102 LYS B O 1
ATOM 2552 N N . GLU B 1 103 ? -7.538 -16.613 9.676 1.00 21.13 103 GLU B N 1
ATOM 2553 C CA . GLU B 1 103 ? -8.988 -16.827 9.746 1.00 24.07 103 GLU B CA 1
ATOM 2554 C C . GLU B 1 103 ? -9.824 -15.551 9.709 1.00 23.62 103 GLU B C 1
ATOM 2555 O O . GLU B 1 103 ? -10.979 -15.591 9.260 1.00 24.16 103 GLU B O 1
ATOM 2561 N N . TYR B 1 104 ? -9.250 -14.435 10.171 1.00 20.34 104 TYR B N 1
ATOM 2562 C CA . TYR B 1 104 ? -10.015 -13.172 10.244 1.00 20.85 104 TYR B CA 1
ATOM 2563 C C . TYR B 1 104 ? -9.215 -12.028 9.646 1.00 19.53 104 TYR B C 1
ATOM 2564 O O . TYR B 1 104 ? -9.214 -10.908 10.168 1.00 18.48 104 TYR B O 1
ATOM 2573 N N . GLY B 1 105 ? -8.542 -12.315 8.543 1.00 19.15 105 GLY B N 1
ATOM 2574 C CA . GLY B 1 105 ? -7.712 -11.286 7.937 1.00 18.85 105 GLY B CA 1
ATOM 2575 C C . GLY B 1 105 ? -8.404 -9.989 7.624 1.00 18.88 105 GLY B C 1
ATOM 2576 O O . GLY B 1 105 ? -7.842 -8.910 7.843 1.00 18.34 105 GLY B O 1
ATOM 2577 N N . GLU B 1 106 ? -9.623 -10.070 7.103 1.00 18.14 106 GLU B N 1
ATOM 2578 C CA . GLU B 1 106 ? -10.332 -8.862 6.717 1.00 18.41 106 GLU B CA 1
ATOM 2579 C C . GLU B 1 106 ? -10.715 -8.053 7.980 1.00 18.04 106 GLU B C 1
ATOM 2580 O O . GLU B 1 106 ? -10.586 -6.836 8.004 1.00 19.37 106 GLU B O 1
ATOM 2586 N N . LEU B 1 107 ? -11.160 -8.746 9.018 1.00 18.16 107 LEU B N 1
ATOM 2587 C CA . LEU B 1 107 ? -11.560 -8.102 10.268 1.00 18.11 107 LEU B CA 1
ATOM 2588 C C . LEU B 1 107 ? -10.324 -7.397 10.852 1.00 18.35 107 LEU B C 1
ATOM 2589 O O . LEU B 1 107 ? -10.373 -6.221 11.221 1.00 19.08 107 LEU B O 1
ATOM 2594 N N . MET B 1 108 ? -9.194 -8.113 10.893 1.00 17.91 108 MET B N 1
ATOM 2595 C CA . MET B 1 108 ? -7.981 -7.488 11.425 1.00 18.56 108 MET B CA 1
ATOM 2596 C C . MET B 1 108 ? -7.606 -6.236 10.653 1.00 18.83 108 MET B C 1
ATOM 2597 O O . MET B 1 108 ? -7.190 -5.243 11.245 1.00 19.89 108 MET B O 1
ATOM 2602 N N . SER B 1 109 ? -7.760 -6.269 9.334 1.00 19.29 109 SER B N 1
ATOM 2603 C CA . SER B 1 109 ? -7.436 -5.070 8.525 1.00 20.36 109 SER B CA 1
ATOM 2604 C C . SER B 1 109 ? -8.324 -3.864 8.813 1.00 21.60 109 SER B C 1
ATOM 2605 O O . SER B 1 109 ? -7.893 -2.736 8.637 1.00 21.37 109 SER B O 1
ATOM 2608 N N . MET B 1 110 ? -9.554 -4.092 9.237 1.00 22.01 110 MET B N 1
ATOM 2609 C CA . MET B 1 110 ? -10.447 -2.945 9.457 1.00 23.79 110 MET B CA 1
ATOM 2610 C C . MET B 1 110 ? -10.260 -2.333 10.845 1.00 22.43 110 MET B C 1
ATOM 2611 O O . MET B 1 110 ? -10.749 -1.226 11.114 1.00 22.87 110 MET B O 1
ATOM 2616 N N . GLU B 1 111 ? -9.535 -3.029 11.719 1.00 18.92 111 GLU B N 1
ATOM 2617 C CA . GLU B 1 111 ? -9.371 -2.512 13.079 1.00 18.75 111 GLU B CA 1
ATOM 2618 C C . GLU B 1 111 ? -8.051 -1.800 13.354 1.00 18.98 111 GLU B C 1
ATOM 2619 O O . GLU B 1 111 ? -7.067 -1.950 12.628 1.00 18.14 111 GLU B O 1
ATOM 2625 N N . GLU B 1 112 ? -8.049 -0.998 14.414 1.00 15.51 112 GLU B N 1
ATOM 2626 C CA . GLU B 1 112 ? -6.826 -0.289 14.825 1.00 17.08 112 GLU B CA 1
ATOM 2627 C C . GLU B 1 112 ? -6.171 -1.195 15.883 1.00 16.33 112 GLU B C 1
ATOM 2628 O O . GLU B 1 112 ? -6.715 -1.397 16.994 1.00 17.58 112 GLU B O 1
ATOM 2634 N N . ILE B 1 113 ? -5.009 -1.738 15.505 1.00 15.30 113 ILE B N 1
ATOM 2635 C CA . ILE B 1 113 ? -4.351 -2.719 16.323 1.00 18.38 113 ILE B CA 1
ATOM 2636 C C . ILE B 1 113 ? -3.079 -2.166 16.881 1.00 18.80 113 ILE B C 1
ATOM 2637 O O . ILE B 1 113 ? -2.346 -1.380 16.239 1.00 20.29 113 ILE B O 1
ATOM 2642 N N . VAL B 1 114 ? -2.804 -2.570 18.106 1.00 19.02 114 VAL B N 1
ATOM 2643 C CA . VAL B 1 114 ? -1.569 -2.143 18.776 1.00 18.42 114 VAL B CA 1
ATOM 2644 C C . VAL B 1 114 ? -0.952 -3.394 19.364 1.00 18.54 114 VAL B C 1
ATOM 2645 O O . VAL B 1 114 ? -1.578 -4.080 20.192 1.00 19.28 114 VAL B O 1
ATOM 2649 N N . ALA B 1 115 ? 0.265 -3.721 18.930 1.00 16.74 115 ALA B N 1
ATOM 2650 C CA . ALA B 1 115 ? 0.997 -4.873 19.466 1.00 17.11 115 ALA B CA 1
ATOM 2651 C C . ALA B 1 115 ? 1.621 -4.556 20.844 1.00 17.00 115 ALA B C 1
ATOM 2652 O O . ALA B 1 115 ? 2.220 -3.480 21.053 1.00 18.13 115 ALA B O 1
ATOM 2654 N N . GLU B 1 116 ? 1.518 -5.529 21.748 1.00 15.35 116 GLU B N 1
ATOM 2655 C CA . GLU B 1 116 ? 2.062 -5.426 23.088 1.00 15.74 116 GLU B CA 1
ATOM 2656 C C . GLU B 1 116 ? 3.116 -6.465 23.327 1.00 17.64 116 GLU B C 1
ATOM 2657 O O . GLU B 1 116 ? 2.877 -7.616 23.012 1.00 19.71 116 GLU B O 1
ATOM 2663 N N . GLY B 1 117 ? 4.268 -6.076 23.850 1.00 15.30 117 GLY B N 1
ATOM 2664 C CA . GLY B 1 117 ? 5.271 -7.046 24.186 1.00 15.72 117 GLY B CA 1
ATOM 2665 C C . GLY B 1 117 ? 5.087 -7.314 25.690 1.00 16.83 117 GLY B C 1
ATOM 2666 O O . GLY B 1 117 ? 5.316 -6.424 26.477 1.00 18.20 117 GLY B O 1
ATOM 2667 N N . TYR B 1 118 ? 4.644 -8.493 26.069 1.00 15.57 118 TYR B N 1
ATOM 2668 C CA . TYR B 1 118 ? 4.429 -8.821 27.466 1.00 17.12 118 TYR B CA 1
ATOM 2669 C C . TYR B 1 118 ? 5.605 -9.509 28.089 1.00 18.04 118 TYR B C 1
ATOM 2670 O O . TYR B 1 118 ? 6.262 -10.329 27.457 1.00 17.01 118 TYR B O 1
ATOM 2679 N N . CYS B 1 119 ? 5.864 -9.189 29.346 1.00 16.89 119 CYS B N 1
ATOM 2680 C CA . CYS B 1 119 ? 6.873 -9.882 30.114 1.00 18.00 119 CYS B CA 1
ATOM 2681 C C . CYS B 1 119 ? 6.146 -10.253 31.405 1.00 17.44 119 CYS B C 1
ATOM 2682 O O . CYS B 1 119 ? 5.840 -9.353 32.205 1.00 18.14 119 CYS B O 1
ATOM 2685 N N . ILE B 1 120 ? 5.761 -11.513 31.559 1.00 18.45 120 ILE B N 1
ATOM 2686 C CA . ILE B 1 120 ? 5.009 -11.934 32.766 1.00 20.10 120 ILE B CA 1
ATOM 2687 C C . ILE B 1 120 ? 6.055 -12.298 33.814 1.00 23.38 120 ILE B C 1
ATOM 2688 O O . ILE B 1 120 ? 6.798 -13.277 33.652 1.00 24.17 120 ILE B O 1
ATOM 2693 N N . ALA B 1 121 ? 6.112 -11.503 34.871 1.00 22.75 121 ALA B N 1
ATOM 2694 C CA . ALA B 1 121 ? 7.141 -11.695 35.882 1.00 23.85 121 ALA B CA 1
ATOM 2695 C C . ALA B 1 121 ? 6.647 -12.228 37.214 1.00 24.91 121 ALA B C 1
ATOM 2696 O O . ALA B 1 121 ? 7.382 -12.178 38.200 1.00 28.17 121 ALA B O 1
ATOM 2698 N N . ASN B 1 122 ? 5.427 -12.739 37.261 1.00 26.42 122 ASN B N 1
ATOM 2699 C CA . ASN B 1 122 ? 4.951 -13.342 38.514 1.00 29.03 122 ASN B CA 1
ATOM 2700 C C . ASN B 1 122 ? 4.748 -14.811 38.165 1.00 29.82 122 ASN B C 1
ATOM 2701 O O . ASN B 1 122 ? 3.846 -15.178 37.433 1.00 30.03 122 ASN B O 1
ATOM 2706 N N . PRO B 1 123 ? 5.606 -15.692 38.689 1.00 31.36 123 PRO B N 1
ATOM 2707 C CA . PRO B 1 123 ? 5.447 -17.109 38.368 1.00 32.70 123 PRO B CA 1
ATOM 2708 C C . PRO B 1 123 ? 4.220 -17.849 38.924 1.00 33.76 123 PRO B C 1
ATOM 2709 O O . PRO B 1 123 ? 3.877 -18.937 38.435 1.00 34.97 123 PRO B O 1
ATOM 2713 N N . ASP B 1 124 ? 3.496 -17.241 39.867 1.00 34.74 124 ASP B N 1
ATOM 2714 C CA . ASP B 1 124 ? 2.326 -17.884 40.442 1.00 35.40 124 ASP B CA 1
ATOM 2715 C C . ASP B 1 124 ? 0.933 -17.541 39.930 1.00 34.34 124 ASP B C 1
ATOM 2716 O O . ASP B 1 124 ? -0.059 -17.983 40.477 1.00 35.95 124 ASP B O 1
ATOM 2721 N N . CYS B 1 125 ? 0.836 -16.805 38.839 1.00 33.62 125 CYS B N 1
ATOM 2722 C CA . CYS B 1 125 ? -0.484 -16.445 38.351 1.00 29.98 125 CYS B CA 1
ATOM 2723 C C . CYS B 1 125 ? -1.055 -17.331 37.250 1.00 28.63 125 CYS B C 1
ATOM 2724 O O . CYS B 1 125 ? -0.333 -18.103 36.619 1.00 28.80 125 CYS B O 1
ATOM 2727 N N . LYS B 1 126 ? -2.358 -17.214 37.034 1.00 27.59 126 LYS B N 1
ATOM 2728 C CA . LYS B 1 126 ? -3.047 -17.979 36.024 1.00 27.33 126 LYS B CA 1
ATOM 2729 C C . LYS B 1 126 ? -2.406 -17.662 34.661 1.00 27.69 126 LYS B C 1
ATOM 2730 O O . LYS B 1 126 ? -2.171 -18.556 33.868 1.00 27.63 126 LYS B O 1
ATOM 2736 N N . ALA B 1 127 ? -2.077 -16.398 34.404 1.00 27.49 127 ALA B N 1
ATOM 2737 C CA . ALA B 1 127 ? -1.494 -16.098 33.094 1.00 26.77 127 ALA B CA 1
ATOM 2738 C C . ALA B 1 127 ? -0.137 -16.778 32.839 1.00 25.37 127 ALA B C 1
ATOM 2739 O O . ALA B 1 127 ? 0.163 -17.179 31.707 1.00 23.93 127 ALA B O 1
ATOM 2741 N N . ALA B 1 128 ? 0.710 -16.881 33.850 1.00 23.75 128 ALA B N 1
ATOM 2742 C CA . ALA B 1 128 ? 2.001 -17.533 33.655 1.00 26.23 128 ALA B CA 1
ATOM 2743 C C . ALA B 1 128 ? 1.789 -19.021 33.364 1.00 26.95 128 ALA B C 1
ATOM 2744 O O . ALA B 1 128 ? 2.563 -19.629 32.595 1.00 26.25 128 ALA B O 1
ATOM 2746 N N . ALA B 1 129 ? 0.765 -19.603 33.978 1.00 26.86 129 ALA B N 1
ATOM 2747 C CA . ALA B 1 129 ? 0.491 -21.026 33.795 1.00 27.97 129 ALA B CA 1
ATOM 2748 C C . ALA B 1 129 ? -0.035 -21.257 32.400 1.00 28.35 129 ALA B C 1
ATOM 2749 O O . ALA B 1 129 ? 0.449 -22.140 31.697 1.00 29.72 129 ALA B O 1
ATOM 2751 N N . LEU B 1 130 ? -1.013 -20.458 32.008 1.00 28.32 130 LEU B N 1
ATOM 2752 C CA . LEU B 1 130 ? -1.616 -20.585 30.706 1.00 28.50 130 LEU B CA 1
ATOM 2753 C C . LEU B 1 130 ? -0.563 -20.434 29.605 1.00 28.15 130 LEU B C 1
ATOM 2754 O O . LEU B 1 130 ? -0.487 -21.266 28.688 1.00 29.41 130 LEU B O 1
ATOM 2759 N N . THR B 1 131 ? 0.285 -19.420 29.723 1.00 25.24 131 THR B N 1
ATOM 2760 C CA . THR B 1 131 ? 1.261 -19.163 28.645 1.00 24.33 131 THR B CA 1
ATOM 2761 C C . THR B 1 131 ? 2.613 -19.850 28.776 1.00 25.12 131 THR B C 1
ATOM 2762 O O . THR B 1 131 ? 3.509 -19.609 27.973 1.00 25.68 131 THR B O 1
ATOM 2766 N N . GLU B 1 132 ? 2.786 -20.705 29.782 1.00 25.57 132 GLU B N 1
ATOM 2767 C CA . GLU B 1 132 ? 4.062 -21.359 30.037 1.00 26.31 132 GLU B CA 1
ATOM 2768 C C . GLU B 1 132 ? 5.206 -20.339 30.073 1.00 26.05 132 GLU B C 1
ATOM 2769 O O . GLU B 1 132 ? 6.268 -20.519 29.496 1.00 22.83 132 GLU B O 1
ATOM 2775 N N . ALA B 1 133 ? 4.968 -19.247 30.791 1.00 25.80 133 ALA B N 1
ATOM 2776 C CA . ALA B 1 133 ? 5.991 -18.232 30.872 1.00 27.15 133 ALA B CA 1
ATOM 2777 C C . ALA B 1 133 ? 7.157 -18.614 31.782 1.00 28.66 133 ALA B C 1
ATOM 2778 O O . ALA B 1 133 ? 6.942 -19.276 32.803 1.00 29.07 133 ALA B O 1
ATOM 2780 N N . ASP B 1 134 ? 8.387 -18.277 31.373 1.00 30.01 134 ASP B N 1
ATOM 2781 C CA . ASP B 1 134 ? 9.570 -18.484 32.219 1.00 32.44 134 ASP B CA 1
ATOM 2782 C C . ASP B 1 134 ? 9.468 -17.181 33.011 1.00 31.92 134 ASP B C 1
ATOM 2783 O O . ASP B 1 134 ? 10.126 -16.173 32.691 1.00 30.36 134 ASP B O 1
ATOM 2788 N N . ALA B 1 135 ? 8.646 -17.244 34.057 1.00 33.02 135 ALA B N 1
ATOM 2789 C CA . ALA B 1 135 ? 8.295 -16.087 34.881 1.00 34.97 135 ALA B CA 1
ATOM 2790 C C . ALA B 1 135 ? 9.106 -15.740 36.122 1.00 36.53 135 ALA B C 1
ATOM 2791 O O . ALA B 1 135 ? 8.883 -14.676 36.723 1.00 36.84 135 ALA B O 1
ATOM 2793 N N . ASP B 1 136 ? 10.001 -16.639 36.525 1.00 37.99 136 ASP B N 1
ATOM 2794 C CA . ASP B 1 136 ? 10.871 -16.402 37.681 1.00 39.51 136 ASP B CA 1
ATOM 2795 C C . ASP B 1 136 ? 12.107 -15.732 37.109 1.00 38.48 136 ASP B C 1
ATOM 2796 O O . ASP B 1 136 ? 13.081 -16.392 36.790 1.00 39.14 136 ASP B O 1
ATOM 2801 N N . LEU B 1 137 ? 12.058 -14.411 36.992 1.00 38.34 137 LEU B N 1
ATOM 2802 C CA . LEU B 1 137 ? 13.138 -13.658 36.362 1.00 36.30 137 LEU B CA 1
ATOM 2803 C C . LEU B 1 137 ? 13.924 -12.719 37.238 1.00 35.91 137 LEU B C 1
ATOM 2804 O O . LEU B 1 137 ? 13.374 -12.137 38.170 1.00 36.09 137 LEU B O 1
ATOM 2809 N N . ASN B 1 138 ? 15.199 -12.538 36.897 1.00 35.86 138 ASN B N 1
ATOM 2810 C CA . ASN B 1 138 ? 16.038 -11.585 37.596 1.00 35.81 138 ASN B CA 1
ATOM 2811 C C . ASN B 1 138 ? 15.837 -10.260 36.875 1.00 35.31 138 ASN B C 1
ATOM 2812 O O . ASN B 1 138 ? 15.346 -10.225 35.742 1.00 33.91 138 ASN B O 1
ATOM 2817 N N . MET B 1 139 ? 16.236 -9.171 37.508 1.00 34.51 139 MET B N 1
ATOM 2818 C CA . MET B 1 139 ? 16.060 -7.877 36.918 1.00 34.49 139 MET B CA 1
ATOM 2819 C C . MET B 1 139 ? 16.760 -7.762 35.569 1.00 33.69 139 MET B C 1
ATOM 2820 O O . MET B 1 139 ? 16.219 -7.156 34.623 1.00 31.51 139 MET B O 1
ATOM 2825 N N . ASP B 1 140 ? 17.942 -8.362 35.443 1.00 31.82 140 ASP B N 1
ATOM 2826 C CA . ASP B 1 140 ? 18.621 -8.215 34.164 1.00 31.92 140 ASP B CA 1
ATOM 2827 C C . ASP B 1 140 ? 17.895 -8.953 33.014 1.00 29.47 140 ASP B C 1
ATOM 2828 O O . ASP B 1 140 ? 17.975 -8.513 31.880 1.00 29.67 140 ASP B O 1
ATOM 2833 N N . ASP B 1 141 ? 17.178 -10.026 33.330 1.00 27.53 141 ASP B N 1
ATOM 2834 C CA . ASP B 1 141 ? 16.389 -10.778 32.342 1.00 25.72 141 ASP B CA 1
ATOM 2835 C C . ASP B 1 141 ? 15.225 -9.872 31.907 1.00 25.38 141 ASP B C 1
ATOM 2836 O O . ASP B 1 141 ? 14.879 -9.792 30.700 1.00 21.83 141 ASP B O 1
ATOM 2841 N N . ILE B 1 142 ? 14.592 -9.217 32.881 1.00 22.33 142 ILE B N 1
ATOM 2842 C CA . ILE B 1 142 ? 13.475 -8.342 32.526 1.00 22.01 142 ILE B CA 1
ATOM 2843 C C . ILE B 1 142 ? 13.900 -7.197 31.609 1.00 21.24 142 ILE B C 1
ATOM 2844 O O . ILE B 1 142 ? 13.236 -6.886 30.586 1.00 21.18 142 ILE B O 1
ATOM 2849 N N . VAL B 1 143 ? 15.014 -6.560 31.956 1.00 20.80 143 VAL B N 1
ATOM 2850 C CA . VAL B 1 143 ? 15.544 -5.472 31.189 1.00 21.51 143 VAL B CA 1
ATOM 2851 C C . VAL B 1 143 ? 15.884 -5.974 29.778 1.00 20.65 143 VAL B C 1
ATOM 2852 O O . VAL B 1 143 ? 15.677 -5.235 28.809 1.00 20.90 143 VAL B O 1
ATOM 2856 N N . ALA B 1 144 ? 16.351 -7.230 29.662 1.00 19.98 144 ALA B N 1
ATOM 2857 C CA . ALA B 1 144 ? 16.694 -7.751 28.325 1.00 19.57 144 ALA B CA 1
ATOM 2858 C C . ALA B 1 144 ? 15.427 -7.954 27.511 1.00 19.32 144 ALA B C 1
ATOM 2859 O O . ALA B 1 144 ? 15.431 -7.736 26.296 1.00 19.39 144 ALA B O 1
ATOM 2861 N N . TYR B 1 145 ? 14.344 -8.336 28.158 1.00 18.21 145 TYR B N 1
ATOM 2862 C CA . TYR B 1 145 ? 13.116 -8.508 27.381 1.00 17.79 145 TYR B CA 1
ATOM 2863 C C . TYR B 1 145 ? 12.633 -7.156 26.918 1.00 18.58 145 TYR B C 1
ATOM 2864 O O . TYR B 1 145 ? 12.109 -7.033 25.828 1.00 18.56 145 TYR B O 1
ATOM 2873 N N . ALA B 1 146 ? 12.765 -6.127 27.757 1.00 16.38 146 ALA B N 1
ATOM 2874 C CA . ALA B 1 146 ? 12.347 -4.814 27.369 1.00 17.36 146 ALA B CA 1
ATOM 2875 C C . ALA B 1 146 ? 13.182 -4.374 26.186 1.00 18.54 146 ALA B C 1
ATOM 2876 O O . ALA B 1 146 ? 12.635 -3.765 25.266 1.00 18.29 146 ALA B O 1
ATOM 2878 N N . ARG B 1 147 ? 14.497 -4.692 26.182 1.00 18.54 147 ARG B N 1
ATOM 2879 C CA . ARG B 1 147 ? 15.342 -4.294 25.054 1.00 20.06 147 ARG B CA 1
ATOM 2880 C C . ARG B 1 147 ? 14.853 -4.971 23.754 1.00 19.09 147 ARG B C 1
ATOM 2881 O O . ARG B 1 147 ? 14.961 -4.362 22.701 1.00 19.23 147 ARG B O 1
ATOM 2889 N N . VAL B 1 148 ? 14.396 -6.211 23.843 1.00 18.30 148 VAL B N 1
ATOM 2890 C CA . VAL B 1 148 ? 13.895 -7.006 22.700 1.00 19.46 148 VAL B CA 1
ATOM 2891 C C . VAL B 1 148 ? 12.663 -6.264 22.206 1.00 20.39 148 VAL B C 1
ATOM 2892 O O . VAL B 1 148 ? 12.517 -5.988 21.011 1.00 21.48 148 VAL B O 1
ATOM 2896 N N . SER B 1 149 ? 11.780 -5.896 23.127 1.00 20.56 149 SER B N 1
ATOM 2897 C CA . SER B 1 149 ? 10.581 -5.161 22.697 1.00 22.33 149 SER B CA 1
ATOM 2898 C C . SER B 1 149 ? 10.933 -3.795 22.015 1.00 23.71 149 SER B C 1
ATOM 2899 O O . SER B 1 149 ? 10.285 -3.397 21.052 1.00 25.45 149 SER B O 1
ATOM 2902 N N . GLU B 1 150 ? 11.918 -3.067 22.546 1.00 25.64 150 GLU B N 1
ATOM 2903 C CA . GLU B 1 150 ? 12.363 -1.754 22.031 1.00 26.58 150 GLU B CA 1
ATOM 2904 C C . GLU B 1 150 ? 12.986 -1.943 20.651 1.00 27.73 150 GLU B C 1
ATOM 2905 O O . GLU B 1 150 ? 12.856 -1.072 19.783 1.00 27.96 150 GLU B O 1
ATOM 2911 N N . LEU B 1 151 ? 13.653 -3.087 20.442 1.00 27.92 151 LEU B N 1
ATOM 2912 C CA . LEU B 1 151 ? 14.251 -3.423 19.159 1.00 29.17 151 LEU B CA 1
ATOM 2913 C C . LEU B 1 151 ? 13.153 -3.682 18.139 1.00 29.77 151 LEU B C 1
ATOM 2914 O O . LEU B 1 151 ? 13.234 -3.163 17.018 1.00 30.06 151 LEU B O 1
ATOM 2919 N N . LEU B 1 152 ? 12.127 -4.464 18.514 1.00 27.99 152 LEU B N 1
ATOM 2920 C CA . LEU B 1 152 ? 11.047 -4.774 17.589 1.00 29.05 152 LEU B CA 1
ATOM 2921 C C . LEU B 1 152 ? 10.134 -3.577 17.447 1.00 26.32 152 LEU B C 1
ATOM 2922 O O . LEU B 1 152 ? 9.254 -3.531 16.610 1.00 28.00 152 LEU B O 1
ATOM 2927 N N . GLN B 1 153 ? 10.387 -2.549 18.233 1.00 25.25 153 GLN B N 1
ATOM 2928 C CA . GLN B 1 153 ? 9.567 -1.364 18.183 1.00 27.36 153 GLN B CA 1
ATOM 2929 C C . GLN B 1 153 ? 8.105 -1.682 18.484 1.00 25.44 153 GLN B C 1
ATOM 2930 O O . GLN B 1 153 ? 7.211 -1.035 17.921 1.00 25.17 153 GLN B O 1
ATOM 2936 N N . LEU B 1 154 ? 7.846 -2.722 19.286 1.00 21.70 154 LEU B N 1
ATOM 2937 C CA . LEU B 1 154 ? 6.432 -2.933 19.671 1.00 19.26 154 LEU B CA 1
ATOM 2938 C C . LEU B 1 154 ? 6.066 -1.624 20.391 1.00 18.17 154 LEU B C 1
ATOM 2939 O O . LEU B 1 154 ? 6.838 -1.119 21.211 1.00 18.96 154 LEU B O 1
ATOM 2944 N N . PRO B 1 155 ? 4.851 -1.094 20.181 1.00 15.38 155 PRO B N 1
ATOM 2945 C CA . PRO B 1 155 ? 4.489 0.190 20.810 1.00 16.06 155 PRO B CA 1
ATOM 2946 C C . PRO B 1 155 ? 4.360 0.190 22.312 1.00 16.45 155 PRO B C 1
ATOM 2947 O O . PRO B 1 155 ? 4.552 1.232 22.995 1.00 16.31 155 PRO B O 1
ATOM 2951 N N . ILE B 1 156 ? 4.009 -0.976 22.815 1.00 14.73 156 ILE B N 1
ATOM 2952 C CA . ILE B 1 156 ? 3.827 -1.135 24.244 1.00 12.72 156 ILE B CA 1
ATOM 2953 C C . ILE B 1 156 ? 4.685 -2.263 24.803 1.00 13.77 156 ILE B C 1
ATOM 2954 O O . ILE B 1 156 ? 4.824 -3.306 24.211 1.00 13.80 156 ILE B O 1
ATOM 2959 N N . PHE B 1 157 ? 5.307 -2.019 25.950 1.00 14.25 157 PHE B N 1
ATOM 2960 C CA . PHE B 1 157 ? 5.979 -3.098 26.660 1.00 12.67 157 PHE B CA 1
ATOM 2961 C C . PHE B 1 157 ? 5.188 -3.186 27.987 1.00 14.55 157 PHE B C 1
ATOM 2962 O O . PHE B 1 157 ? 5.065 -2.181 28.701 1.00 13.89 157 PHE B O 1
ATOM 2970 N N . TYR B 1 158 ? 4.674 -4.382 28.285 1.00 13.06 158 TYR B N 1
ATOM 2971 C CA . TYR B 1 158 ? 3.804 -4.560 29.421 1.00 15.53 158 TYR B CA 1
ATOM 2972 C C . TYR B 1 158 ? 4.466 -5.472 30.412 1.00 16.67 158 TYR B C 1
ATOM 2973 O O . TYR B 1 158 ? 4.598 -6.664 30.177 1.00 16.71 158 TYR B O 1
ATOM 2982 N N . LEU B 1 159 ? 4.827 -4.885 31.548 1.00 16.81 159 LEU B N 1
ATOM 2983 C CA . LEU B 1 159 ? 5.479 -5.646 32.628 1.00 16.33 159 LEU B CA 1
ATOM 2984 C C . LEU B 1 159 ? 4.331 -6.087 33.509 1.00 17.18 159 LEU B C 1
ATOM 2985 O O . LEU B 1 159 ? 3.609 -5.249 34.134 1.00 17.30 159 LEU B O 1
ATOM 2990 N N . GLU B 1 160 ? 4.125 -7.405 33.578 1.00 17.15 160 GLU B N 1
ATOM 2991 C CA . GLU B 1 160 ? 2.976 -7.997 34.220 1.00 18.29 160 GLU B CA 1
ATOM 2992 C C . GLU B 1 160 ? 3.271 -8.799 35.458 1.00 21.39 160 GLU B C 1
ATOM 2993 O O . GLU B 1 160 ? 3.910 -9.841 35.359 1.00 21.74 160 GLU B O 1
ATOM 2999 N N . TYR B 1 161 ? 2.808 -8.313 36.621 1.00 20.94 161 TYR B N 1
ATOM 3000 C CA . TYR B 1 161 ? 2.981 -9.050 37.857 1.00 21.11 161 TYR B CA 1
ATOM 3001 C C . TYR B 1 161 ? 1.629 -9.509 38.396 1.00 23.84 161 TYR B C 1
ATOM 3002 O O . TYR B 1 161 ? 1.569 -10.114 39.466 1.00 24.60 161 TYR B O 1
ATOM 3011 N N . SER B 1 162 ? 0.561 -9.269 37.653 1.00 24.41 162 SER B N 1
ATOM 3012 C CA . SER B 1 162 ? -0.772 -9.715 38.026 1.00 29.62 162 SER B CA 1
ATOM 3013 C C . SER B 1 162 ? -1.238 -9.232 39.401 1.00 31.61 162 SER B C 1
ATOM 3014 O O . SER B 1 162 ? -1.488 -8.042 39.584 1.00 33.48 162 SER B O 1
ATOM 3017 N N . GLY B 1 163 ? -1.340 -10.154 40.350 1.00 31.15 163 GLY B N 1
ATOM 3018 C CA . GLY B 1 163 ? -1.802 -9.810 41.669 1.00 32.36 163 GLY B CA 1
ATOM 3019 C C . GLY B 1 163 ? -0.763 -9.333 42.654 1.00 31.57 163 GLY B C 1
ATOM 3020 O O . GLY B 1 163 ? -1.138 -8.874 43.744 1.00 33.47 163 GLY B O 1
ATOM 3021 N N . VAL B 1 164 ? 0.513 -9.383 42.310 1.00 30.32 164 VAL B N 1
ATOM 3022 C CA . VAL B 1 164 ? 1.545 -8.937 43.235 1.00 27.75 164 VAL B CA 1
ATOM 3023 C C . VAL B 1 164 ? 2.218 -7.633 42.854 1.00 26.70 164 VAL B C 1
ATOM 3024 O O . VAL B 1 164 ? 2.214 -7.235 41.693 1.00 24.40 164 VAL B O 1
ATOM 3028 N N . LEU B 1 165 ? 2.827 -6.963 43.831 1.00 25.68 165 LEU B N 1
ATOM 3029 C CA . LEU B 1 165 ? 3.543 -5.740 43.586 1.00 26.34 165 LEU B CA 1
ATOM 3030 C C . LEU B 1 165 ? 4.903 -6.186 43.079 1.00 27.66 165 LEU B C 1
ATOM 3031 O O . LEU B 1 165 ? 5.586 -7.001 43.721 1.00 28.96 165 LEU B O 1
ATOM 3036 N N . GLY B 1 166 ? 5.287 -5.694 41.908 1.00 27.42 166 GLY B N 1
ATOM 3037 C CA . GLY B 1 166 ? 6.578 -6.068 41.358 1.00 27.83 166 GLY B CA 1
ATOM 3038 C C . GLY B 1 166 ? 7.680 -5.224 41.951 1.00 29.05 166 GLY B C 1
ATOM 3039 O O . GLY B 1 166 ? 7.423 -4.191 42.517 1.00 27.60 166 GLY B O 1
ATOM 3040 N N . ASP B 1 167 ? 8.927 -5.666 41.815 1.00 31.33 167 ASP B N 1
ATOM 3041 C CA . ASP B 1 167 ? 10.064 -4.902 42.335 1.00 33.31 167 ASP B CA 1
ATOM 3042 C C . ASP B 1 167 ? 10.109 -3.517 41.629 1.00 32.17 167 ASP B C 1
ATOM 3043 O O . ASP B 1 167 ? 10.246 -3.424 40.404 1.00 31.57 167 ASP B O 1
ATOM 3048 N N . ILE B 1 168 ? 9.971 -2.430 42.390 1.00 30.79 168 ILE B N 1
ATOM 3049 C CA . ILE B 1 168 ? 9.956 -1.084 41.799 1.00 30.98 168 ILE B CA 1
ATOM 3050 C C . ILE B 1 168 ? 11.259 -0.791 41.029 1.00 30.92 168 ILE B C 1
ATOM 3051 O O . ILE B 1 168 ? 11.286 -0.023 40.049 1.00 30.48 168 ILE B O 1
ATOM 3056 N N . GLU B 1 169 ? 12.352 -1.419 41.476 1.00 31.39 169 GLU B N 1
ATOM 3057 C CA . GLU B 1 169 ? 13.656 -1.244 40.854 1.00 31.97 169 GLU B CA 1
ATOM 3058 C C . GLU B 1 169 ? 13.589 -1.791 39.432 1.00 30.20 169 GLU B C 1
ATOM 3059 O O . GLU B 1 169 ? 14.149 -1.203 38.526 1.00 30.46 169 GLU B O 1
ATOM 3065 N N . ALA B 1 170 ? 12.892 -2.907 39.254 1.00 29.61 170 ALA B N 1
ATOM 3066 C CA . ALA B 1 170 ? 12.738 -3.498 37.930 1.00 28.42 170 ALA B CA 1
ATOM 3067 C C . ALA B 1 170 ? 11.962 -2.541 37.017 1.00 26.88 170 ALA B C 1
ATOM 3068 O O . ALA B 1 170 ? 12.264 -2.415 35.831 1.00 25.19 170 ALA B O 1
ATOM 3070 N N . VAL B 1 171 ? 10.956 -1.859 37.556 1.00 25.04 171 VAL B N 1
ATOM 3071 C CA . VAL B 1 171 ? 10.183 -0.924 36.734 1.00 23.15 171 VAL B CA 1
ATOM 3072 C C . VAL B 1 171 ? 11.071 0.229 36.347 1.00 23.82 171 VAL B C 1
ATOM 3073 O O . VAL B 1 171 ? 11.111 0.682 35.207 1.00 21.61 171 VAL B O 1
ATOM 3077 N N . LYS B 1 172 ? 11.835 0.731 37.325 1.00 24.00 172 LYS B N 1
ATOM 3078 C CA . LYS B 1 172 ? 12.705 1.847 37.010 1.00 26.14 172 LYS B CA 1
ATOM 3079 C C . LYS B 1 172 ? 13.737 1.497 35.950 1.00 23.35 172 LYS B C 1
ATOM 3080 O O . LYS B 1 172 ? 13.942 2.251 35.026 1.00 24.47 172 LYS B O 1
ATOM 3086 N N . LYS B 1 173 ? 14.398 0.360 36.095 1.00 24.65 173 LYS B N 1
ATOM 3087 C CA . LYS B 1 173 ? 15.426 -0.034 35.124 1.00 23.54 173 LYS B CA 1
ATOM 3088 C C . LYS B 1 173 ? 14.836 -0.374 33.740 1.00 23.53 173 LYS B C 1
ATOM 3089 O O . LYS B 1 173 ? 15.479 -0.154 32.726 1.00 24.17 173 LYS B O 1
ATOM 3095 N N . THR B 1 174 ? 13.616 -0.911 33.715 1.00 22.43 174 THR B N 1
ATOM 3096 C CA . THR B 1 174 ? 12.978 -1.193 32.420 1.00 21.66 174 THR B CA 1
ATOM 3097 C C . THR B 1 174 ? 12.681 0.131 31.735 1.00 20.58 174 THR B C 1
ATOM 3098 O O . THR B 1 174 ? 12.897 0.322 30.554 1.00 21.21 174 THR B O 1
ATOM 3102 N N . LYS B 1 175 ? 12.153 1.093 32.478 1.00 20.73 175 LYS B N 1
ATOM 3103 C CA . LYS B 1 175 ? 11.826 2.356 31.880 1.00 21.83 175 LYS B CA 1
ATOM 3104 C C . LYS B 1 175 ? 13.099 3.026 31.287 1.00 23.26 175 LYS B C 1
ATOM 3105 O O . LYS B 1 175 ? 13.047 3.639 30.230 1.00 22.76 175 LYS B O 1
ATOM 3111 N N . ALA B 1 176 ? 14.215 2.852 32.001 1.00 26.60 176 ALA B N 1
ATOM 3112 C CA . ALA B 1 176 ? 15.518 3.385 31.615 1.00 28.56 176 ALA B CA 1
ATOM 3113 C C . ALA B 1 176 ? 15.950 2.928 30.218 1.00 29.60 176 ALA B C 1
ATOM 3114 O O . ALA B 1 176 ? 16.544 3.698 29.459 1.00 30.49 176 ALA B O 1
ATOM 3116 N N . VAL B 1 177 ? 15.642 1.683 29.861 1.00 30.92 177 VAL B N 1
ATOM 3117 C CA . VAL B 1 177 ? 16.010 1.196 28.536 1.00 31.59 177 VAL B CA 1
ATOM 3118 C C . VAL B 1 177 ? 14.990 1.469 27.443 1.00 32.31 177 VAL B C 1
ATOM 3119 O O . VAL B 1 177 ? 15.299 1.359 26.254 1.00 33.28 177 VAL B O 1
ATOM 3123 N N . LEU B 1 178 ? 13.766 1.817 27.802 1.00 31.02 178 LEU B N 1
ATOM 3124 C CA . LEU B 1 178 ? 12.778 2.052 26.764 1.00 32.63 178 LEU B CA 1
ATOM 3125 C C . LEU B 1 178 ? 12.851 3.499 26.246 1.00 36.02 178 LEU B C 1
ATOM 3126 O O . LEU B 1 178 ? 12.804 4.464 27.003 1.00 37.50 178 LEU B O 1
ATOM 3131 N N . GLU B 1 179 ? 13.028 3.648 24.946 1.00 39.11 179 GLU B N 1
ATOM 3132 C CA . GLU B 1 179 ? 13.089 4.980 24.335 1.00 41.70 179 GLU B CA 1
ATOM 3133 C C . GLU B 1 179 ? 11.805 5.258 23.532 1.00 41.52 179 GLU B C 1
ATOM 3134 O O . GLU B 1 179 ? 11.133 6.291 23.716 1.00 43.44 179 GLU B O 1
ATOM 3140 N N . THR B 1 180 ? 11.464 4.321 22.660 1.00 39.85 180 THR B N 1
ATOM 3141 C CA . THR B 1 180 ? 10.300 4.441 21.802 1.00 38.41 180 THR B CA 1
ATOM 3142 C C . THR B 1 180 ? 9.028 3.780 22.341 1.00 35.51 180 THR B C 1
ATOM 3143 O O . THR B 1 180 ? 7.929 4.205 22.027 1.00 38.63 180 THR B O 1
ATOM 3147 N N . SER B 1 181 ? 9.163 2.755 23.162 1.00 32.10 181 SER B N 1
ATOM 3148 C CA . SER B 1 181 ? 8.007 2.032 23.673 1.00 28.09 181 SER B CA 1
ATOM 3149 C C . SER B 1 181 ? 7.373 2.700 24.903 1.00 25.53 181 SER B C 1
ATOM 3150 O O . SER B 1 181 ? 8.063 3.412 25.666 1.00 25.22 181 SER B O 1
ATOM 3153 N N . THR B 1 182 ? 6.069 2.480 25.090 1.00 18.98 182 THR B N 1
ATOM 3154 C CA . THR B 1 182 ? 5.351 3.009 26.253 1.00 16.97 182 THR B CA 1
ATOM 3155 C C . THR B 1 182 ? 5.308 1.847 27.281 1.00 17.15 182 THR B C 1
ATOM 3156 O O . THR B 1 182 ? 4.878 0.713 26.968 1.00 17.94 182 THR B O 1
ATOM 3160 N N . LEU B 1 183 ? 5.778 2.105 28.505 1.00 14.01 183 LEU B N 1
ATOM 3161 C CA . LEU B 1 183 ? 5.844 1.039 29.501 1.00 14.24 183 LEU B CA 1
ATOM 3162 C C . LEU B 1 183 ? 4.543 0.986 30.291 1.00 15.04 183 LEU B C 1
ATOM 3163 O O . LEU B 1 183 ? 4.189 1.962 30.992 1.00 15.38 183 LEU B O 1
ATOM 3168 N N . PHE B 1 184 ? 3.830 -0.112 30.162 1.00 11.62 184 PHE B N 1
ATOM 3169 C CA . PHE B 1 184 ? 2.631 -0.361 30.936 1.00 11.52 184 PHE B CA 1
ATOM 3170 C C . PHE B 1 184 ? 3.028 -1.268 32.105 1.00 15.36 184 PHE B C 1
ATOM 3171 O O . PHE B 1 184 ? 3.754 -2.251 31.930 1.00 15.46 184 PHE B O 1
ATOM 3179 N N . TYR B 1 185 ? 2.604 -0.903 33.316 1.00 13.91 185 TYR B N 1
ATOM 3180 C CA . TYR B 1 185 ? 2.891 -1.770 34.449 1.00 15.47 185 TYR B CA 1
ATOM 3181 C C . TYR B 1 185 ? 1.603 -2.233 35.111 1.00 15.04 185 TYR B C 1
ATOM 3182 O O . TYR B 1 185 ? 0.711 -1.417 35.365 1.00 13.07 185 TYR B O 1
ATOM 3191 N N . GLY B 1 186 ? 1.488 -3.535 35.396 1.00 14.92 186 GLY B N 1
ATOM 3192 C CA . GLY B 1 186 ? 0.328 -4.022 36.131 1.00 14.65 186 GLY B CA 1
ATOM 3193 C C . GLY B 1 186 ? 0.841 -4.931 37.245 1.00 17.70 186 GLY B C 1
ATOM 3194 O O . GLY B 1 186 ? 1.771 -5.711 37.028 1.00 17.64 186 GLY B O 1
ATOM 3195 N N . GLY B 1 187 ? 0.228 -4.854 38.421 1.00 17.83 187 GLY B N 1
ATOM 3196 C CA . GLY B 1 187 ? 0.676 -5.741 39.475 1.00 18.30 187 GLY B CA 1
ATOM 3197 C C . GLY B 1 187 ? 0.439 -5.148 40.849 1.00 17.76 187 GLY B C 1
ATOM 3198 O O . GLY B 1 187 ? 1.210 -4.291 41.269 1.00 19.74 187 GLY B O 1
ATOM 3199 N N . GLY B 1 188 ? -0.640 -5.601 41.471 1.00 19.91 188 GLY B N 1
ATOM 3200 C CA . GLY B 1 188 ? -0.921 -5.178 42.842 1.00 20.78 188 GLY B CA 1
ATOM 3201 C C . GLY B 1 188 ?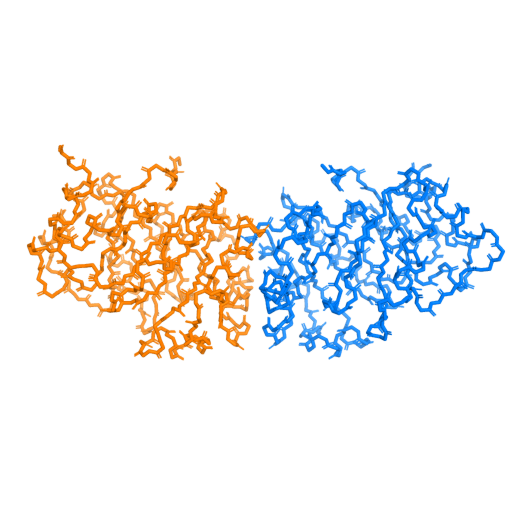 -1.295 -3.757 43.139 1.00 22.47 188 GLY B C 1
ATOM 3202 O O . GLY B 1 188 ? -1.243 -3.360 44.311 1.00 25.57 188 GLY B O 1
ATOM 3203 N N . ILE B 1 189 ? -1.614 -2.951 42.142 1.00 20.10 189 ILE B N 1
ATOM 3204 C CA . ILE B 1 189 ? -2.030 -1.574 42.417 1.00 18.87 189 ILE B CA 1
ATOM 3205 C C . ILE B 1 189 ? -3.501 -1.596 42.879 1.00 20.81 189 ILE B C 1
ATOM 3206 O O . ILE B 1 189 ? -4.432 -1.866 42.106 1.00 20.37 189 ILE B O 1
ATOM 3211 N N . LYS B 1 190 ? -3.721 -1.230 44.148 1.00 21.09 190 LYS B N 1
ATOM 3212 C CA . LYS B 1 190 ? -5.048 -1.328 44.743 1.00 21.00 190 LYS B CA 1
ATOM 3213 C C . LYS B 1 190 ? -5.510 -0.033 45.389 1.00 19.72 190 LYS B C 1
ATOM 3214 O O . LYS B 1 190 ? -6.655 0.042 45.874 1.00 20.48 190 LYS B O 1
ATOM 3220 N N . ASP B 1 191 ? -4.628 0.953 45.399 1.00 19.37 191 ASP B N 1
ATOM 3221 C CA . ASP B 1 191 ? -4.992 2.215 46.033 1.00 19.90 191 ASP B CA 1
ATOM 3222 C C . ASP B 1 191 ? -4.129 3.363 45.556 1.00 19.43 191 ASP B C 1
ATOM 3223 O O . ASP B 1 191 ? -3.202 3.205 44.747 1.00 16.69 191 ASP B O 1
ATOM 3228 N N . ALA B 1 192 ? -4.443 4.557 46.055 1.00 20.16 192 ALA B N 1
ATOM 3229 C CA . ALA B 1 192 ? -3.686 5.731 45.635 1.00 21.18 192 ALA B CA 1
ATOM 3230 C C . ALA B 1 192 ? -2.191 5.683 45.896 1.00 21.61 192 ALA B C 1
ATOM 3231 O O . ALA B 1 192 ? -1.395 6.127 45.072 1.00 20.25 192 ALA B O 1
ATOM 3233 N N . GLU B 1 193 ? -1.805 5.176 47.066 1.00 22.67 193 GLU B N 1
ATOM 3234 C CA . GLU B 1 193 ? -0.401 5.126 47.404 1.00 24.33 193 GLU B CA 1
ATOM 3235 C C . GLU B 1 193 ? 0.401 4.282 46.445 1.00 22.79 193 GLU B C 1
ATOM 3236 O O . GLU B 1 193 ? 1.424 4.755 45.914 1.00 23.58 193 GLU B O 1
ATOM 3242 N N . THR B 1 194 ? -0.050 3.047 46.219 1.00 21.86 194 THR B N 1
ATOM 3243 C CA . THR B 1 194 ? 0.679 2.181 45.298 1.00 21.86 194 THR B CA 1
ATOM 3244 C C . THR B 1 194 ? 0.613 2.750 43.878 1.00 20.27 194 THR B C 1
ATOM 3245 O O . THR B 1 194 ? 1.598 2.711 43.155 1.00 19.87 194 THR B O 1
ATOM 3249 N N . ALA B 1 195 ? -0.529 3.304 43.481 1.00 16.75 195 ALA B N 1
ATOM 3250 C CA . ALA B 1 195 ? -0.609 3.867 42.121 1.00 17.46 195 ALA B CA 1
ATOM 3251 C C . ALA B 1 195 ? 0.434 4.947 41.918 1.00 19.69 195 ALA B C 1
ATOM 3252 O O . ALA B 1 195 ? 1.070 5.018 40.874 1.00 20.03 195 ALA B O 1
ATOM 3254 N N . LYS B 1 196 ? 0.574 5.859 42.904 1.00 18.28 196 LYS B N 1
ATOM 3255 C CA . LYS B 1 196 ? 1.559 6.923 42.752 1.00 22.80 196 LYS B CA 1
ATOM 3256 C C . LYS B 1 196 ? 2.952 6.421 42.666 1.00 23.04 196 LYS B C 1
ATOM 3257 O O . LYS B 1 196 ? 3.761 6.933 41.895 1.00 25.36 196 LYS B O 1
ATOM 3263 N N . GLN B 1 197 ? 3.244 5.458 43.531 1.00 21.71 197 GLN B N 1
ATOM 3264 C CA . GLN B 1 197 ? 4.563 4.851 43.608 1.00 23.86 197 GLN B CA 1
ATOM 3265 C C . GLN B 1 197 ? 5.003 4.309 42.249 1.00 23.13 197 GLN B C 1
ATOM 3266 O O . GLN B 1 197 ? 6.062 4.643 41.723 1.00 23.10 197 GLN B O 1
ATOM 3272 N N . TYR B 1 198 ? 4.164 3.466 41.677 1.00 20.82 198 TYR B N 1
ATOM 3273 C CA . TYR B 1 198 ? 4.518 2.918 40.385 1.00 21.27 198 TYR B CA 1
ATOM 3274 C C . TYR B 1 198 ? 4.422 3.911 39.231 1.00 20.41 198 TYR B C 1
ATOM 3275 O O . TYR B 1 198 ? 5.175 3.782 38.258 1.00 21.06 198 TYR B O 1
ATOM 3284 N N . ALA B 1 199 ? 3.551 4.908 39.314 1.00 19.96 199 ALA B N 1
ATOM 3285 C CA . ALA B 1 199 ? 3.427 5.856 38.218 1.00 21.39 199 ALA B CA 1
ATOM 3286 C C . ALA B 1 199 ? 4.672 6.742 38.124 1.00 22.90 199 ALA B C 1
ATOM 3287 O O . ALA B 1 199 ? 4.815 7.511 37.191 1.00 22.60 199 ALA B O 1
ATOM 3289 N N . GLU B 1 200 ? 5.576 6.617 39.087 1.00 24.83 200 GLU B N 1
ATOM 3290 C CA . GLU B 1 200 ? 6.821 7.390 39.044 1.00 29.08 200 GLU B CA 1
ATOM 3291 C C . GLU B 1 200 ? 7.759 6.820 37.997 1.00 28.48 200 GLU B C 1
ATOM 3292 O O . GLU B 1 200 ? 8.599 7.543 37.444 1.00 31.14 200 GLU B O 1
ATOM 3298 N N . HIS B 1 201 ? 7.608 5.523 37.717 1.00 27.77 201 HIS B N 1
ATOM 3299 C CA . HIS B 1 201 ? 8.463 4.862 36.743 1.00 26.66 201 HIS B CA 1
ATOM 3300 C C . HIS B 1 201 ? 7.704 4.411 35.499 1.00 24.05 201 HIS B C 1
ATOM 3301 O O . HIS B 1 201 ? 8.080 4.744 34.397 1.00 26.51 201 HIS B O 1
ATOM 3308 N N . ALA B 1 202 ? 6.584 3.726 35.665 1.00 22.33 202 ALA B N 1
ATOM 3309 C CA . ALA B 1 202 ? 5.799 3.291 34.492 1.00 19.08 202 ALA B CA 1
ATOM 3310 C C . ALA B 1 202 ? 5.186 4.457 33.730 1.00 19.05 202 ALA B C 1
ATOM 3311 O O . ALA B 1 202 ? 4.836 5.469 34.308 1.00 21.07 202 ALA B O 1
ATOM 3313 N N . ASP B 1 203 ? 5.007 4.331 32.416 1.00 17.26 203 ASP B N 1
ATOM 3314 C CA . ASP B 1 203 ? 4.353 5.386 31.684 1.00 16.28 203 ASP B CA 1
ATOM 3315 C C . ASP B 1 203 ? 2.839 5.300 31.958 1.00 15.46 203 ASP B C 1
ATOM 3316 O O . ASP B 1 203 ? 2.159 6.314 32.120 1.00 15.83 203 ASP B O 1
ATOM 3321 N N . VAL B 1 204 ? 2.327 4.055 31.959 1.00 14.24 204 VAL B N 1
ATOM 3322 C CA . VAL B 1 204 ? 0.909 3.818 32.232 1.00 13.72 204 VAL B CA 1
ATOM 3323 C C . VAL B 1 204 ? 0.786 2.778 33.331 1.00 13.36 204 VAL B C 1
ATOM 3324 O O . VAL B 1 204 ? 1.468 1.749 33.262 1.00 15.21 204 VAL B O 1
ATOM 3328 N N . ILE B 1 205 ? -0.039 3.038 34.352 1.00 13.24 205 ILE B N 1
ATOM 3329 C CA . ILE B 1 205 ? -0.316 2.039 35.342 1.00 13.59 205 ILE B CA 1
ATOM 3330 C C . ILE B 1 205 ? -1.661 1.360 35.007 1.00 13.39 205 ILE B C 1
ATOM 3331 O O . ILE B 1 205 ? -2.613 2.018 34.534 1.00 13.61 205 ILE B O 1
ATOM 3336 N N . VAL B 1 206 ? -1.732 0.057 35.246 1.00 13.00 206 VAL B N 1
ATOM 3337 C CA . VAL B 1 206 ? -2.933 -0.717 34.986 1.00 13.65 206 VAL B CA 1
ATOM 3338 C C . VAL B 1 206 ? -3.545 -1.160 36.272 1.00 13.75 206 VAL B C 1
ATOM 3339 O O . VAL B 1 206 ? -2.867 -1.765 37.094 1.00 15.03 206 VAL B O 1
ATOM 3343 N N . VAL B 1 207 ? -4.826 -0.857 36.486 1.00 12.43 207 VAL B N 1
ATOM 3344 C CA . VAL B 1 207 ? -5.510 -1.253 37.718 1.00 12.07 207 VAL B CA 1
ATOM 3345 C C . VAL B 1 207 ? -6.623 -2.194 37.259 1.00 13.48 207 VAL B C 1
ATOM 3346 O O . VAL B 1 207 ? -7.409 -1.840 36.361 1.00 13.31 207 VAL B O 1
ATOM 3350 N N . GLY B 1 208 ? -6.656 -3.378 37.839 1.00 14.09 208 GLY B N 1
ATOM 3351 C CA . GLY B 1 208 ? -7.609 -4.392 37.393 1.00 16.97 208 GLY B CA 1
ATOM 3352 C C . GLY B 1 208 ? -8.248 -5.159 38.546 1.00 16.31 208 GLY B C 1
ATOM 3353 O O . GLY B 1 208 ? -9.368 -4.866 38.927 1.00 17.65 208 GLY B O 1
ATOM 3354 N N . ASN B 1 209 ? -7.528 -6.139 39.103 1.00 19.95 209 ASN B N 1
ATOM 3355 C CA . ASN B 1 209 ? -8.081 -6.958 40.183 1.00 20.93 209 ASN B CA 1
ATOM 3356 C C . ASN B 1 209 ? -8.737 -6.125 41.303 1.00 19.24 209 ASN B C 1
ATOM 3357 O O . ASN B 1 209 ? -9.777 -6.466 41.887 1.00 20.68 209 ASN B O 1
ATOM 3362 N N . ALA B 1 210 ? -8.089 -5.022 41.614 1.00 19.30 210 ALA B N 1
ATOM 3363 C CA . ALA B 1 210 ? -8.552 -4.146 42.683 1.00 18.55 210 ALA B CA 1
ATOM 3364 C C . ALA B 1 210 ? -9.991 -3.690 42.554 1.00 18.67 210 ALA B C 1
ATOM 3365 O O . ALA B 1 210 ? -10.680 -3.484 43.530 1.00 19.13 210 ALA B O 1
ATOM 3367 N N . VAL B 1 211 ? -10.443 -3.454 41.319 1.00 17.54 211 VAL B N 1
ATOM 3368 C CA . VAL B 1 211 ? -11.781 -3.001 41.043 1.00 19.02 211 VAL B CA 1
ATOM 3369 C C . VAL B 1 211 ? -12.853 -3.937 41.602 1.00 18.13 211 VAL B C 1
ATOM 3370 O O . VAL B 1 211 ? -13.933 -3.496 42.001 1.00 20.24 211 VAL B O 1
ATOM 3374 N N . TYR B 1 212 ? -12.526 -5.219 41.629 1.00 20.08 212 TYR B N 1
ATOM 3375 C CA . TYR B 1 212 ? -13.467 -6.230 42.115 1.00 21.19 212 TYR B CA 1
ATOM 3376 C C . TYR B 1 212 ? -13.299 -6.458 43.619 1.00 23.98 212 TYR B C 1
ATOM 3377 O O . TYR B 1 212 ? -14.222 -6.968 44.251 1.00 26.07 212 TYR B O 1
ATOM 3386 N N . GLU B 1 213 ? -12.147 -6.085 44.174 1.00 25.55 213 GLU B N 1
ATOM 3387 C CA . GLU B 1 213 ? -11.833 -6.315 45.606 1.00 25.84 213 GLU B CA 1
ATOM 3388 C C . GLU B 1 213 ? -12.330 -5.145 46.487 1.00 26.19 213 GLU B C 1
ATOM 3389 O O . GLU B 1 213 ? -13.031 -5.349 47.453 1.00 26.54 213 GLU B O 1
ATOM 3395 N N . ASP B 1 214 ? -11.948 -3.926 46.151 1.00 25.94 214 ASP B N 1
ATOM 3396 C CA . ASP B 1 214 ? -12.373 -2.738 46.927 1.00 24.54 214 ASP B CA 1
ATOM 3397 C C . ASP B 1 214 ? -12.513 -1.611 45.900 1.00 21.90 214 ASP B C 1
ATOM 3398 O O . ASP B 1 214 ? -11.556 -0.903 45.582 1.00 22.04 214 ASP B O 1
ATOM 3403 N N . PHE B 1 215 ? -13.722 -1.484 45.382 1.00 21.45 215 PHE B N 1
ATOM 3404 C CA . PHE B 1 215 ? -14.011 -0.536 44.310 1.00 20.30 215 PHE B CA 1
ATOM 3405 C C . PHE B 1 215 ? -13.705 0.894 44.596 1.00 20.54 215 PHE B C 1
ATOM 3406 O O . PHE B 1 215 ? -13.107 1.574 43.740 1.00 19.61 215 PHE B O 1
ATOM 3414 N N . ASP B 1 216 ? -14.099 1.393 45.781 1.00 21.28 216 ASP B N 1
ATOM 3415 C CA . ASP B 1 216 ? -13.825 2.829 46.060 1.00 23.38 216 ASP B CA 1
ATOM 3416 C C . ASP B 1 216 ? -12.349 3.146 46.121 1.00 21.87 216 ASP B C 1
ATOM 3417 O O . ASP B 1 216 ? -11.896 4.199 45.684 1.00 23.18 216 ASP B O 1
ATOM 3422 N N . ARG B 1 217 ? -11.591 2.236 46.691 1.00 21.43 217 ARG B N 1
ATOM 3423 C CA . ARG B 1 217 ? -10.165 2.418 46.834 1.00 22.59 217 ARG B CA 1
ATOM 3424 C C . ARG B 1 217 ? -9.518 2.362 45.467 1.00 20.24 217 ARG B C 1
ATOM 3425 O O . ARG B 1 217 ? -8.594 3.112 45.150 1.00 20.59 217 ARG B O 1
ATOM 3433 N N . ALA B 1 218 ? -10.001 1.429 44.651 1.00 19.28 218 ALA B N 1
ATOM 3434 C CA . ALA B 1 218 ? -9.412 1.291 43.313 1.00 17.15 218 ALA B CA 1
ATOM 3435 C C . ALA B 1 218 ? -9.729 2.511 42.479 1.00 16.74 218 ALA B C 1
ATOM 3436 O O . ALA B 1 218 ? -8.949 2.934 41.598 1.00 18.06 218 ALA B O 1
ATOM 3438 N N . LEU B 1 219 ? -10.889 3.080 42.714 1.00 16.29 219 LEU B N 1
ATOM 3439 C CA . LEU B 1 219 ? -11.266 4.255 41.926 1.00 15.13 219 LEU B CA 1
ATOM 3440 C C . LEU B 1 219 ? -10.309 5.433 42.124 1.00 15.44 219 LEU B C 1
ATOM 3441 O O . LEU B 1 219 ? -10.057 6.203 41.197 1.00 14.24 219 LEU B O 1
ATOM 3446 N N . LYS B 1 220 ? -9.808 5.568 43.355 1.00 15.67 220 LYS B N 1
ATOM 3447 C CA . LYS B 1 220 ? -8.903 6.662 43.693 1.00 14.19 220 LYS B CA 1
ATOM 3448 C C . LYS B 1 220 ? -7.556 6.579 42.980 1.00 13.76 220 LYS B C 1
ATOM 3449 O O . LYS B 1 220 ? -6.772 7.531 43.000 1.00 15.54 220 LYS B O 1
ATOM 3455 N N . THR B 1 221 ? -7.264 5.447 42.302 1.00 13.02 221 THR B N 1
ATOM 3456 C CA . THR B 1 221 ? -5.992 5.336 41.615 1.00 12.95 221 THR B CA 1
ATOM 3457 C C . THR B 1 221 ? -5.938 6.319 40.428 1.00 12.08 221 THR B C 1
ATOM 3458 O O . THR B 1 221 ? -4.834 6.705 40.004 1.00 14.45 221 THR B O 1
ATOM 3462 N N . VAL B 1 222 ? -7.091 6.740 39.886 1.00 12.99 222 VAL B N 1
ATOM 3463 C CA . VAL B 1 222 ? -7.057 7.688 38.779 1.00 13.21 222 VAL B CA 1
ATOM 3464 C C . VAL B 1 222 ? -6.584 9.095 39.262 1.00 15.28 222 VAL B C 1
ATOM 3465 O O . VAL B 1 222 ? -5.647 9.647 38.782 1.00 15.68 222 VAL B O 1
ATOM 3469 N N . ALA B 1 223 ? -7.289 9.632 40.240 1.00 16.23 223 ALA B N 1
ATOM 3470 C CA . ALA B 1 223 ? -6.956 10.947 40.784 1.00 17.69 223 ALA B CA 1
ATOM 3471 C C . ALA B 1 223 ? -5.496 10.904 41.305 1.00 17.49 223 ALA B C 1
ATOM 3472 O O . ALA B 1 223 ? -4.751 11.896 41.214 1.00 18.37 223 ALA B O 1
ATOM 3474 N N . ALA B 1 224 ? -5.084 9.752 41.833 1.00 17.25 224 ALA B N 1
ATOM 3475 C CA . ALA B 1 224 ? -3.757 9.627 42.350 1.00 19.68 224 ALA B CA 1
ATOM 3476 C C . ALA B 1 224 ? -2.697 9.938 41.330 1.00 20.89 224 ALA B C 1
ATOM 3477 O O . ALA B 1 224 ? -1.723 10.563 41.662 1.00 23.35 224 ALA B O 1
ATOM 3479 N N . VAL B 1 225 ? -2.908 9.590 40.062 1.00 19.69 225 VAL B N 1
ATOM 3480 C CA . VAL B 1 225 ? -1.895 9.893 39.089 1.00 20.86 225 VAL B CA 1
ATOM 3481 C C . VAL B 1 225 ? -2.243 11.001 38.065 1.00 21.59 225 VAL B C 1
ATOM 3482 O O . VAL B 1 225 ? -1.350 11.531 37.398 1.00 24.92 225 VAL B O 1
ATOM 3486 N N . LYS B 1 226 ? -3.524 11.369 37.944 1.00 21.29 226 LYS B N 1
ATOM 3487 C CA . LYS B 1 226 ? -3.938 12.415 36.980 1.00 22.76 226 LYS B CA 1
ATOM 3488 C C . LYS B 1 226 ? -4.449 13.730 37.599 1.00 22.65 226 LYS B C 1
ATOM 3489 O O . LYS B 1 226 ? -4.638 14.725 36.857 1.00 24.21 226 LYS B O 1
ATOM 3495 N N . GLY B 1 227 ? -4.642 13.735 38.920 1.00 22.25 227 GLY B N 1
ATOM 3496 C CA . GLY B 1 227 ? -5.213 14.869 39.618 1.00 22.43 227 GLY B CA 1
ATOM 3497 C C . GLY B 1 227 ? -4.230 15.946 40.014 1.00 24.03 227 GLY B C 1
ATOM 3498 O O . GLY B 1 227 ? -3.069 15.855 39.737 1.00 23.91 227 GLY B O 1
ATOM 3499 N N . GLU B 1 228 ? -4.752 16.993 40.635 1.00 25.38 228 GLU B N 1
ATOM 3500 C CA . GLU B 1 228 ? -3.943 18.125 41.079 1.00 28.34 228 GLU B CA 1
ATOM 3501 C C . GLU B 1 228 ? -2.817 17.746 42.024 1.00 29.69 228 GLU B C 1
ATOM 3502 O O . GLU B 1 228 ? -1.777 18.433 41.963 1.00 31.91 228 GLU B O 1
#

B-factor: mean 23.24, std 9.31, range [8.38, 55.21]

Radius of gyration: 23.77 Å; Cα contacts (8 Å, |Δi|>4): 1001; chains: 2; bounding box: 65×48×63 Å

GO terms:
  GO:0046474 glycerophospholipid biosynthetic process (P, IDA)
  GO:0120536 heptaprenylglyceryl phosphate synthase activity (F, EXP)
  GO:0120536 heptaprenylglyceryl phosphate synthase activity (F, IDA)

CATH classification: 3.20.20.390

Sequence (455 aa):
MYDVTEWKHVFKLDPNKDLPDEQLEILCESGTDAVIIGGSDGVTEDNVLRMMSKVRRFLVPCVLEVSAIEAIVPGFDLYFIPSVLNSKNADWIVGMHQKAMKEYGELMSMEEIVAEGYCIANPDCKAAALTEADADLNMDDIVAYARVSELLQLPIFYLEYSGVLGDIEAVKKTKAVLETSTLFYGGGIKDAETAKQYAEHADVIVVGNAVYEDFDRALKTVAAVKGMYDVTEWKHVFKLDPNKDLPDEQLEILCESGTDAVIIGGSDGVTEDNVLRMMSKVRRFLVPCVLEVSAIEAIVPGFDLYFIPSVLNSKNADWIVGMHQKAMKEYGELMSMEEIVAEGYCIANPDCKAAALTEADADLNMDDIVAYARVSELLQLPIFYLEYSGVLGDIEAVKKTKAVLETSTLFYGGGIKDAETAKQYAEHADVIVVGNAVYEDFDRALKTVAAVKGE

Organism: Bacillus subtilis (strain 168) (NCBI:txid224308)

InterPro domains:
  IPR008205 Geranylgeranylglyceryl phosphate synthase/Heptaprenylglyceryl phosphate synthase [MF_00112] (3-225)
  IPR008205 Geranylgeranylglyceryl phosphate synthase/Heptaprenylglyceryl phosphate synthase [PF01884] (2-225)
  IPR008205 Geranylgeranylglyceryl phosphate synthase/Heptaprenylglyceryl phosphate synthase [TIGR01768] (9-222)
  IPR008205 Geranylgeranylglyceryl phosphate synthase/Heptaprenylglyceryl phosphate synthase [cd02812] (8-223)
  IPR038597 GGGP/HepGP synthase superfamily [G3DSA:3.20.20.390] (1-228)
  IPR039074 GGGP/HepGP synthase group I [PTHR40029] (1-227)

Secondary structure (DSSP, 8-state):
---GGG--EEEEE-TTS---TTHHHHHHTSS-SEEEE---S---HHHHHHHHHHHTTSSS-EEEE-S-GGG--S--SEEEEEEETTBSSGGGTTHHHHHHHHHHHHHHHHS-EEEEEEEE--SSSHHHHHTTB-----HHHHHHHHHHHHHTT-SEEEEE-TTS---HHHHHHHHHH-SSSEEEEESS--SHHHHHHHHTT-SEEEE-THHHH-HHHHHHHHHHHH-/---GGG--EEEEE-TTS---HHHHHHHHTTT-S-EEEEE-TT--HHHHHHHHHHHTTSSS-EEEEES-GGG--TT-SEEEEEEETTBSSGGGTTHHHHHHHHHSHHHHHHS-EEEEEEEE--TTSHHHHHHTB-----HHHHHHHHHHHHHHT-SEEEEE-TTSPPPHHHHHHHHHH-SSSEEEEESS--SHHHHHHHHTT-SEEEE-HHHHH-HHHHHHHHHHHH--

Foldseek 3Di:
DDDPLPFAEEEEEALVDDDPDCLVVCLLVQQHQEYEYEHFVVDALVSVVVVLVPNLVGPRFYEYEDPDLNNDDPRGQEYEYEAALQFPDRCSHCVVVVVCCVVPVVVVVVHHYAYAYEHAQACPDSVCVVRVGPRVDDLVVLLVSLVVCVVVVHQHYEYEPAAADDDLVSLQSNLVNNPHHFYEYEYNDQALVVLLSSSVRHSYYYHYDSCVVPVVRNSRNSVSGVD/DDDCLPFAEEEEEELVDDDPLVLVVCNLVLQHQEYEYECADPHALVSVVVVLVSNLVGPHFYEYEDHDLRNDDPRGQEYEYEAALQFPDCCSHPVVVVVNCVVPVVRVVVHHYAYEYEHAQACPDPVCVVRVGPRPDDLVVLLVSLLVCQVVLRQEYEYHDDAADDDLVSLQSNLVNHDRHAYEYEYNDQALVSLLSNSVRHRYYYHYPNCVVPNVRSSRSSCSGPND

Solvent-accessible surface area: 19139 Å² total; per-residue (Å²): 136,108,66,13,100,130,18,108,0,0,0,28,4,16,4,98,87,112,26,74,140,109,38,17,66,62,0,6,116,32,38,9,24,0,0,0,0,4,32,52,94,50,23,61,71,77,26,0,78,132,9,25,62,69,0,142,133,31,175,15,17,3,0,4,18,4,35,39,30,135,7,17,3,70,38,10,52,0,1,0,3,10,4,5,2,3,5,142,40,11,81,41,5,7,10,20,3,14,109,4,17,78,103,78,10,145,32,7,79,139,29,71,22,8,3,0,0,13,0,4,12,14,62,128,24,155,30,6,80,70,6,71,15,72,3,122,32,103,50,80,18,7,31,2,18,0,50,0,0,26,19,10,82,4,48,0,0,2,0,22,17,47,64,83,88,6,63,56,79,1,0,113,80,0,86,72,32,14,146,111,15,8,0,0,0,2,6,29,6,106,17,36,135,12,0,124,84,10,31,120,49,9,40,0,0,7,0,20,86,16,1,59,149,63,18,99,97,0,51,135,0,10,62,28,23,84,91,191,58,57,17,96,131,22,85,0,0,0,36,0,33,5,60,94,134,16,80,84,122,50,7,53,75,0,7,106,32,37,9,20,0,0,0,0,6,1,41,66,62,14,70,66,80,47,0,74,128,22,27,63,80,0,144,150,31,190,17,23,2,0,1,8,19,26,18,47,123,3,19,2,70,43,9,48,1,3,0,12,19,3,6,2,4,5,129,37,13,55,30,2,2,10,75,16,9,108,12,18,72,112,93,15,147,34,10,71,132,32,76,48,19,4,0,0,13,0,4,11,10,72,133,18,140,37,7,77,52,4,74,11,73,4,120,32,103,44,79,21,5,29,2,22,0,45,0,0,27,34,11,94,2,46,0,0,2,0,21,16,29,47,70,82,4,78,57,78,2,0,106,98,0,79,74,33,11,138,94,8,6,0,0,0,3,5,11,7,61,22,30,121,9,0,117,78,6,36,142,44,7,44,0,0,9,1,16,68,4,2,58,128,62,22,106,100,0,52,126,0,8,68,25,29,76,45,242